Protein 3B40 (pdb70)

Solvent-accessible surface area: 15837 Å² total; per-residue (Å²): 104,72,197,153,13,84,97,74,2,55,81,17,2,87,170,29,51,0,2,0,2,11,0,17,2,33,83,76,10,43,66,135,53,17,46,7,56,117,91,24,107,20,42,8,4,20,60,11,4,48,117,0,113,8,18,0,0,1,0,4,0,19,0,36,8,74,8,157,35,119,60,45,78,126,51,38,35,67,95,0,96,87,15,4,70,75,17,40,152,23,0,44,6,8,46,174,87,45,73,125,83,1,5,13,0,92,19,2,115,29,0,115,112,8,24,172,80,60,47,13,0,0,0,0,7,4,4,3,2,42,0,4,24,106,58,28,38,49,4,49,110,9,10,92,84,0,2,45,3,0,0,0,0,24,22,3,27,13,102,2,0,0,3,13,40,28,11,4,4,37,109,30,66,92,64,68,69,34,0,5,11,97,59,0,84,92,0,0,91,73,2,2,65,57,3,4,0,1,5,2,1,6,8,4,49,100,0,1,66,41,0,23,92,78,22,103,3,4,0,0,0,2,0,1,0,2,72,63,35,2,102,3,125,9,1,9,36,56,108,6,1,60,40,0,62,110,27,25,0,0,2,0,0,0,0,39,17,22,8,4,83,71,11,42,134,88,2,44,72,79,0,46,68,7,6,68,161,12,128,9,88,93,29,171,53,22,39,81,0,28,15,5,5,8,82,91,1,42,130,18,89,67,120,73,7,7,90,0,1,64,31,0,89,31,24,33,144,105,27,88,121,1,11,14,132,23,0,0,41,0,0,41,54,0,29,172,86,1,30,36,58,29,0,0,0,0,0,4,0,40,55,49,4,2,1,97,28,0,130,10,0,12,42,0,63,52,0,0,2,22,0,25,81,75,66,36,56,63,65,37,0,34,73,0,0,1,31,2,1,3,92,0,0,19,48,1,51,154,92,73

Nearest PDB structures (foldseek):
  3b40-assembly1_A  TM=1.003E+00  e=9.064E-85  Pseudomonas aeruginosa
  3itc-assembly1_A  TM=8.690E-01  e=2.147E-30  Streptomyces coelicolor
  5lx7-assembly1_A-2  TM=9.127E-01  e=6.561E-27  Aspergillus fumigatus
  1itq-assembly1_B  TM=8.960E-01  e=1.070E-25  Homo sapiens
  3ly0-assembly1_A  TM=8.004E-01  e=5.517E-22  Cereibacter sphaeroides 2.4.1

Secondary structure (DSSP, 8-state):
--HHHHHHHHHHHTTS--EEEEE---TTTTBTTB-TTS--SSS--HHHHHHHT--EEEEEEE-----------TTHHHHHHHHHHHHHHHHHHHHHH-TTTEEE-SSHHHHHHHHHTT-EEEEEEEE-SGGGTT-THHHHHHHHTT--EEE--SSS--SSB-BSS--GGGT--TTTTSSB-HHHHHHHHHHHHHT-EEE-TTB-HHHHHHHHHH-SS-EEEEEE-BTTTS--TTSBPHHHHHHHHHTT-EEEEE--HHHHSPPPHHHHHHHHHHHHHTT-PPP-SSTTTSS---GGGGGS-HHHHHHHHHHHHHHHHTSPPPBHHHHHHHHHHHHHHH-GGGEEEE--BTTT--BBTB-SGGGHHHHHHHHHHHT--HHHHHIIIIIHHHHHHHHHHHT-

Radius of gyration: 20.14 Å; Cα contacts (8 Å, |Δi|>4): 861; chains: 1; bounding box: 44×45×52 Å

InterPro domains:
  IPR008257 Peptidase M19 [PF01244] (49-436)
  IPR008257 Peptidase M19 [PS51365] (40-448)
  IPR008257 Peptidase M19 [PTHR10443] (3-443)
  IPR008257 Peptidase M19 [cd01301] (56-433)
  IPR032466 Metal-dependent hydrolase [SSF51556] (42-443)

Sequence (400 aa):
YPRKVMMQHAEELHERILSFDSRITVPLDFGTTGNEVDKDGPGQLDLVKAGRGRLSGAALAIFGWPEMWPHKPTPGFVDEARHQQEIRYKILTGMVRDFPNQVGIAYSPEDFRRLAMEGKFAIVMSMLNAYPLGDDLSQLDKWAARGVRMFGFSYVGNNDWADSSRPLPFFNDSPDALGGLSPLLGKQAVERLNDLGVIIDVSQMSTKALEQVAALSRAPIVASHSAPRALVDIKRNLSDHEMQLIKDSGGVIQVVGFPAYLRPLSKPTLDKLDALRARFDLPPLEGLDYALMPGDPIITIWPEQRFGEYASALYGILEEEPKAGLKELVDAIDYTVKKVGIDHVGISSDFNDGGGVDGWKDVSEIRNVTAELITRGYSDADIAKLWGGNFLRAWGEVQKRA

Foldseek 3Di:
DPVVLLVVLVVLLVPFAFEFAADEDDLCACHVQHRQDDPHDFQHHLVLCVLQSHQEYEYALWFDQCPVPDFDDVCSLVVSVVSSVSSLCNQVVCCVVPVQAADEDLALVSSVVCSVSNHHYYQYAHEACSSVPLDLCVVVVVNVSHHAAYEHADADQHQAAFFLHHALSNLDDHCPCQAGPPSNLVSLVVCLVSLHAYAHQGTFPRNLVSSLVRHQAQHEHSEAFACVQFPGRNHDYLVSLVSNLVRLAAYAYEQQFCRQHPFDPVLLVQLQVLCVVLVHHRDDGCHCLVAVRDNVCNPDDPVSVVVSRVSSVVSVVPGQGAALVRSVVRVVVSCVRRNLLHYAHHANTPNRGATHQGRHSSRVSSNVSVCVVVPDDSVSVSSHRPVSVSVSSNRSNVSD

Organism: Pseudomonas aeruginosa (NCBI:txid287)

Structure (mmCIF, N/CA/C/O backbone):
data_3B40
#
_entry.id   3B40
#
_cell.length_a   147.123
_cell.length_b   147.123
_cell.length_c   147.123
_cell.angle_alpha   90.000
_cell.angle_beta   90.000
_cell.angle_gamma   90.000
#
_symmetry.space_group_name_H-M   'I 2 3'
#
loop_
_entity.id
_entity.type
_entity.pdbx_description
1 polymer 'Probable dipeptidase'
2 non-polymer 'CADMIUM ION'
3 non-polymer 'MAGNESIUM ION'
4 non-polymer 'CALCIUM ION'
5 water water
#
loop_
_atom_site.group_PDB
_atom_site.id
_atom_site.type_symbol
_atom_site.label_atom_id
_atom_site.label_alt_id
_atom_site.label_comp_id
_atom_site.label_asym_id
_atom_site.label_entity_id
_atom_site.label_seq_id
_atom_site.pdbx_PDB_ins_code
_atom_site.Cartn_x
_atom_site.Cartn_y
_atom_site.Cartn_z
_atom_site.occupancy
_atom_site.B_iso_or_equiv
_atom_site.auth_seq_id
_atom_site.auth_comp_id
_atom_site.auth_asym_id
_atom_site.auth_atom_id
_atom_site.pdbx_PDB_model_num
ATOM 1 N N . TYR A 1 7 ? 57.182 88.960 34.596 1.00 29.51 38 TYR A N 1
ATOM 2 C CA . TYR A 1 7 ? 57.429 88.552 33.177 1.00 29.93 38 TYR A CA 1
ATOM 3 C C . TYR A 1 7 ? 57.991 89.735 32.368 1.00 29.63 38 TYR A C 1
ATOM 4 O O . TYR A 1 7 ? 57.577 90.867 32.580 1.00 29.85 38 TYR A O 1
ATOM 13 N N . PRO A 1 8 ? 58.935 89.479 31.442 1.00 29.76 39 PRO A N 1
ATOM 14 C CA . PRO A 1 8 ? 59.334 90.568 30.518 1.00 29.34 39 PRO A CA 1
ATOM 15 C C . PRO A 1 8 ? 58.096 91.167 29.838 1.00 29.01 39 PRO A C 1
ATOM 16 O O . PRO A 1 8 ? 57.088 90.450 29.680 1.00 28.61 39 PRO A O 1
ATOM 20 N N . ARG A 1 9 ? 58.159 92.440 29.430 1.00 27.80 40 ARG A N 1
ATOM 21 C CA . ARG A 1 9 ? 57.018 93.073 28.727 1.00 27.51 40 ARG A CA 1
ATOM 22 C C . ARG A 1 9 ? 56.740 92.394 27.401 1.00 26.18 40 ARG A C 1
ATOM 23 O O . ARG A 1 9 ? 55.599 92.294 27.002 1.00 25.76 40 ARG A O 1
ATOM 31 N N . LYS A 1 10 ? 57.786 91.917 26.726 1.00 24.95 41 LYS A N 1
ATOM 32 C CA . LYS A 1 10 ? 57.606 91.229 25.456 1.00 24.92 41 LYS A CA 1
ATOM 33 C C . LYS A 1 10 ? 56.674 90.014 25.611 1.00 23.97 41 LYS A C 1
ATOM 34 O O . LYS A 1 10 ? 55.846 89.772 24.752 1.00 23.68 41 LYS A O 1
ATOM 40 N N . VAL A 1 11 ? 56.843 89.261 26.702 1.00 22.44 42 VAL A N 1
ATOM 41 C CA . VAL A 1 11 ? 56.014 88.072 26.991 1.00 22.12 42 VAL A CA 1
ATOM 42 C C . VAL A 1 11 ? 54.583 88.489 27.380 1.00 20.35 42 VAL A C 1
ATOM 43 O O . VAL A 1 11 ? 53.639 87.930 26.832 1.00 19.83 42 VAL A O 1
ATOM 47 N N . MET A 1 12 ? 54.438 89.481 28.273 1.00 19.85 43 MET A N 1
ATOM 48 C CA A MET A 1 12 ? 53.128 90.020 28.703 0.50 20.59 43 MET A CA 1
ATOM 49 C CA B MET A 1 12 ? 53.095 89.925 28.674 0.50 19.02 43 MET A CA 1
ATOM 50 C C . MET A 1 12 ? 52.325 90.526 27.513 1.00 19.60 43 MET A C 1
ATOM 51 O O . MET A 1 12 ? 51.122 90.293 27.415 1.00 19.86 43 MET A O 1
ATOM 60 N N . GLN A 1 13 ? 53.013 91.242 26.616 1.00 19.23 44 GLN A N 1
ATOM 61 C CA . GLN A 1 13 ? 52.403 91.784 25.380 1.00 19.31 44 GLN A CA 1
ATOM 62 C C . GLN A 1 13 ? 51.946 90.667 24.464 1.00 17.96 44 GLN A C 1
ATOM 63 O O . GLN A 1 13 ? 50.871 90.711 23.893 1.00 17.06 44 GLN A O 1
ATOM 69 N N . HIS A 1 14 ? 52.793 89.668 24.309 1.00 16.92 45 HIS A N 1
ATOM 70 C CA . HIS A 1 14 ? 52.425 88.482 23.558 1.00 16.88 45 HIS A CA 1
ATOM 71 C C . HIS A 1 14 ? 51.181 87.806 24.163 1.00 15.74 45 HIS A C 1
ATOM 72 O O . HIS A 1 14 ? 50.284 87.429 23.429 1.00 16.02 45 HIS A O 1
ATOM 79 N N . ALA A 1 15 ? 51.119 87.678 25.487 1.00 15.70 46 ALA A N 1
ATOM 80 C CA . ALA A 1 15 ? 49.968 87.067 26.168 1.00 15.17 46 ALA A CA 1
ATOM 81 C C . ALA A 1 15 ? 48.711 87.897 25.865 1.00 15.51 46 ALA A C 1
ATOM 82 O O . ALA A 1 15 ? 47.664 87.348 25.522 1.00 15.14 46 ALA A O 1
ATOM 84 N N . GLU A 1 16 ? 48.822 89.220 25.979 1.00 16.33 47 GLU A N 1
ATOM 85 C CA . GLU A 1 16 ? 47.661 90.111 25.725 1.00 17.99 47 GLU A CA 1
ATOM 86 C C . GLU A 1 16 ? 47.192 90.041 24.276 1.00 17.27 47 GLU A C 1
ATOM 87 O O . GLU A 1 16 ? 46.001 89.881 24.012 1.00 17.45 47 GLU A O 1
ATOM 93 N N . GLU A 1 17 ? 48.129 90.076 23.335 1.00 17.46 48 GLU A N 1
ATOM 94 C CA . GLU A 1 17 ? 47.768 89.955 21.917 1.00 17.01 48 GLU A CA 1
ATOM 95 C C . GLU A 1 17 ? 47.011 88.673 21.627 1.00 17.89 48 GLU A C 1
ATOM 96 O O . GLU A 1 17 ? 46.025 88.670 20.859 1.00 18.83 48 GLU A O 1
ATOM 102 N N . LEU A 1 18 ? 47.441 87.576 22.254 1.00 17.27 49 LEU A N 1
ATOM 103 C CA . LEU A 1 18 ? 46.810 86.268 22.019 1.00 16.71 49 LEU A CA 1
ATOM 104 C C . LEU A 1 18 ? 45.370 86.240 22.584 1.00 15.80 49 LEU A C 1
ATOM 105 O O . LEU A 1 18 ? 44.424 85.752 21.928 1.00 14.73 49 LEU A O 1
ATOM 110 N N . HIS A 1 19 ? 45.194 86.818 23.767 1.00 14.83 50 HIS A N 1
ATOM 111 C CA . HIS A 1 19 ? 43.869 86.866 24.385 1.00 14.92 50 HIS A CA 1
ATOM 112 C C . HIS A 1 19 ? 42.909 87.890 23.814 1.00 14.88 50 HIS A C 1
ATOM 113 O O . HIS A 1 19 ? 41.733 87.889 24.201 1.00 15.53 50 HIS A O 1
ATOM 120 N N . GLU A 1 20 ? 43.394 88.750 22.906 1.00 14.25 51 GLU A N 1
ATOM 121 C CA . GLU A 1 20 ? 42.525 89.548 22.027 1.00 14.20 51 GLU A CA 1
ATOM 122 C C . GLU A 1 20 ? 41.808 88.652 21.024 1.00 15.45 51 GLU A C 1
ATOM 123 O O . GLU A 1 20 ? 40.789 89.049 20.424 1.00 14.42 51 GLU A O 1
ATOM 129 N N . ARG A 1 21 ? 42.370 87.458 20.818 1.00 15.02 52 ARG A N 1
ATOM 130 C CA . ARG A 1 21 ? 41.953 86.602 19.720 1.00 15.79 52 ARG A CA 1
ATOM 131 C C . ARG A 1 21 ? 41.388 85.243 20.160 1.00 15.84 52 ARG A C 1
ATOM 132 O O . ARG A 1 21 ? 40.530 84.718 19.484 1.00 16.50 52 ARG A O 1
ATOM 140 N N . ILE A 1 22 ? 41.936 84.642 21.214 1.00 15.32 53 ILE A N 1
ATOM 141 C CA . ILE A 1 22 ? 41.575 83.233 21.555 1.00 16.06 53 ILE A CA 1
ATOM 142 C C . ILE A 1 22 ? 40.471 83.200 22.582 1.00 15.66 53 ILE A C 1
ATOM 143 O O . ILE A 1 22 ? 40.259 84.195 23.289 1.00 16.74 53 ILE A O 1
ATOM 148 N N . LEU A 1 23 ? 39.746 82.081 22.614 1.00 15.50 54 LEU A N 1
ATOM 149 C CA . LEU A 1 23 ? 38.755 81.792 23.640 1.00 15.90 54 LEU A CA 1
ATOM 150 C C . LEU A 1 23 ? 39.469 81.219 24.839 1.00 15.71 54 LEU A C 1
ATOM 151 O O . LEU A 1 23 ? 40.444 80.463 24.689 1.00 15.10 54 LEU A O 1
ATOM 156 N N . SER A 1 24 ? 38.934 81.534 26.014 1.00 14.55 55 SER A N 1
ATOM 157 C CA . SER A 1 24 ? 39.472 81.031 27.257 1.00 13.86 55 SER A CA 1
ATOM 158 C C . SER A 1 24 ? 38.278 80.505 28.080 1.00 13.69 55 SER A C 1
ATOM 159 O O . SER A 1 24 ? 37.190 81.059 28.037 1.00 13.07 55 SER A O 1
ATOM 162 N N . PHE A 1 25 ? 38.484 79.402 28.783 1.00 13.03 56 PHE A N 1
ATOM 163 C CA . PHE A 1 25 ? 37.399 78.711 29.452 1.00 12.37 56 PHE A CA 1
ATOM 164 C C . PHE A 1 25 ? 37.960 78.114 30.717 1.00 12.75 56 PHE A C 1
ATOM 165 O O . PHE A 1 25 ? 39.015 77.500 30.690 1.00 13.35 56 PHE A O 1
ATOM 173 N N . ASP A 1 26 ? 37.253 78.335 31.827 1.00 12.73 57 ASP A N 1
ATOM 174 C CA . ASP A 1 26 ? 37.661 77.824 33.141 1.00 12.55 57 ASP A CA 1
ATOM 175 C C . ASP A 1 26 ? 36.586 76.827 33.585 1.00 12.17 57 ASP A C 1
ATOM 176 O O . ASP A 1 26 ? 35.445 77.210 33.829 1.00 11.19 57 ASP A O 1
ATOM 181 N N . SER A 1 27 ? 36.955 75.548 33.671 1.00 12.97 58 SER A N 1
ATOM 182 C CA . SER A 1 27 ? 35.986 74.486 33.885 1.00 13.74 58 SER A CA 1
ATOM 183 C C . SER A 1 27 ? 35.517 74.364 35.315 1.00 14.20 58 SER A C 1
ATOM 184 O O . SER A 1 27 ? 34.770 73.441 35.633 1.00 14.00 58 SER A O 1
ATOM 187 N N . ARG A 1 28 ? 35.951 75.266 36.202 1.00 14.23 59 ARG A N 1
ATOM 188 C CA . ARG A 1 28 ? 35.533 75.159 37.606 1.00 13.24 59 ARG A CA 1
ATOM 189 C C . ARG A 1 28 ? 35.623 76.463 38.421 1.00 12.83 59 ARG A C 1
ATOM 190 O O . ARG A 1 28 ? 36.675 76.830 38.932 1.00 12.84 59 ARG A O 1
ATOM 198 N N . ILE A 1 29 ? 34.498 77.157 38.492 1.00 13.03 60 ILE A N 1
ATOM 199 C CA . ILE A 1 29 ? 34.286 78.286 39.381 1.00 13.86 60 ILE A CA 1
ATOM 200 C C . ILE A 1 29 ? 32.985 78.075 40.155 1.00 14.24 60 ILE A C 1
ATOM 201 O O . ILE A 1 29 ? 31.958 77.649 39.608 1.00 13.53 60 ILE A O 1
ATOM 206 N N . THR A 1 30 ? 33.064 78.314 41.453 1.00 14.61 61 THR A N 1
ATOM 207 C CA . THR A 1 30 ? 31.919 78.117 42.317 1.00 15.60 61 THR A CA 1
ATOM 208 C C . THR A 1 30 ? 31.071 79.358 42.290 1.00 15.43 61 THR A C 1
ATOM 209 O O . THR A 1 30 ? 31.597 80.484 42.232 1.00 15.34 61 THR A O 1
ATOM 213 N N . VAL A 1 31 ? 29.759 79.151 42.316 1.00 16.36 62 VAL A N 1
ATOM 214 C CA . VAL A 1 31 ? 28.779 80.245 42.501 1.00 16.85 62 VAL A CA 1
ATOM 215 C C . VAL A 1 31 ? 28.489 80.402 44.015 1.00 18.27 62 VAL A C 1
ATOM 216 O O . VAL A 1 31 ? 27.926 79.481 44.637 1.00 17.80 62 VAL A O 1
ATOM 220 N N . PRO A 1 32 ? 28.871 81.566 44.613 1.00 19.03 63 PRO A N 1
ATOM 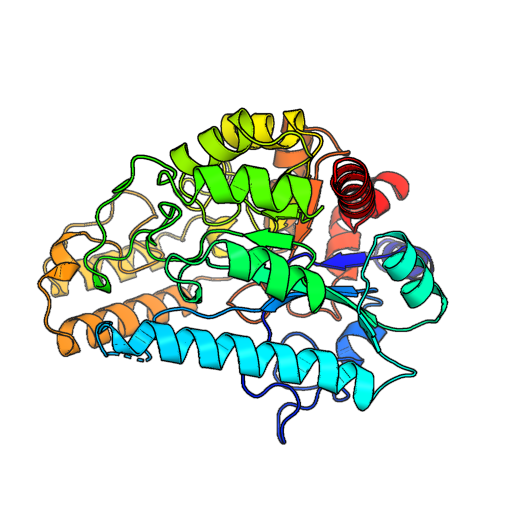221 C CA . PRO A 1 32 ? 28.559 81.904 46.013 1.00 19.12 63 PRO A CA 1
ATOM 222 C C . PRO A 1 32 ? 27.053 82.061 46.152 1.00 18.86 63 PRO A C 1
ATOM 223 O O . PRO A 1 32 ? 26.401 82.635 45.263 1.00 18.67 63 PRO A O 1
ATOM 227 N N . LEU A 1 33 ? 26.487 81.553 47.237 1.00 18.84 64 LEU A N 1
ATOM 228 C CA . LEU A 1 33 ? 25.032 81.613 47.390 1.00 18.64 64 LEU A CA 1
ATOM 229 C C . LEU A 1 33 ? 24.446 83.049 47.412 1.00 18.59 64 LEU A C 1
ATOM 230 O O . LEU A 1 33 ? 23.264 83.247 47.175 1.00 17.73 64 LEU A O 1
ATOM 235 N N . ASP A 1 34 ? 25.276 84.035 47.705 1.00 18.89 65 ASP A N 1
ATOM 236 C CA . ASP A 1 34 ? 24.818 85.431 47.734 1.00 20.68 65 ASP A CA 1
ATOM 237 C C . ASP A 1 34 ? 25.280 86.222 46.505 1.00 20.18 65 ASP A C 1
ATOM 238 O O . ASP A 1 34 ? 25.277 87.446 46.504 1.00 20.11 65 ASP A O 1
ATOM 243 N N . PHE A 1 35 ? 25.701 85.514 45.462 1.00 20.84 66 PHE A N 1
ATOM 244 C CA . PHE A 1 35 ? 26.232 86.154 44.273 1.00 20.74 66 PHE A CA 1
ATOM 245 C C . PHE A 1 35 ? 25.077 86.902 43.609 1.00 22.08 66 PHE A C 1
ATOM 246 O O . PHE A 1 35 ? 23.987 86.356 43.470 1.00 21.20 66 PHE A O 1
ATOM 254 N N . GLY A 1 36 ? 25.316 88.156 43.236 1.00 22.46 67 GLY A N 1
ATOM 255 C CA . GLY A 1 36 ? 24.283 89.000 42.665 1.00 24.56 67 GLY A CA 1
ATOM 256 C C . GLY A 1 36 ? 23.506 89.823 43.688 1.00 25.72 67 GLY A C 1
ATOM 257 O O . GLY A 1 36 ? 22.545 90.491 43.321 1.00 26.20 67 GLY A O 1
ATOM 258 N N . THR A 1 37 ? 23.910 89.774 44.960 1.00 26.02 68 THR A N 1
ATOM 259 C CA . THR A 1 37 ? 23.235 90.535 46.027 1.00 25.68 68 THR A CA 1
ATOM 260 C C . THR A 1 37 ? 24.064 91.763 46.341 1.00 25.97 68 THR A C 1
ATOM 261 O O . THR A 1 37 ? 25.194 91.913 45.840 1.00 25.79 68 THR A O 1
ATOM 265 N N . THR A 1 38 ? 23.505 92.654 47.164 1.00 26.70 69 THR A N 1
ATOM 266 C CA . THR A 1 38 ? 24.214 93.861 47.597 1.00 26.81 69 THR A CA 1
ATOM 267 C C . THR A 1 38 ? 25.501 93.465 48.296 1.00 26.88 69 THR A C 1
ATOM 268 O O . THR A 1 38 ? 25.479 92.646 49.222 1.00 27.37 69 THR A O 1
ATOM 272 N N . GLY A 1 39 ? 26.615 94.047 47.856 1.00 26.87 70 GLY A N 1
ATOM 273 C CA . GLY A 1 39 ? 27.929 93.696 48.392 1.00 27.20 70 GLY A CA 1
ATOM 274 C C . GLY A 1 39 ? 28.644 92.690 47.505 1.00 27.01 70 GLY A C 1
ATOM 275 O O . GLY A 1 39 ? 29.868 92.545 47.575 1.00 27.93 70 GLY A O 1
ATOM 276 N N . ASN A 1 40 ? 27.879 92.010 46.653 1.00 27.07 71 ASN A N 1
ATOM 277 C CA . ASN A 1 40 ? 28.413 90.944 45.798 1.00 26.20 71 ASN A CA 1
ATOM 278 C C . ASN A 1 40 ? 27.720 90.877 44.426 1.00 26.77 71 ASN A C 1
ATOM 279 O O . ASN A 1 40 ? 27.273 89.812 43.990 1.00 26.32 71 ASN A O 1
ATOM 284 N N . GLU A 1 41 ? 27.643 92.021 43.746 1.00 26.71 72 GLU A N 1
ATOM 285 C CA . GLU A 1 41 ? 26.967 92.116 42.440 1.00 27.39 72 GLU A CA 1
ATOM 286 C C . GLU A 1 41 ? 27.807 91.513 41.322 1.00 2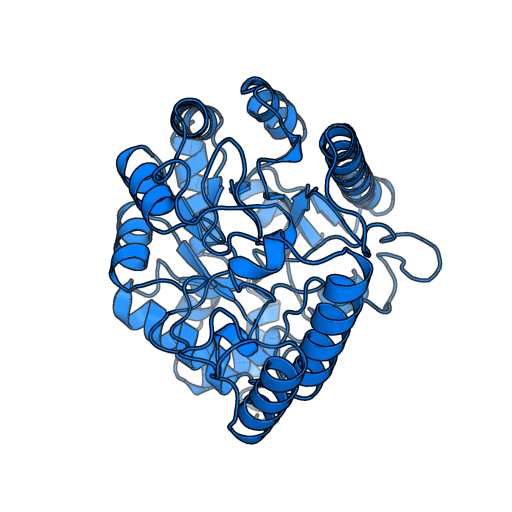7.09 72 GLU A C 1
ATOM 287 O O . GLU A 1 41 ? 29.045 91.549 41.365 1.00 26.77 72 GLU A O 1
ATOM 293 N N . VAL A 1 42 ? 27.132 90.978 40.310 1.00 26.84 73 VAL A N 1
ATOM 294 C CA . VAL A 1 42 ? 27.825 90.287 39.222 1.00 26.70 73 VAL A CA 1
ATOM 295 C C . VAL A 1 42 ? 28.502 91.262 38.249 1.00 27.42 73 VAL A C 1
ATOM 296 O O . VAL A 1 42 ? 29.491 90.914 37.601 1.00 27.94 73 VAL A O 1
ATOM 300 N N . ASP A 1 43 ? 27.984 92.481 38.174 1.00 27.06 74 ASP A N 1
ATOM 301 C CA . ASP A 1 43 ? 28.503 93.467 37.209 1.00 28.06 74 ASP A CA 1
ATOM 302 C C . ASP A 1 43 ? 29.418 94.505 37.872 1.00 28.01 74 ASP A C 1
ATOM 303 O O . ASP A 1 43 ? 29.621 95.582 37.331 1.00 28.26 74 ASP A O 1
ATOM 308 N N . LYS A 1 44 ? 29.973 94.174 39.042 1.00 28.00 75 LYS A N 1
ATOM 309 C CA . LYS A 1 44 ? 30.875 95.075 39.730 1.00 28.44 75 LYS A CA 1
ATOM 310 C C . LYS A 1 44 ? 32.188 94.384 40.061 1.00 28.35 75 LYS A C 1
ATOM 311 O O . LYS A 1 44 ? 32.230 93.164 40.110 1.00 27.69 75 LYS A O 1
ATOM 317 N N . ASP A 1 45 ? 33.240 95.173 40.290 1.00 27.82 76 ASP A N 1
ATOM 318 C CA . ASP A 1 45 ? 34.556 94.675 40.696 1.00 27.57 76 ASP A CA 1
ATOM 319 C C . ASP A 1 45 ? 34.469 94.311 42.180 1.00 27.47 76 ASP A C 1
ATOM 320 O O . ASP A 1 45 ? 34.926 95.068 43.055 1.00 27.07 76 ASP A O 1
ATOM 325 N N . GLY A 1 46 ? 33.887 93.138 42.454 1.00 26.68 77 GLY A N 1
ATOM 326 C CA . GLY A 1 46 ? 33.542 92.735 43.810 1.00 25.29 77 GLY A CA 1
ATOM 327 C C . GLY A 1 46 ? 34.565 91.965 44.628 1.00 24.56 77 GLY A C 1
ATOM 328 O O . GLY A 1 46 ? 35.760 91.911 44.287 1.00 24.51 77 GLY A O 1
ATOM 329 N N . PRO A 1 47 ? 34.101 91.385 45.742 1.00 23.41 78 PRO A N 1
ATOM 330 C CA . PRO A 1 47 ? 34.938 90.672 46.707 1.00 23.13 78 PRO A CA 1
ATOM 331 C C . PRO A 1 47 ? 35.271 89.219 46.307 1.00 22.56 78 PRO A C 1
ATOM 332 O O . PRO A 1 47 ? 36.090 88.557 46.973 1.00 23.29 78 PRO A O 1
ATOM 336 N N . GLY A 1 48 ? 34.643 88.721 45.252 1.00 21.82 79 GLY A N 1
ATOM 337 C CA . GLY A 1 48 ? 34.840 87.335 44.854 1.00 20.30 79 GLY A CA 1
ATOM 338 C C . GLY A 1 48 ? 35.909 87.198 43.792 1.00 20.04 79 GLY A C 1
ATOM 339 O O . GLY A 1 48 ? 36.559 88.178 43.415 1.00 20.58 79 GLY A O 1
ATOM 340 N N . GLN A 1 49 ? 36.087 85.980 43.286 1.00 17.91 80 GLN A N 1
ATOM 341 C CA . GLN A 1 49 ? 37.116 85.743 42.288 1.00 16.72 80 GLN A CA 1
ATOM 342 C C . GLN A 1 49 ? 36.556 85.804 40.875 1.00 15.22 80 GLN A C 1
ATOM 343 O O . GLN A 1 49 ? 37.296 85.704 39.921 1.00 15.74 80 GLN A O 1
ATOM 349 N N . LEU A 1 50 ? 35.243 85.976 40.755 1.00 15.38 81 LEU A N 1
ATOM 350 C CA . LEU A 1 50 ? 34.596 86.141 39.467 1.00 15.28 81 LEU A CA 1
ATOM 351 C C . LEU A 1 50 ? 33.519 87.252 39.491 1.00 16.24 81 LEU A C 1
ATOM 352 O O . LEU A 1 50 ? 32.602 87.245 40.329 1.00 15.61 81 LEU A O 1
ATOM 357 N N . ASP A 1 51 ? 33.598 88.135 38.507 1.00 17.22 82 ASP A N 1
ATOM 358 C CA . ASP A 1 51 ? 32.491 89.064 38.173 1.00 18.44 82 ASP A CA 1
ATOM 359 C C . ASP A 1 51 ? 32.668 89.522 36.735 1.00 18.30 82 ASP A C 1
ATOM 360 O O . ASP A 1 51 ? 33.659 89.171 36.114 1.00 17.73 82 ASP A O 1
ATOM 365 N N . LEU A 1 52 ? 31.720 90.296 36.196 1.00 19.09 83 LEU A N 1
ATOM 366 C CA . LEU A 1 52 ? 31.818 90.676 34.787 1.00 19.35 83 LEU A CA 1
ATOM 367 C C . LEU A 1 52 ? 32.970 91.650 34.501 1.00 19.05 83 LEU A C 1
ATOM 368 O O . LEU A 1 52 ? 33.543 91.643 33.425 1.00 19.36 83 LEU A O 1
ATOM 373 N N . VAL A 1 53 ? 33.303 92.474 35.487 1.00 19.23 84 VAL A N 1
ATOM 374 C CA . VAL A 1 53 ? 34.440 93.396 35.409 1.00 18.59 84 VAL A CA 1
ATOM 375 C C . VAL A 1 53 ? 35.790 92.672 35.339 1.00 18.24 84 VAL A C 1
ATOM 376 O O . VAL A 1 53 ? 36.610 92.937 34.436 1.00 16.81 84 VAL A O 1
ATOM 380 N N . LYS A 1 54 ? 36.024 91.743 36.276 1.00 17.86 85 LYS A N 1
ATOM 381 C CA . LYS A 1 54 ? 37.294 90.996 36.290 1.00 17.81 85 LYS A CA 1
ATOM 382 C C . LYS A 1 54 ? 37.423 90.192 34.991 1.00 17.69 85 LYS A C 1
ATOM 383 O O . LYS A 1 54 ? 38.484 90.168 34.394 1.00 18.01 85 LYS A O 1
ATOM 389 N N . ALA A 1 55 ? 36.322 89.590 34.529 1.00 18.14 86 ALA A N 1
ATOM 390 C CA . ALA A 1 55 ? 36.351 88.724 33.344 1.00 19.04 86 ALA A CA 1
ATOM 391 C C . ALA A 1 55 ? 36.613 89.484 32.068 1.00 20.06 86 ALA A C 1
ATOM 392 O O . ALA A 1 55 ? 37.331 88.986 31.201 1.00 20.14 86 ALA A O 1
ATOM 394 N N . GLY A 1 56 ? 36.017 90.678 31.952 1.00 20.52 87 GLY A N 1
ATOM 395 C CA . GLY A 1 56 ? 36.277 91.579 30.828 1.00 21.22 87 GLY A CA 1
ATOM 396 C C . GLY A 1 56 ? 37.729 92.022 30.766 1.00 21.52 87 GLY A C 1
ATOM 397 O O . GLY A 1 56 ? 38.313 92.082 29.692 1.00 21.01 87 GLY A O 1
ATOM 398 N N . ARG A 1 57 ? 38.294 92.342 31.929 1.00 21.73 88 ARG A N 1
ATOM 399 C CA . ARG A 1 57 ? 39.691 92.756 32.070 1.00 22.20 88 ARG A CA 1
ATOM 400 C C . ARG A 1 57 ? 40.654 91.646 31.652 1.00 21.46 88 ARG A C 1
ATOM 401 O O . ARG A 1 57 ? 41.641 91.900 30.952 1.00 22.05 88 ARG A O 1
ATOM 409 N N . GLY A 1 58 ? 40.392 90.429 32.123 1.00 19.92 89 GLY A N 1
ATOM 410 C CA . GLY A 1 58 ? 41.246 89.308 31.807 1.00 18.54 89 GLY A CA 1
ATOM 411 C C . GLY A 1 58 ? 40.965 88.778 30.429 1.00 18.56 89 GLY A C 1
ATOM 412 O O . GLY A 1 58 ? 41.795 88.074 29.880 1.00 18.17 89 GLY A O 1
ATOM 413 N N . ARG A 1 59 ? 39.787 89.090 29.868 1.00 17.81 90 ARG A N 1
ATOM 414 C CA . ARG A 1 59 ? 39.352 88.483 28.586 1.00 18.25 90 ARG A CA 1
ATOM 415 C C . ARG A 1 59 ? 38.969 87.000 28.717 1.00 17.58 90 ARG A C 1
ATOM 416 O O . ARG A 1 59 ? 39.120 86.245 27.767 1.00 17.56 90 ARG A O 1
ATOM 424 N N . LEU A 1 60 ? 38.499 86.582 29.898 1.00 17.03 91 LEU A N 1
ATOM 425 C CA . LEU A 1 60 ? 37.932 85.235 30.073 1.00 14.75 91 LEU A CA 1
ATOM 426 C C . LEU A 1 60 ? 36.643 85.164 29.299 1.00 14.16 91 LEU A C 1
ATOM 427 O O . LEU A 1 60 ? 35.751 85.969 29.556 1.00 13.81 91 LEU A O 1
ATOM 432 N N . SER A 1 61 ? 36.533 84.217 28.370 1.00 13.11 92 SER A N 1
ATOM 433 C CA . SER A 1 61 ? 35.334 84.106 27.532 1.00 13.32 92 SER A CA 1
ATOM 434 C C . SER A 1 61 ? 34.164 83.466 28.275 1.00 13.22 92 SER A C 1
ATOM 435 O O . SER A 1 61 ? 32.998 83.781 28.012 1.00 12.01 92 SER A O 1
ATOM 438 N N . GLY A 1 62 ? 34.476 82.518 29.151 1.00 11.96 93 GLY A N 1
ATOM 439 C CA . GLY A 1 62 ? 33.395 81.832 29.853 1.00 13.10 93 GLY A CA 1
ATOM 440 C C . GLY A 1 62 ? 33.912 80.855 30.882 1.00 12.40 93 GLY A C 1
ATOM 441 O O . GLY A 1 62 ? 35.122 80.729 31.067 1.00 12.65 93 GLY A O 1
ATOM 442 N N . ALA A 1 63 ? 32.992 80.198 31.589 1.00 12.96 94 ALA A N 1
ATOM 443 C CA . ALA A 1 63 ? 33.355 79.306 32.701 1.00 12.40 94 ALA A CA 1
ATOM 444 C C . ALA A 1 63 ? 32.230 78.337 32.996 1.00 12.82 94 ALA A C 1
ATOM 445 O O . ALA A 1 63 ? 31.062 78.643 32.728 1.00 13.18 94 ALA A O 1
ATOM 447 N N . ALA A 1 64 ? 32.575 77.179 33.571 1.00 12.68 95 ALA A N 1
ATOM 448 C CA . ALA A 1 64 ? 31.546 76.224 33.992 1.00 13.12 95 ALA A CA 1
ATOM 449 C C . ALA A 1 64 ? 31.202 76.554 35.441 1.00 13.23 95 ALA A C 1
ATOM 450 O O . ALA A 1 64 ? 32.061 76.504 36.318 1.00 13.93 95 ALA A O 1
ATOM 452 N N . LEU A 1 65 ? 29.946 76.955 35.656 1.00 14.28 96 LEU A N 1
ATOM 453 C CA . LEU A 1 65 ? 29.426 77.273 36.983 1.00 14.50 96 LEU A CA 1
ATOM 454 C C . LEU A 1 65 ? 28.425 76.208 37.405 1.00 14.27 96 LEU A C 1
ATOM 455 O O . LEU A 1 65 ? 27.405 75.986 36.739 1.00 13.87 96 LEU A O 1
ATOM 460 N N . ALA A 1 66 ? 28.701 75.602 38.544 1.00 14.42 97 ALA A N 1
ATOM 461 C CA . ALA A 1 66 ? 28.031 74.383 38.931 1.00 14.92 97 ALA A CA 1
ATOM 462 C C . ALA A 1 66 ? 26.796 74.655 39.783 1.00 15.15 97 ALA A C 1
ATOM 463 O O . ALA A 1 66 ? 26.840 75.453 40.720 1.00 15.21 97 ALA A O 1
ATOM 465 N N . ILE A 1 67 ? 25.725 73.947 39.440 1.00 15.35 98 ILE A N 1
ATOM 466 C CA . ILE A 1 67 ? 24.603 73.707 40.315 1.00 16.00 98 ILE A CA 1
ATOM 467 C C . ILE A 1 67 ? 25.102 72.717 41.359 1.00 16.59 98 ILE A C 1
ATOM 468 O O . ILE A 1 67 ? 25.344 71.530 41.052 1.00 14.71 98 ILE A O 1
ATOM 473 N N . PHE A 1 68 ? 25.256 73.203 42.582 1.00 16.24 99 PHE A N 1
ATOM 474 C CA . PHE A 1 68 ? 25.910 72.429 43.648 1.00 17.68 99 PHE A CA 1
ATOM 475 C C . PHE A 1 68 ? 25.062 72.470 44.914 1.00 18.42 99 PHE A C 1
ATOM 476 O O . PHE A 1 68 ? 24.502 73.524 45.265 1.00 18.98 99 PHE A O 1
ATOM 484 N N . GLY A 1 69 ? 24.936 71.317 45.570 1.00 19.37 100 GLY A N 1
ATOM 485 C CA . GLY A 1 69 ? 24.506 71.260 46.963 1.00 21.06 100 GLY A CA 1
ATOM 486 C C . GLY A 1 69 ? 25.269 70.138 47.659 1.00 22.07 100 GLY A C 1
ATOM 487 O O . GLY A 1 69 ? 25.765 69.219 47.000 1.00 21.62 100 GLY A O 1
ATOM 488 N N . TRP A 1 70 ? 25.374 70.220 48.986 1.00 22.90 101 TRP A N 1
ATOM 489 C CA . TRP A 1 70 ? 25.987 69.163 49.793 1.00 23.68 101 TRP A CA 1
ATOM 490 C C . TRP A 1 70 ? 25.507 69.264 51.245 1.00 24.71 101 TRP A C 1
ATOM 491 O O . TRP A 1 70 ? 24.759 70.197 51.561 1.00 24.98 101 TRP A O 1
ATOM 502 N N . PRO A 1 71 ? 25.905 68.302 52.129 1.00 25.73 102 PRO A N 1
ATOM 503 C CA . PRO A 1 71 ? 25.435 68.302 53.528 1.00 26.53 102 PRO A CA 1
ATOM 504 C C . PRO A 1 71 ? 26.201 69.310 54.392 1.00 28.02 102 PRO A C 1
ATOM 505 O O . PRO A 1 71 ? 26.953 68.921 55.299 1.00 27.87 102 PRO A O 1
ATOM 509 N N . GLU A 1 72 ? 26.016 70.587 54.065 1.00 28.34 103 GLU A N 1
ATOM 510 C CA . GLU A 1 72 ? 26.581 71.730 54.771 1.00 29.93 103 GLU A CA 1
ATOM 511 C C . GLU A 1 72 ? 26.473 71.615 56.293 1.00 30.53 103 GLU A C 1
ATOM 512 O O . GLU A 1 72 ? 25.381 71.432 56.833 1.00 31.25 103 GLU A O 1
ATOM 518 N N . MET A 1 73 ? 27.617 71.711 56.968 1.00 31.54 104 MET A N 1
ATOM 519 C CA . MET A 1 73 ? 27.663 71.662 58.435 1.00 32.19 104 MET A CA 1
ATOM 520 C C . MET A 1 73 ? 27.861 73.037 59.082 1.00 32.90 104 MET A C 1
ATOM 521 O O . MET A 1 73 ? 27.587 73.204 60.274 1.00 33.00 104 MET A O 1
ATOM 526 N N . TRP A 1 74 ? 28.327 74.012 58.296 1.00 33.56 105 TRP A N 1
ATOM 527 C CA . TRP A 1 74 ? 28.794 75.298 58.824 1.00 34.77 105 TRP A CA 1
ATOM 528 C C . TRP A 1 74 ? 27.788 76.436 58.705 1.00 34.81 105 TRP A C 1
ATOM 529 O O . TRP A 1 74 ? 26.590 76.224 58.871 1.00 35.33 105 TRP A O 1
ATOM 540 N N . PRO A 1 80 ? 29.461 73.103 64.138 1.00 34.65 111 PRO A N 1
ATOM 541 C CA . PRO A 1 80 ? 29.052 72.272 63.008 1.00 34.60 111 PRO A CA 1
ATOM 542 C C . PRO A 1 80 ? 27.932 71.310 63.375 1.00 34.65 111 PRO A C 1
ATOM 543 O O . PRO A 1 80 ? 27.859 70.833 64.503 1.00 34.28 111 PRO A O 1
ATOM 547 N N . HIS A 1 81 ? 27.061 71.035 62.417 1.00 34.61 112 HIS A N 1
ATOM 548 C CA . HIS A 1 81 ? 25.936 70.149 62.654 1.00 35.42 112 HIS A CA 1
ATOM 549 C C . HIS A 1 81 ? 26.134 68.919 61.797 1.00 35.43 112 HIS A C 1
ATOM 550 O O . HIS A 1 81 ? 26.442 69.031 60.600 1.00 34.38 112 HIS A O 1
ATOM 557 N N . LYS A 1 82 ? 26.006 67.748 62.416 1.00 35.33 113 LYS A N 1
ATOM 558 C CA . LYS A 1 82 ? 26.060 66.516 61.659 1.00 35.72 113 LYS A CA 1
ATOM 559 C C . LYS A 1 82 ? 24.830 66.419 60.765 1.00 36.00 113 LYS A C 1
ATOM 560 O O . LYS A 1 82 ? 23.755 66.913 61.129 1.00 35.74 113 LYS A O 1
ATOM 566 N N . PRO A 1 83 ? 25.004 65.839 59.566 1.00 36.41 114 PRO A N 1
ATOM 567 C CA . PRO A 1 83 ? 23.904 65.606 58.635 1.00 37.07 114 PRO A CA 1
ATOM 568 C C . PRO A 1 83 ? 22.810 64.712 59.194 1.00 38.41 114 PRO A C 1
ATOM 569 O O . PRO A 1 83 ? 23.097 63.650 59.767 1.00 38.67 114 PRO A O 1
ATOM 573 N N . THR A 1 84 ? 21.573 65.167 59.007 1.00 39.29 115 THR A N 1
ATOM 574 C CA . THR A 1 84 ? 20.353 64.420 59.308 1.00 40.56 115 THR A CA 1
ATOM 575 C C . THR A 1 84 ? 19.673 64.175 57.959 1.00 40.86 115 THR A C 1
ATOM 576 O O . THR A 1 84 ? 20.146 64.686 56.941 1.00 41.16 115 THR A O 1
ATOM 580 N N . PRO A 1 85 ? 18.556 63.411 57.926 1.00 41.48 116 PRO A N 1
ATOM 581 C CA . PRO A 1 85 ? 17.990 63.180 56.585 1.00 41.34 116 PRO A CA 1
ATOM 582 C C . PRO A 1 85 ? 17.451 64.458 55.913 1.00 40.85 116 PRO A C 1
ATOM 583 O O . PRO A 1 85 ? 17.385 64.515 54.681 1.00 41.00 116 PRO A O 1
ATOM 587 N N . GLY A 1 86 ? 17.104 65.467 56.720 1.00 40.32 117 GLY A N 1
ATOM 588 C CA . GLY A 1 86 ? 16.552 66.750 56.238 1.00 38.89 117 GLY A CA 1
ATOM 589 C C . GLY A 1 86 ? 17.574 67.595 55.501 1.00 38.19 117 GLY A C 1
ATOM 590 O O . GLY A 1 86 ? 17.234 68.579 54.824 1.00 38.04 117 GLY A O 1
ATOM 591 N N . PHE A 1 87 ? 18.835 67.197 55.634 1.00 37.28 118 PHE A N 1
ATOM 592 C CA . PHE A 1 87 ? 19.960 67.849 54.958 1.00 36.13 118 PHE A CA 1
ATOM 593 C C . PHE A 1 87 ? 19.919 67.693 53.440 1.00 35.33 118 PHE A C 1
ATOM 594 O O . PHE A 1 87 ? 20.415 68.562 52.717 1.00 35.52 118 PHE A O 1
ATOM 602 N N . VAL A 1 88 ? 19.340 66.590 52.955 1.00 34.00 119 VAL A N 1
ATOM 603 C CA . VAL A 1 88 ? 19.194 66.382 51.507 1.00 32.61 119 VAL A CA 1
ATOM 604 C C . VAL A 1 88 ? 18.336 67.482 50.893 1.00 32.12 119 VAL A C 1
ATOM 605 O O . VAL A 1 88 ? 18.669 68.008 49.830 1.00 31.96 119 VAL A O 1
ATOM 609 N N . ASP A 1 89 ? 17.240 67.838 51.559 1.00 31.43 120 ASP A N 1
ATOM 610 C CA . ASP A 1 89 ? 16.361 68.875 51.034 1.00 31.23 120 ASP A CA 1
ATOM 611 C C . ASP A 1 89 ? 17.039 70.243 51.068 1.00 29.84 120 ASP A C 1
ATOM 612 O O . ASP A 1 89 ? 16.837 71.067 50.179 1.00 29.07 120 ASP A O 1
ATOM 617 N N . GLU A 1 90 ? 17.848 70.478 52.089 1.00 28.32 121 GLU A N 1
ATOM 618 C CA . GLU A 1 90 ? 18.630 71.716 52.160 1.00 28.03 121 GLU A CA 1
ATOM 619 C C . GLU A 1 90 ? 19.606 71.827 50.992 1.00 26.04 121 GLU A C 1
ATOM 620 O O . GLU A 1 90 ? 19.739 72.884 50.382 1.00 25.77 121 GLU A O 1
ATOM 626 N N . ALA A 1 91 ? 20.289 70.721 50.698 1.00 25.30 122 ALA A N 1
ATOM 627 C CA . ALA A 1 91 ? 21.223 70.639 49.589 1.00 23.91 122 ALA A CA 1
ATOM 628 C C . ALA A 1 91 ? 20.495 70.942 48.273 1.00 23.55 122 ALA A C 1
ATOM 629 O O . ALA A 1 91 ? 21.058 71.590 47.395 1.00 23.04 122 ALA A O 1
ATOM 631 N N . ARG A 1 92 ? 19.229 70.524 48.171 1.00 23.41 123 ARG A N 1
ATOM 632 C CA . ARG A 1 92 ? 18.365 70.853 47.011 1.00 23.68 123 ARG A CA 1
ATOM 633 C C . ARG A 1 92 ? 18.033 72.346 46.912 1.00 23.62 123 ARG A C 1
ATOM 634 O O . ARG A 1 92 ? 18.002 72.922 45.824 1.00 22.76 123 ARG A O 1
ATOM 642 N N . HIS A 1 93 ? 17.790 72.971 48.056 1.00 23.34 124 HIS A N 1
ATOM 643 C CA . HIS A 1 93 ? 17.655 74.427 48.117 1.00 23.69 124 HIS A CA 1
ATOM 644 C C . HIS A 1 93 ? 18.918 75.172 47.654 1.00 22.14 124 HIS A C 1
ATOM 645 O O . HIS A 1 93 ? 18.811 76.168 46.970 1.00 22.12 124 HIS A O 1
ATOM 652 N N . GLN A 1 94 ? 20.094 74.670 48.015 1.00 21.17 125 GLN A N 1
ATOM 653 C CA . GLN A 1 94 ? 21.383 75.219 47.552 1.00 20.60 125 GLN A CA 1
ATOM 654 C C . GLN A 1 94 ? 21.473 75.144 46.006 1.00 20.28 125 GLN A C 1
ATOM 655 O O . GLN A 1 94 ? 21.923 76.102 45.363 1.00 20.00 125 GLN A O 1
ATOM 661 N N . GLN A 1 95 ? 21.015 74.028 45.416 1.00 19.13 126 GLN A N 1
ATOM 662 C CA . GLN A 1 95 ? 21.008 73.862 43.946 1.00 18.67 126 GLN A CA 1
ATOM 663 C C . GLN A 1 95 ? 20.042 74.843 43.307 1.00 18.96 126 GLN A C 1
ATOM 664 O O . GLN A 1 95 ? 20.365 75.471 42.299 1.00 18.23 126 GLN A O 1
ATOM 670 N N . GLU A 1 96 ? 18.851 74.964 43.884 1.00 18.44 127 GLU A N 1
ATOM 671 C CA . GLU A 1 96 ? 17.846 75.848 43.304 1.00 18.96 127 GLU A CA 1
ATOM 672 C C . GLU A 1 96 ? 18.290 77.327 43.340 1.00 18.12 127 GLU A C 1
ATOM 673 O O . GLU A 1 96 ? 18.062 78.050 42.395 1.00 17.59 127 GLU A O 1
ATOM 679 N N . ILE A 1 97 ? 18.897 77.750 44.449 1.00 17.70 128 ILE A N 1
ATOM 680 C CA . ILE A 1 97 ? 19.470 79.077 44.578 1.00 17.81 128 ILE A CA 1
ATOM 681 C C . ILE A 1 97 ? 20.474 79.335 43.466 1.00 18.00 128 ILE A C 1
ATOM 682 O O . ILE A 1 97 ? 20.402 80.370 42.791 1.00 17.51 128 ILE A O 1
ATOM 687 N N . ARG A 1 98 ? 21.389 78.387 43.252 1.00 18.24 129 ARG A N 1
ATOM 688 C CA . ARG A 1 98 ? 22.436 78.558 42.228 1.00 18.30 129 ARG A CA 1
ATOM 689 C C . ARG A 1 98 ? 21.856 78.658 40.815 1.00 19.23 129 ARG A C 1
ATOM 690 O O . ARG A 1 98 ? 22.295 79.496 40.004 1.00 18.49 129 ARG A O 1
ATOM 698 N N . TYR A 1 99 ? 20.817 77.864 40.551 1.00 19.49 130 TYR A N 1
ATOM 699 C CA . TYR A 1 99 ? 20.074 77.959 39.287 1.00 20.13 130 TYR A CA 1
ATOM 700 C C . TYR A 1 99 ? 19.425 79.332 39.077 1.00 19.92 130 TYR A C 1
ATOM 701 O O . TYR A 1 99 ? 19.453 79.884 37.980 1.00 20.35 130 TYR A O 1
ATOM 710 N N . LYS A 1 100 ? 18.818 79.875 40.123 1.00 19.96 131 LYS A N 1
ATOM 711 C CA . LYS A 1 100 ? 18.182 81.186 40.011 1.00 20.50 131 LYS A CA 1
ATOM 712 C C . LYS A 1 100 ? 19.213 82.295 39.795 1.00 19.35 131 LYS A C 1
ATOM 713 O O . LYS A 1 100 ? 18.949 83.255 39.071 1.00 18.41 131 LYS A O 1
ATOM 719 N N . ILE A 1 101 ? 20.384 82.160 40.418 1.00 18.30 132 ILE A N 1
ATOM 720 C CA . ILE A 1 101 ? 21.491 83.113 40.189 1.00 18.66 132 ILE A CA 1
ATOM 721 C C . ILE A 1 101 ? 21.918 83.173 38.706 1.00 18.93 132 ILE A C 1
ATOM 722 O O . ILE A 1 101 ? 22.060 84.273 38.107 1.00 19.69 132 ILE A O 1
ATOM 727 N N . LEU A 1 102 ? 22.098 81.997 38.115 1.00 18.64 133 LEU A N 1
ATOM 728 C CA . LEU A 1 102 ? 22.608 81.854 36.748 1.00 19.18 133 LEU A CA 1
ATOM 729 C C . LEU A 1 102 ? 21.627 82.338 35.700 1.00 19.23 133 LEU A C 1
ATOM 730 O O . LEU A 1 102 ? 21.978 83.116 34.820 1.00 20.34 133 LEU A O 1
ATOM 735 N N . THR A 1 103 ? 20.389 81.881 35.775 1.00 20.41 134 THR A N 1
ATOM 736 C CA . THR A 1 103 ? 19.393 82.347 34.814 1.00 20.75 134 THR A CA 1
ATOM 737 C C . THR A 1 103 ? 19.082 83.826 35.079 1.00 20.84 134 THR A C 1
ATOM 738 O O . THR A 1 103 ? 18.707 84.575 34.164 1.00 20.84 134 THR A O 1
ATOM 742 N N . GLY A 1 104 ? 19.236 84.245 36.332 1.00 20.44 135 GLY A N 1
ATOM 743 C CA . GLY A 1 104 ? 18.997 85.634 36.690 1.00 21.14 135 GLY A CA 1
ATOM 744 C C . GLY A 1 104 ? 20.046 86.585 36.123 1.00 21.50 135 GLY A C 1
ATOM 745 O O . GLY A 1 104 ? 19.727 87.736 35.846 1.00 22.77 135 GLY A O 1
ATOM 746 N N . MET A 1 105 ? 21.289 86.110 35.958 1.00 20.61 136 MET A N 1
ATOM 747 C CA . MET A 1 105 ? 22.394 86.894 35.391 1.00 20.12 136 MET A CA 1
ATOM 748 C C . MET A 1 105 ? 22.104 87.182 33.931 1.00 20.54 136 MET A C 1
ATOM 749 O O . MET A 1 105 ? 22.347 88.279 33.471 1.00 21.00 136 MET A O 1
ATOM 754 N N . VAL A 1 106 ? 21.578 86.188 33.221 1.00 21.35 137 VAL A N 1
ATOM 755 C CA . VAL A 1 106 ? 21.189 86.312 31.814 1.00 22.04 137 VAL A CA 1
ATOM 756 C C . VAL A 1 106 ? 19.955 87.208 31.671 1.00 23.14 137 VAL A C 1
ATOM 757 O O . VAL A 1 106 ? 19.869 88.018 30.736 1.00 23.22 137 VAL A O 1
ATOM 761 N N . ARG A 1 107 ? 19.011 87.072 32.599 1.00 23.81 138 ARG A N 1
ATOM 762 C CA . ARG A 1 107 ? 17.833 87.950 32.617 1.00 25.42 138 ARG A CA 1
ATOM 763 C C . ARG A 1 107 ? 18.212 89.429 32.805 1.00 25.43 138 ARG A C 1
ATOM 764 O O . ARG A 1 107 ? 17.764 90.287 32.045 1.00 25.82 138 ARG A O 1
ATOM 772 N N . ASP A 1 108 ? 19.034 89.712 33.812 1.00 25.67 139 ASP A N 1
ATOM 773 C CA . ASP A 1 108 ? 19.408 91.078 34.157 1.00 26.01 139 ASP A CA 1
ATOM 774 C C . ASP A 1 108 ? 20.456 91.680 33.242 1.00 26.37 139 ASP A C 1
ATOM 775 O O . ASP A 1 108 ? 20.481 92.911 33.051 1.00 26.73 139 ASP A O 1
ATOM 780 N N . PHE A 1 109 ? 21.311 90.832 32.664 1.00 25.49 140 PHE A N 1
ATOM 781 C CA . PHE A 1 109 ? 22.442 91.314 31.857 1.00 25.14 140 PHE A CA 1
ATOM 782 C C . PHE A 1 109 ? 22.525 90.671 30.464 1.00 24.65 140 PHE A C 1
ATOM 783 O O . PHE A 1 109 ? 23.549 90.078 30.138 1.00 25.24 140 PHE A O 1
ATOM 791 N N . PRO A 1 110 ? 21.448 90.764 29.650 1.00 24.47 141 PRO A N 1
ATOM 792 C CA . PRO A 1 110 ? 21.393 90.021 28.373 1.00 24.82 141 PRO A CA 1
ATOM 793 C C . PRO A 1 110 ? 22.441 90.384 27.320 1.00 24.96 141 PRO A C 1
ATOM 794 O O . PRO A 1 110 ? 22.783 89.538 26.492 1.00 25.28 141 PRO A O 1
ATOM 798 N N . ASN A 1 111 ? 22.936 91.617 27.335 1.00 24.55 142 ASN A N 1
ATOM 799 C CA . ASN A 1 111 ? 23.985 92.011 26.399 1.00 25.07 142 ASN A CA 1
ATOM 800 C C . ASN A 1 111 ? 25.357 91.597 26.912 1.00 24.21 142 ASN A C 1
ATOM 801 O O . ASN A 1 111 ? 26.346 91.747 26.220 1.00 24.62 142 ASN A O 1
ATOM 806 N N . GLN A 1 112 ? 25.424 91.090 28.138 1.00 23.29 143 GLN A N 1
ATOM 807 C CA . GLN A 1 112 ? 26.732 90.837 28.763 1.00 22.35 143 GLN A CA 1
ATOM 808 C C . GLN A 1 112 ? 27.014 89.361 29.069 1.00 21.62 143 GLN A C 1
ATOM 809 O O . GLN A 1 112 ? 28.185 88.967 29.199 1.00 21.96 143 GLN A O 1
ATOM 815 N N . VAL A 1 113 ? 25.950 88.569 29.219 1.00 20.43 144 VAL A N 1
ATOM 816 C CA . VAL A 1 113 ? 26.035 87.163 29.656 1.00 19.76 144 VAL A CA 1
ATOM 817 C C . VAL A 1 113 ? 25.050 86.279 28.914 1.00 18.93 144 VAL A C 1
ATOM 818 O O . VAL A 1 113 ? 23.919 86.683 28.679 1.00 18.70 144 VAL A O 1
ATOM 822 N N . GLY A 1 114 ? 25.475 85.061 28.567 1.00 18.13 145 GLY A N 1
ATOM 823 C CA . GLY A 1 114 ? 24.535 84.010 28.167 1.00 17.05 145 GLY A CA 1
ATOM 824 C C . GLY A 1 114 ? 24.907 82.628 28.723 1.00 16.48 145 GLY A C 1
ATOM 825 O O . GLY A 1 114 ? 26.016 82.414 29.190 1.00 15.39 145 GLY A O 1
ATOM 826 N N . ILE A 1 115 ? 23.992 81.672 28.603 1.00 15.92 146 ILE A N 1
ATOM 827 C CA . ILE A 1 115 ? 24.310 80.278 28.918 1.00 16.06 146 ILE A CA 1
ATOM 828 C C . ILE A 1 115 ? 24.499 79.508 27.611 1.00 15.64 146 ILE A C 1
ATOM 829 O O . ILE A 1 115 ? 23.663 79.591 26.714 1.00 15.88 146 ILE A O 1
ATOM 834 N N . ALA A 1 116 ? 25.621 78.803 27.499 1.00 14.69 147 ALA A N 1
ATOM 835 C CA . ALA A 1 116 ? 25.925 77.935 26.359 1.00 14.38 147 ALA A CA 1
ATOM 836 C C . ALA A 1 116 ? 25.384 76.513 26.555 1.00 15.10 147 ALA A C 1
ATOM 837 O O . ALA A 1 116 ? 25.705 75.847 27.549 1.00 14.99 147 ALA A O 1
ATOM 839 N N . TYR A 1 117 ? 24.562 76.065 25.611 1.00 15.38 148 TYR A N 1
ATOM 840 C CA . TYR A 1 117 ? 23.998 74.719 25.633 1.00 16.39 148 TYR A CA 1
ATOM 841 C C . TYR A 1 117 ? 24.761 73.749 24.739 1.00 16.48 148 TYR A C 1
ATOM 842 O O . TYR A 1 117 ? 24.421 72.563 24.698 1.00 16.18 148 TYR A O 1
ATOM 851 N N . SER A 1 118 ? 25.817 74.247 24.082 1.00 15.87 149 SER A N 1
ATOM 852 C CA . SER A 1 118 ? 26.681 73.439 23.217 1.00 16.41 149 SER A CA 1
ATOM 853 C C . SER A 1 118 ? 27.996 74.194 22.942 1.00 16.47 149 SER A C 1
ATOM 854 O O . SER A 1 118 ? 28.089 75.400 23.184 1.00 16.65 149 SER A O 1
ATOM 857 N N . PRO A 1 119 ? 29.020 73.490 22.437 1.00 16.91 150 PRO A N 1
ATOM 858 C CA . PRO A 1 119 ? 30.242 74.229 22.079 1.00 16.37 150 PRO A CA 1
ATOM 859 C C . PRO A 1 119 ? 29.970 75.310 21.015 1.00 16.98 150 PRO A C 1
ATOM 860 O O . PRO A 1 119 ? 30.589 76.380 21.061 1.00 16.52 150 PRO A O 1
ATOM 864 N N . GLU A 1 120 ? 28.993 75.073 20.129 1.00 16.65 151 GLU A N 1
ATOM 865 C CA . GLU A 1 120 ? 28.552 76.098 19.158 1.00 17.91 151 GLU A CA 1
ATOM 866 C C . GLU A 1 120 ? 28.063 77.367 19.822 1.00 17.17 151 GLU A C 1
ATOM 867 O O . GLU A 1 120 ? 28.509 78.463 19.464 1.00 18.34 151 GLU A O 1
ATOM 873 N N . ASP A 1 121 ? 27.153 77.232 20.790 1.00 16.63 152 ASP A N 1
ATOM 874 C CA . ASP A 1 121 ? 26.642 78.382 21.541 1.00 16.98 152 ASP A CA 1
ATOM 875 C C . ASP A 1 121 ? 27.799 79.105 22.194 1.00 16.44 152 ASP A C 1
ATOM 876 O O . ASP A 1 121 ? 27.832 80.337 22.206 1.00 16.31 152 ASP A O 1
ATOM 881 N N . PHE A 1 122 ? 28.707 78.345 22.802 1.00 15.98 153 PHE A N 1
ATOM 882 C CA . PHE A 1 122 ? 29.856 78.959 23.494 1.00 17.23 153 PHE A CA 1
ATOM 883 C C . PHE A 1 122 ? 30.615 79.876 22.528 1.00 18.41 153 PHE A C 1
ATOM 884 O O . PHE A 1 122 ? 30.895 81.034 22.864 1.00 18.50 153 PHE A O 1
ATOM 892 N N . ARG A 1 123 ? 30.922 79.368 21.331 1.00 19.12 154 ARG A N 1
ATOM 893 C CA . ARG A 1 123 ? 31.674 80.140 20.323 1.00 21.25 154 ARG A CA 1
ATOM 894 C C . ARG A 1 123 ? 30.900 81.378 19.856 1.00 20.71 154 ARG A C 1
ATOM 895 O O . ARG A 1 123 ? 31.466 82.462 19.740 1.00 20.27 154 ARG A O 1
ATOM 903 N N . ARG A 1 124 ? 29.605 81.199 19.609 1.00 21.18 155 ARG A N 1
ATOM 904 C CA . ARG A 1 124 ? 28.690 82.297 19.285 1.00 21.62 155 ARG A CA 1
ATOM 905 C C . ARG A 1 124 ? 28.642 83.382 20.356 1.00 21.92 155 ARG A C 1
ATOM 906 O O . ARG A 1 124 ? 28.842 84.571 20.054 1.00 21.90 155 ARG A O 1
ATOM 914 N N . LEU A 1 125 ? 28.360 82.993 21.605 1.00 21.58 156 LEU A N 1
ATOM 915 C CA . LEU A 1 125 ? 28.290 83.957 22.717 1.00 21.47 156 LEU A CA 1
ATOM 916 C C . LEU A 1 125 ? 29.595 84.715 22.833 1.00 21.69 156 LEU A C 1
ATOM 917 O O . LEU A 1 125 ? 29.601 85.938 23.016 1.00 22.08 156 LEU A O 1
ATOM 922 N N . ALA A 1 126 ? 30.700 83.993 22.714 1.00 22.12 157 ALA A N 1
ATOM 923 C CA . ALA A 1 126 ? 32.025 84.607 22.736 1.00 23.39 157 ALA A CA 1
ATOM 924 C C . ALA A 1 126 ? 32.208 85.690 21.661 1.00 24.33 157 ALA A C 1
ATOM 925 O O . ALA A 1 126 ? 32.785 86.739 21.940 1.00 24.73 157 ALA A O 1
ATOM 927 N N . MET A 1 127 ? 31.742 85.413 20.441 1.00 24.73 158 MET A N 1
ATOM 928 C CA . MET A 1 127 ? 31.819 86.359 19.308 1.00 26.12 158 MET A CA 1
ATOM 929 C C . MET A 1 127 ? 30.962 87.602 19.557 1.00 26.02 158 MET A C 1
ATOM 930 O O . MET A 1 127 ? 31.355 88.729 19.219 1.00 26.59 158 MET A O 1
ATOM 935 N N . GLU A 1 128 ? 29.787 87.385 20.129 1.00 25.69 159 GLU A N 1
ATOM 936 C CA . GLU A 1 128 ? 28.863 88.453 20.518 1.00 26.13 159 GLU A CA 1
ATOM 937 C C . GLU A 1 128 ? 29.382 89.289 21.689 1.00 26.42 159 GLU A C 1
ATOM 938 O O . GLU A 1 128 ? 28.762 90.298 22.062 1.00 27.63 159 GLU A O 1
ATOM 944 N N . GLY A 1 129 ? 30.486 88.861 22.295 1.00 25.53 160 GLY A N 1
ATOM 945 C CA . GLY A 1 129 ? 31.046 89.555 23.452 1.00 25.46 160 GLY A CA 1
ATOM 946 C 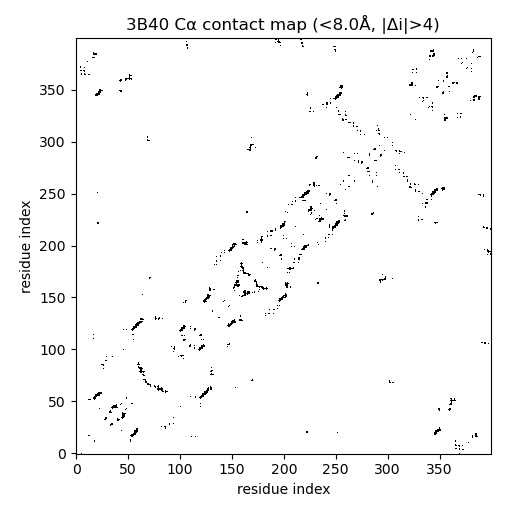C . GLY A 1 129 ? 30.289 89.329 24.756 1.00 24.99 160 GLY A C 1
ATOM 947 O O . GLY A 1 129 ? 30.329 90.168 25.675 1.00 25.33 160 GLY A O 1
ATOM 948 N N . LYS A 1 130 ? 29.582 88.211 24.841 1.00 23.08 161 LYS A N 1
ATOM 949 C CA . LYS A 1 130 ? 28.871 87.865 26.068 1.00 22.19 161 LYS A CA 1
ATOM 950 C C . LYS A 1 130 ? 29.659 86.779 26.813 1.00 21.39 161 LYS A C 1
ATOM 951 O O . LYS A 1 130 ? 30.109 85.821 26.201 1.00 21.73 161 LYS A O 1
ATOM 957 N N . PHE A 1 131 ? 29.827 86.940 28.119 1.00 20.30 162 PHE A N 1
ATOM 958 C CA . PHE A 1 131 ? 30.432 85.905 28.948 1.00 18.26 162 PHE A CA 1
ATOM 959 C C . PHE A 1 131 ? 29.575 84.646 28.836 1.00 17.54 162 PHE A C 1
ATOM 960 O O . PHE A 1 131 ? 28.361 84.681 29.049 1.00 16.20 162 PHE A O 1
ATOM 968 N N . ALA A 1 132 ? 30.224 83.536 28.510 1.00 16.52 163 ALA A N 1
ATOM 969 C CA . ALA A 1 132 ? 29.515 82.274 28.269 1.00 16.66 163 ALA A CA 1
ATOM 970 C C . ALA A 1 132 ? 29.557 81.344 29.482 1.00 16.92 163 ALA A C 1
ATOM 971 O O . ALA A 1 132 ? 30.603 80.772 29.846 1.00 16.94 163 ALA A O 1
ATOM 973 N N . ILE A 1 133 ? 28.414 81.227 30.133 1.00 17.43 164 ILE A N 1
ATOM 974 C CA . ILE A 1 133 ? 28.262 80.285 31.243 1.00 17.24 164 ILE A CA 1
ATOM 975 C C . ILE A 1 133 ? 27.995 78.897 30.704 1.00 17.18 164 ILE A C 1
ATOM 976 O O . ILE A 1 133 ? 27.107 78.712 29.860 1.00 17.09 164 ILE A O 1
ATOM 981 N N . VAL A 1 134 ? 28.762 77.920 31.184 1.00 16.36 165 VAL A N 1
ATOM 982 C CA . VAL A 1 134 ? 28.435 76.527 30.962 1.00 17.43 165 VAL A CA 1
ATOM 983 C C . VAL A 1 134 ? 27.857 76.034 32.294 1.00 16.83 165 VAL A C 1
ATOM 984 O O . VAL A 1 134 ? 28.516 76.127 33.334 1.00 17.12 165 VAL A O 1
ATOM 988 N N . MET A 1 135 ? 26.593 75.615 32.269 1.00 16.77 166 MET A N 1
ATOM 989 C CA . MET A 1 135 ? 25.892 75.254 33.489 1.00 14.69 166 MET A CA 1
ATOM 990 C C . MET A 1 135 ? 26.318 73.841 33.784 1.00 15.64 166 MET A C 1
ATOM 991 O O . MET A 1 135 ? 26.057 72.940 32.994 1.00 14.65 166 MET A O 1
ATOM 996 N N . SER A 1 136 ? 26.986 73.653 34.916 1.00 15.75 167 SER A N 1
ATOM 997 C CA . SER A 1 136 ? 27.416 72.299 35.292 1.00 16.33 167 SER A CA 1
ATOM 998 C C . SER A 1 136 ? 26.671 71.934 36.568 1.00 15.91 167 SER A C 1
ATOM 999 O O . SER A 1 136 ? 25.857 72.720 37.046 1.00 16.21 167 SER A O 1
ATOM 1002 N N . MET A 1 137 ? 26.917 70.735 37.080 1.00 16.44 168 MET A N 1
ATOM 1003 C CA . MET A 1 137 ? 26.296 70.250 38.301 1.00 16.19 168 MET A CA 1
ATOM 1004 C C . MET A 1 137 ? 27.371 69.382 38.925 1.00 17.33 168 MET A C 1
ATOM 1005 O O . MET A 1 137 ? 28.026 68.611 38.215 1.00 18.23 168 MET A O 1
ATOM 1010 N N . LEU A 1 138 ? 27.595 69.525 40.227 1.00 17.58 169 LEU A N 1
ATOM 1011 C CA . LEU A 1 138 ? 28.569 68.688 40.900 1.00 18.84 169 LEU A CA 1
ATOM 1012 C C . LEU A 1 138 ? 27.920 68.171 42.162 1.00 19.00 169 LEU A C 1
ATOM 1013 O O . LEU A 1 138 ? 27.329 68.951 42.911 1.00 20.15 169 LEU A O 1
ATOM 1018 N N . ASN A 1 139 ? 27.994 66.851 42.344 1.00 19.66 170 ASN A N 1
ATOM 1019 C CA . ASN A 1 139 ? 27.536 66.125 43.551 1.00 18.84 170 ASN A CA 1
ATOM 1020 C C . ASN A 1 139 ? 26.145 65.484 43.397 1.00 19.06 170 ASN A C 1
ATOM 1021 O O . ASN A 1 139 ? 25.130 66.190 43.263 1.00 18.89 170 ASN A O 1
ATOM 1026 N N . ALA A 1 140 ? 26.092 64.153 43.420 1.00 17.92 171 ALA A N 1
ATOM 1027 C CA . ALA A 1 140 ? 24.803 63.442 43.316 1.00 17.52 171 ALA A CA 1
ATOM 1028 C C . ALA A 1 140 ? 23.986 63.453 44.621 1.00 18.26 171 ALA A C 1
ATOM 1029 O O . ALA A 1 140 ? 22.812 63.086 44.613 1.00 18.05 171 ALA A O 1
ATOM 1031 N N . TYR A 1 141 ? 24.612 63.857 45.735 1.00 19.00 172 TYR A N 1
ATOM 1032 C CA . TYR A 1 141 ? 23.938 63.903 47.041 1.00 20.64 172 TYR A CA 1
ATOM 1033 C C . TYR A 1 141 ? 22.524 64.547 47.030 1.00 21.38 172 TYR A C 1
ATOM 1034 O O . TYR A 1 141 ? 21.572 63.933 47.504 1.00 22.37 172 TYR A O 1
ATOM 1043 N N . PRO A 1 142 ? 22.360 65.767 46.472 1.00 22.30 173 PRO A N 1
ATOM 1044 C CA . PRO A 1 142 ? 20.999 66.333 46.496 1.00 22.43 173 PRO A CA 1
ATOM 1045 C C . PRO A 1 142 ? 19.919 65.538 45.740 1.00 23.29 173 PRO A C 1
ATOM 1046 O O . PRO A 1 142 ? 18.719 65.759 45.974 1.00 23.00 173 PRO A O 1
ATOM 1050 N N . LEU A 1 143 ? 20.319 64.621 44.854 1.00 23.21 174 LEU A N 1
ATOM 1051 C CA . LEU A 1 143 ? 19.364 63.996 43.938 1.00 24.38 174 LEU A CA 1
ATOM 1052 C C . LEU A 1 143 ? 18.646 62.762 44.505 1.00 25.77 174 LEU A C 1
ATOM 1053 O O . LEU A 1 143 ? 17.689 62.290 43.892 1.00 26.19 174 LEU A O 1
ATOM 1058 N N . GLY A 1 144 ? 19.104 62.219 45.632 1.00 26.22 175 GLY A N 1
ATOM 1059 C CA . GLY A 1 144 ? 18.446 61.032 46.206 1.00 27.49 175 GLY A CA 1
ATOM 1060 C C . GLY A 1 144 ? 18.567 59.845 45.260 1.00 28.20 175 GLY A C 1
ATOM 1061 O O . GLY A 1 144 ? 19.591 59.706 44.589 1.00 28.65 175 GLY A O 1
ATOM 1062 N N . ASP A 1 145 ? 17.528 59.010 45.181 1.00 28.44 176 ASP A N 1
ATOM 1063 C CA . ASP A 1 145 ? 17.533 57.818 44.311 1.00 28.95 176 ASP A CA 1
ATOM 1064 C C . ASP A 1 145 ? 16.857 58.054 42.968 1.00 28.72 176 ASP A C 1
ATOM 1065 O O . ASP A 1 145 ? 16.570 57.101 42.237 1.00 29.24 176 ASP A O 1
ATOM 1070 N N . ASP A 1 146 ? 16.616 59.308 42.611 1.00 27.54 177 ASP A N 1
ATOM 1071 C CA . ASP A 1 146 ? 15.807 59.562 41.436 1.00 26.66 177 ASP A CA 1
ATOM 1072 C C . ASP A 1 146 ? 16.661 59.863 40.199 1.00 25.97 177 ASP A C 1
ATOM 1073 O O . ASP A 1 146 ? 17.123 60.987 40.005 1.00 26.30 177 ASP A O 1
ATOM 1078 N N . LEU A 1 147 ? 16.851 58.848 39.360 1.00 24.37 178 LEU A N 1
ATOM 1079 C CA . LEU A 1 147 ? 17.589 58.982 38.090 1.00 24.35 178 LEU A CA 1
ATOM 1080 C C . LEU A 1 147 ? 16.977 60.024 37.151 1.00 23.26 178 LEU A C 1
ATOM 1081 O O . LEU A 1 147 ? 17.695 60.721 36.414 1.00 22.82 178 LEU A O 1
ATOM 1086 N N . SER A 1 148 ? 15.652 60.155 37.181 1.00 22.56 179 SER A N 1
ATOM 1087 C CA . SER A 1 148 ? 14.996 61.117 36.297 1.00 22.09 179 SER A CA 1
ATOM 1088 C C . SER A 1 148 ? 15.365 62.558 36.652 1.00 21.08 179 SER A C 1
ATOM 1089 O O . SER A 1 148 ? 15.085 63.471 35.876 1.00 21.12 179 SER A O 1
ATOM 1092 N N . GLN A 1 149 ? 16.030 62.778 37.794 1.00 20.64 180 GLN A N 1
ATOM 1093 C CA . GLN A 1 149 ? 16.543 64.141 38.107 1.00 20.12 180 GLN A CA 1
ATOM 1094 C C . GLN A 1 149 ? 17.624 64.577 37.105 1.00 19.67 180 GLN A C 1
ATOM 1095 O O . GLN A 1 149 ? 17.840 65.778 36.898 1.00 20.53 180 GLN A O 1
ATOM 1101 N N . LEU A 1 150 ? 18.303 63.615 36.484 1.00 18.67 181 LEU A N 1
ATOM 1102 C CA . LEU A 1 150 ? 19.282 63.919 35.443 1.00 18.15 181 LEU A CA 1
ATOM 1103 C C . LEU A 1 150 ? 18.590 64.521 34.210 1.00 18.96 181 LEU A C 1
ATOM 1104 O O . LEU A 1 150 ? 19.012 65.556 33.707 1.00 17.76 181 LEU A O 1
ATOM 1109 N N . ASP A 1 151 ? 17.489 63.890 33.784 1.00 19.69 182 ASP A N 1
ATOM 1110 C CA . ASP A 1 151 ? 16.694 64.350 32.650 1.00 19.99 182 ASP A CA 1
ATOM 1111 C C . ASP A 1 151 ? 16.139 65.753 32.884 1.00 20.48 182 ASP A C 1
ATOM 1112 O O . ASP A 1 151 ? 16.197 66.614 32.006 1.00 20.45 182 ASP A O 1
ATOM 1117 N N . LYS A 1 152 ? 15.620 65.975 34.086 1.00 20.70 183 LYS A N 1
ATOM 1118 C CA . LYS A 1 152 ? 15.045 67.253 34.464 1.00 20.84 183 LYS A CA 1
ATOM 1119 C C . LYS A 1 152 ? 16.100 68.385 34.511 1.00 19.52 183 LYS A C 1
ATOM 1120 O O . LYS A 1 152 ? 15.858 69.479 33.996 1.00 19.28 183 LYS A O 1
ATOM 1126 N N . TRP A 1 153 ? 17.272 68.116 35.090 1.00 19.40 184 TRP A N 1
ATOM 1127 C CA . TRP A 1 153 ? 18.360 69.109 35.122 1.00 17.61 184 TRP A CA 1
ATOM 1128 C C . TRP A 1 153 ? 18.982 69.399 33.748 1.00 17.61 184 TRP A C 1
ATOM 1129 O O . TRP A 1 153 ? 19.254 70.557 33.420 1.00 17.07 184 TRP A O 1
ATOM 1140 N N . ALA A 1 154 ? 19.196 68.357 32.936 1.00 17.61 185 ALA A N 1
ATOM 1141 C CA . ALA A 1 154 ? 19.620 68.522 31.541 1.00 17.33 185 ALA A CA 1
ATOM 1142 C C . ALA A 1 154 ? 18.657 69.446 30.778 1.00 18.03 185 ALA A C 1
ATOM 1143 O O . ALA A 1 154 ? 19.094 70.358 30.045 1.00 16.99 185 ALA A O 1
ATOM 1145 N N . ALA A 1 155 ? 17.351 69.224 30.963 1.00 17.82 186 ALA A N 1
ATOM 1146 C CA . ALA A 1 155 ? 16.320 70.025 30.280 1.00 18.65 186 ALA A CA 1
ATOM 1147 C C . ALA A 1 155 ? 16.399 71.505 30.667 1.00 19.07 186 ALA A C 1
ATOM 1148 O O . ALA A 1 155 ? 16.141 72.378 29.851 1.00 19.79 186 ALA A O 1
ATOM 1150 N N . ARG A 1 156 ? 16.779 71.763 31.907 1.00 18.75 187 ARG A N 1
ATOM 1151 C CA . ARG A 1 156 ? 16.964 73.114 32.429 1.00 18.82 187 ARG A CA 1
ATOM 1152 C C . ARG A 1 156 ? 18.308 73.779 32.029 1.00 18.25 187 ARG A C 1
ATOM 1153 O O . ARG A 1 156 ? 18.511 74.958 32.290 1.00 18.48 187 ARG A O 1
ATOM 1161 N N . GLY A 1 157 ? 19.212 73.046 31.373 1.00 17.12 188 GLY A N 1
ATOM 1162 C CA . GLY A 1 157 ? 20.476 73.653 30.950 1.00 15.69 188 GLY A CA 1
ATOM 1163 C C . GLY A 1 157 ? 21.781 73.028 31.404 1.00 14.73 188 GLY A C 1
ATOM 1164 O O . GLY A 1 157 ? 22.867 73.427 30.945 1.00 13.67 188 GLY A O 1
ATOM 1165 N N . VAL A 1 158 ? 21.715 72.027 32.276 1.00 14.22 189 VAL A N 1
ATOM 1166 C CA . VAL A 1 158 ? 22.953 71.393 32.746 1.00 14.31 189 VAL A CA 1
ATOM 1167 C C . VAL A 1 158 ? 23.636 70.623 31.590 1.00 14.73 189 VAL A C 1
ATOM 1168 O O . VAL A 1 158 ? 22.978 69.886 30.858 1.00 14.54 189 VAL A O 1
ATOM 1172 N N . ARG A 1 159 ? 24.935 70.825 31.411 1.00 13.94 190 ARG A N 1
ATOM 1173 C CA . ARG A 1 159 ? 25.648 70.186 30.311 1.00 13.42 190 ARG A CA 1
ATOM 1174 C C . ARG A 1 159 ? 26.848 69.321 30.736 1.00 13.79 190 ARG A C 1
ATOM 1175 O O . ARG A 1 159 ? 27.482 68.665 29.889 1.00 13.89 190 ARG A O 1
ATOM 1183 N N . MET A 1 160 ? 27.125 69.290 32.049 1.00 13.32 191 MET A N 1
ATOM 1184 C CA . MET A 1 160 ? 28.229 68.507 32.625 1.00 11.41 191 MET A CA 1
ATOM 1185 C C . MET A 1 160 ? 27.772 68.130 34.029 1.00 13.50 191 MET A C 1
ATOM 1186 O O . MET A 1 160 ? 27.155 68.952 34.696 1.00 13.93 191 MET A O 1
ATOM 1191 N N . PHE A 1 161 ? 28.058 66.891 34.451 1.00 12.85 192 PHE A N 1
ATOM 1192 C CA . PHE A 1 161 ? 27.676 66.364 35.767 1.00 14.15 192 PHE A CA 1
ATOM 1193 C C . PHE A 1 161 ? 28.849 65.594 36.391 1.00 13.94 192 PHE A C 1
ATOM 1194 O O . PHE A 1 161 ? 29.433 64.668 35.773 1.00 13.77 192 PHE A O 1
ATOM 1202 N N . GLY A 1 162 ? 29.224 66.016 37.584 1.00 14.33 193 GLY A N 1
ATOM 1203 C CA . GLY A 1 162 ? 30.194 65.270 38.390 1.00 14.90 193 GLY A CA 1
ATOM 1204 C C . GLY A 1 162 ? 29.458 64.593 39.513 1.00 14.62 193 GLY A C 1
ATOM 1205 O O . GLY A 1 162 ? 28.675 65.217 40.211 1.00 16.26 193 GLY A O 1
ATOM 1206 N N . PHE A 1 163 ? 29.659 63.298 39.661 1.00 15.18 194 PHE A N 1
ATOM 1207 C CA . PHE A 1 163 ? 29.000 62.539 40.718 1.00 14.88 194 PHE A CA 1
ATOM 1208 C C . PHE A 1 163 ? 29.377 62.961 42.112 1.00 15.41 194 PHE A C 1
ATOM 1209 O O . PHE A 1 163 ? 28.587 62.785 43.058 1.00 15.24 194 PHE A O 1
ATOM 1217 N N . SER A 1 164 ? 30.607 63.443 42.278 1.00 15.36 195 SER A N 1
ATOM 1218 C CA . SER A 1 164 ? 31.151 63.551 43.625 1.00 15.19 195 SER A CA 1
ATOM 1219 C C . SER A 1 164 ? 31.564 64.920 44.031 1.00 15.49 195 SER A C 1
ATOM 1220 O O . SER A 1 164 ? 31.863 65.757 43.198 1.00 17.06 195 SER A O 1
ATOM 1223 N N . TYR A 1 165 ? 31.546 65.131 45.340 1.00 16.18 196 TYR A N 1
ATOM 1224 C CA . TYR A 1 165 ? 32.310 66.164 46.002 1.00 17.10 196 TYR A CA 1
ATOM 1225 C C . TYR A 1 165 ? 33.065 65.471 47.158 1.00 17.20 196 TYR A C 1
ATOM 1226 O O . TYR A 1 165 ? 33.345 64.258 47.097 1.00 18.04 196 TYR A O 1
ATOM 1235 N N . VAL A 1 166 ? 33.444 66.235 48.170 1.00 17.31 197 VAL A N 1
ATOM 1236 C CA . VAL A 1 166 ? 33.848 65.688 49.482 1.00 17.30 197 VAL A CA 1
ATOM 1237 C C . VAL A 1 166 ? 32.654 64.919 50.101 1.00 16.26 197 VAL A C 1
ATOM 1238 O O . VAL A 1 166 ? 31.507 65.381 50.033 1.00 16.66 197 VAL A O 1
ATOM 1242 N N . GLY A 1 167 ? 32.908 63.739 50.671 1.00 16.68 198 GLY A N 1
ATOM 1243 C CA . GLY A 1 167 ? 31.851 62.927 51.271 1.00 15.36 198 GLY A CA 1
ATOM 1244 C C . GLY A 1 167 ? 31.355 61.876 50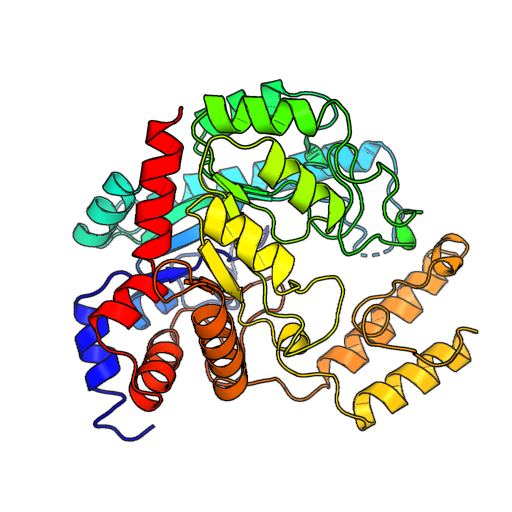.286 1.00 15.61 198 GLY A C 1
ATOM 1245 O O . GLY A 1 167 ? 31.199 62.159 49.106 1.00 15.28 198 GLY A O 1
ATOM 1246 N N . ASN A 1 168 ? 31.156 60.647 50.748 1.00 14.90 199 ASN A N 1
ATOM 1247 C CA . ASN A 1 168 ? 30.549 59.618 49.906 1.00 15.12 199 ASN A CA 1
ATOM 1248 C C . ASN A 1 168 ? 29.114 60.006 49.641 1.00 15.33 199 ASN A C 1
ATOM 1249 O O . ASN A 1 168 ? 28.519 60.746 50.424 1.00 15.78 199 ASN A O 1
ATOM 1254 N N . ASN A 1 169 ? 28.535 59.510 48.552 1.00 15.52 200 ASN A N 1
ATOM 1255 C CA . ASN A 1 169 ? 27.083 59.604 48.405 1.00 16.11 200 ASN A CA 1
ATOM 1256 C C . ASN A 1 169 ? 26.559 58.285 47.837 1.00 16.47 200 ASN A C 1
ATOM 1257 O O . ASN A 1 169 ? 27.354 57.359 47.582 1.00 16.54 200 ASN A O 1
ATOM 1262 N N . ASP A 1 170 ? 25.238 58.187 47.663 1.00 15.61 201 ASP A N 1
ATOM 1263 C CA . ASP A 1 170 ? 24.601 56.903 47.302 1.00 16.57 201 ASP A CA 1
ATOM 1264 C C . ASP A 1 170 ? 24.796 56.453 45.856 1.00 15.91 201 ASP A C 1
ATOM 1265 O O . ASP A 1 170 ? 24.431 55.346 45.505 1.00 16.29 201 ASP A O 1
ATOM 1270 N N . TRP A 1 171 ? 25.369 57.314 45.032 1.00 15.68 202 TRP A N 1
ATOM 1271 C CA . TRP A 1 171 ? 25.687 57.008 43.620 1.00 15.50 202 TRP A CA 1
ATOM 1272 C C . TRP A 1 171 ? 27.160 56.637 43.392 1.00 14.38 202 TRP A C 1
ATOM 1273 O O . TRP A 1 171 ? 27.477 55.812 42.539 1.00 13.93 202 TRP A O 1
ATOM 1284 N N . ALA A 1 172 ? 28.057 57.282 44.134 1.00 13.46 203 ALA A N 1
ATOM 1285 C CA . ALA A 1 172 ? 29.490 57.119 43.910 1.00 12.83 203 ALA A CA 1
ATOM 1286 C C . ALA A 1 172 ? 30.255 57.357 45.204 1.00 12.42 203 ALA A C 1
ATOM 1287 O O . ALA A 1 172 ? 29.897 58.265 45.978 1.00 11.99 203 ALA A O 1
ATOM 1289 N N . ASP A 1 173 ? 31.324 56.587 45.412 1.00 12.58 204 ASP A N 1
ATOM 1290 C CA . ASP A 1 173 ? 32.300 56.858 46.497 1.00 12.49 204 ASP A CA 1
ATOM 1291 C C . ASP A 1 173 ? 33.166 58.082 46.169 1.00 12.45 204 ASP A C 1
ATOM 1292 O O . ASP A 1 173 ? 33.545 58.300 45.017 1.00 11.95 204 ASP A O 1
ATOM 1297 N N . SER A 1 174 ? 33.548 58.824 47.200 1.00 12.87 205 SER A N 1
ATOM 1298 C CA . SER A 1 174 ? 34.384 59.984 46.993 1.00 14.05 205 SER A CA 1
ATOM 1299 C C . SER A 1 174 ? 35.861 59.604 47.194 1.00 13.67 205 SER A C 1
ATOM 1300 O O . SER A 1 174 ? 36.168 58.631 47.872 1.00 14.55 205 SER A O 1
ATOM 1303 N N . SER A 1 175 ? 36.768 60.370 46.609 1.00 12.88 206 SER A N 1
ATOM 1304 C CA . SER A 1 175 ? 38.185 60.224 46.937 1.00 12.83 206 SER A CA 1
ATOM 1305 C C . SER A 1 175 ? 38.471 60.773 48.347 1.00 14.08 206 SER A C 1
ATOM 1306 O O . SER A 1 175 ? 39.525 60.506 48.936 1.00 14.71 206 SER A O 1
ATOM 1309 N N . ARG A 1 176 ? 37.521 61.542 48.887 1.00 14.64 207 ARG A N 1
ATOM 1310 C CA . ARG A 1 176 ? 37.689 62.172 50.206 1.00 14.45 207 ARG A CA 1
ATOM 1311 C C . ARG A 1 176 ? 36.491 61.868 51.073 1.00 13.77 207 ARG A C 1
ATOM 1312 O O . ARG A 1 176 ? 35.632 62.750 51.273 1.00 14.26 207 ARG A O 1
ATOM 1320 N N . PRO A 1 177 ? 36.412 60.619 51.573 1.00 13.40 208 PRO A N 1
ATOM 1321 C CA . PRO A 1 177 ? 35.360 60.280 52.532 1.00 14.66 208 PRO A CA 1
ATOM 1322 C C . PRO A 1 177 ? 35.518 61.148 53.788 1.00 15.52 208 PRO A C 1
ATOM 1323 O O . PRO A 1 177 ? 36.655 61.392 54.255 1.00 13.61 208 PRO A O 1
ATOM 1327 N N . LEU A 1 178 ? 34.401 61.662 54.291 1.00 15.65 209 LEU A N 1
ATOM 1328 C CA . LEU A 1 178 ? 34.462 62.444 55.526 1.00 17.45 209 LEU A CA 1
ATOM 1329 C C . LEU A 1 178 ? 34.019 61.689 56.770 1.00 17.59 209 LEU A C 1
ATOM 1330 O O . LEU A 1 178 ? 32.856 61.251 56.860 1.00 16.70 209 LEU A O 1
ATOM 1335 N N . PRO A 1 179 ? 34.906 61.630 57.775 1.00 17.74 210 PRO A N 1
ATOM 1336 C CA . PRO A 1 179 ? 34.565 60.964 59.028 1.00 17.91 210 PRO A CA 1
ATOM 1337 C C . PRO A 1 179 ? 33.442 61.682 59.788 1.00 18.51 210 PRO A C 1
ATOM 1338 O O . PRO A 1 179 ? 32.695 61.044 60.515 1.00 17.93 210 PRO A O 1
ATOM 1342 N N . PHE A 1 180 ? 33.301 62.988 59.581 1.00 17.86 211 PHE A N 1
ATOM 1343 C CA . PHE A 1 180 ? 32.127 63.731 60.081 1.00 18.10 211 PHE A CA 1
ATOM 1344 C C . PHE A 1 180 ? 30.763 63.226 59.542 1.00 17.17 211 PHE A C 1
ATOM 1345 O O . PHE A 1 180 ? 29.729 63.383 60.215 1.00 16.99 211 PHE A O 1
ATOM 1353 N N . PHE A 1 181 ? 30.754 62.636 58.340 1.00 15.85 212 PHE A N 1
ATOM 1354 C CA . PHE A 1 181 ? 29.534 62.031 57.742 1.00 15.59 212 PHE A CA 1
ATOM 1355 C C . PHE A 1 181 ? 29.423 60.520 58.052 1.00 15.21 212 PHE A C 1
ATOM 1356 O O . PHE A 1 181 ? 28.574 59.813 57.495 1.00 15.53 212 PHE A O 1
ATOM 1364 N N . ASN A 1 182 ? 30.334 60.042 58.891 1.00 15.45 213 ASN A N 1
ATOM 1365 C CA . ASN A 1 182 ? 30.515 58.616 59.233 1.00 15.40 213 ASN A CA 1
ATOM 1366 C C . ASN A 1 182 ? 30.873 57.778 57.990 1.00 15.23 213 ASN A C 1
ATOM 1367 O O . ASN A 1 182 ? 30.521 56.614 57.888 1.00 14.92 213 ASN A O 1
ATOM 1372 N N . ASP A 1 183 ? 31.596 58.379 57.047 1.00 15.83 214 ASP A N 1
ATOM 1373 C CA . ASP A 1 183 ? 31.950 57.705 55.778 1.00 16.11 214 ASP A CA 1
ATOM 1374 C C . ASP A 1 183 ? 32.960 56.582 55.999 1.00 16.86 214 ASP A C 1
ATOM 1375 O O . ASP A 1 183 ? 33.856 56.705 56.849 1.00 17.05 214 ASP A O 1
ATOM 1380 N N . SER A 1 184 ? 32.838 55.502 55.229 1.00 16.61 215 SER A N 1
ATOM 1381 C CA . SER A 1 184 ? 33.917 54.519 55.115 1.00 17.12 215 SER A CA 1
ATOM 1382 C C . SER A 1 184 ? 34.533 54.596 53.722 1.00 17.43 215 SER A C 1
ATOM 1383 O O . SER A 1 184 ? 33.797 54.736 52.733 1.00 18.03 215 SER A O 1
ATOM 1386 N N . PRO A 1 185 ? 35.868 54.470 53.621 1.00 17.35 216 PRO A N 1
ATOM 1387 C CA . PRO A 1 185 ? 36.512 54.547 52.301 1.00 17.73 216 PRO A CA 1
ATOM 1388 C C . PRO A 1 185 ? 35.963 53.467 51.359 1.00 18.03 216 PRO A C 1
ATOM 1389 O O . PRO A 1 185 ? 35.716 52.332 51.783 1.00 17.55 216 PRO A O 1
ATOM 1393 N N . ASP A 1 186 ? 35.740 53.836 50.101 1.00 17.40 217 ASP A N 1
ATOM 1394 C CA . ASP A 1 186 ? 35.266 52.897 49.098 1.00 17.52 217 ASP A CA 1
ATOM 1395 C C . ASP A 1 186 ? 34.025 52.085 49.529 1.00 16.49 217 ASP A C 1
ATOM 1396 O O . ASP A 1 186 ? 33.938 50.930 49.194 1.00 16.34 217 ASP A O 1
ATOM 1401 N N . ALA A 1 187 ? 33.062 52.717 50.211 1.00 15.63 218 ALA A N 1
ATOM 1402 C CA . ALA A 1 187 ? 31.881 52.043 50.771 1.00 15.03 218 ALA A CA 1
ATOM 1403 C C . ALA A 1 187 ? 31.087 51.240 49.745 1.00 14.61 218 ALA A C 1
ATOM 1404 O O . ALA A 1 187 ? 30.667 50.113 50.010 1.00 13.11 218 ALA A O 1
ATOM 1406 N N . LEU A 1 188 ? 30.864 51.840 48.578 1.00 14.76 219 LEU A N 1
ATOM 1407 C CA . LEU A 1 188 ? 30.180 51.185 47.465 1.00 13.96 219 LEU A CA 1
ATOM 1408 C C . LEU A 1 188 ? 31.031 50.238 46.628 1.00 14.15 219 LEU A C 1
ATOM 1409 O O . LEU A 1 188 ? 30.488 49.509 45.773 1.00 14.67 219 LEU A O 1
ATOM 1414 N N . GLY A 1 189 ? 32.355 50.296 46.778 1.00 13.97 220 GLY A N 1
ATOM 1415 C CA . GLY A 1 189 ? 33.242 49.675 45.781 1.00 13.68 220 GLY A CA 1
ATOM 1416 C C . GLY A 1 189 ? 33.335 50.414 44.437 1.00 14.08 220 GLY A C 1
ATOM 1417 O O . GLY A 1 189 ? 33.698 49.826 43.406 1.00 12.84 220 GLY A O 1
ATOM 1418 N N . GLY A 1 190 ? 33.046 51.713 44.445 1.00 13.87 221 GLY A N 1
ATOM 1419 C CA . GLY A 1 190 ? 33.085 52.530 43.211 1.00 13.61 221 GLY A CA 1
ATOM 1420 C C . GLY A 1 190 ? 31.727 53.181 43.038 1.00 13.56 221 GLY A C 1
ATOM 1421 O O . GLY A 1 190 ? 31.366 54.056 43.837 1.00 13.42 221 GLY A O 1
ATOM 1422 N N . LEU A 1 191 ? 30.966 52.713 42.039 1.00 13.49 222 LEU A N 1
ATOM 1423 C CA . LEU A 1 191 ? 29.551 53.088 41.846 1.00 13.37 222 LEU A CA 1
ATOM 1424 C C . LEU A 1 191 ? 28.517 52.081 42.413 1.00 14.41 222 LEU A C 1
ATOM 1425 O O . LEU A 1 191 ? 28.744 50.867 42.395 1.00 13.72 222 LEU A O 1
ATOM 1430 N N . SER A 1 192 ? 27.374 52.600 42.887 1.00 15.23 223 SER A N 1
ATOM 1431 C CA . SER A 1 192 ? 26.2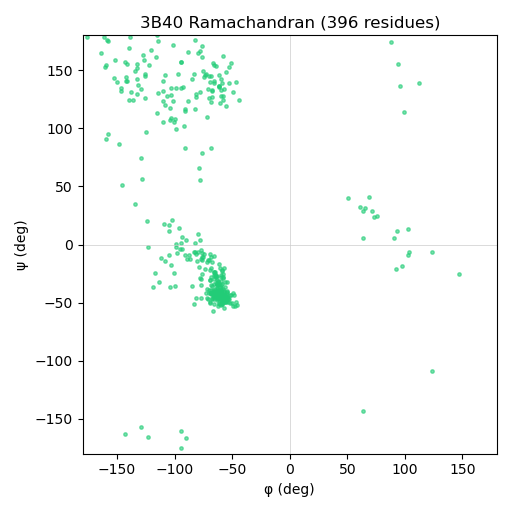33 51.756 43.244 1.00 14.93 223 SER A CA 1
ATOM 1432 C C . SER A 1 192 ? 25.557 51.331 41.944 1.00 16.02 223 SER A C 1
ATOM 1433 O O . SER A 1 192 ? 25.909 51.845 40.863 1.00 15.68 223 SER A O 1
ATOM 1436 N N . PRO A 1 193 ? 24.593 50.392 42.019 1.00 16.55 224 PRO A N 1
ATOM 1437 C CA . PRO A 1 193 ? 23.813 50.098 40.811 1.00 17.05 224 PRO A CA 1
ATOM 1438 C C . PRO A 1 193 ? 23.139 51.338 40.170 1.00 16.63 224 PRO A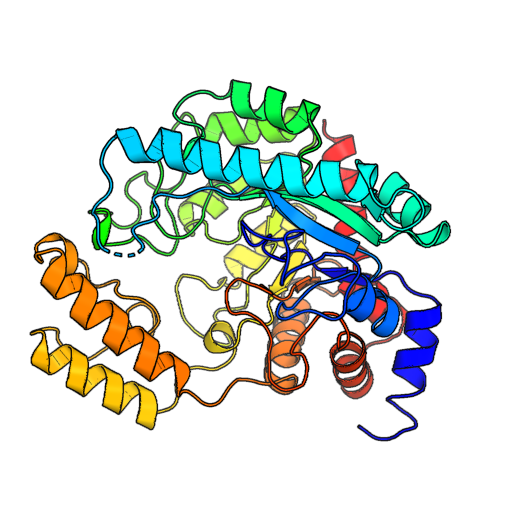 C 1
ATOM 1439 O O . PRO A 1 193 ? 23.130 51.470 38.950 1.00 16.22 224 PRO A O 1
ATOM 1443 N N . LEU A 1 194 ? 22.606 52.249 40.984 1.00 16.79 225 LEU A N 1
ATOM 1444 C CA A LEU A 1 194 ? 22.014 53.468 40.431 0.50 16.29 225 LEU A CA 1
ATOM 1445 C CA B LEU A 1 194 ? 22.034 53.514 40.497 0.50 16.01 225 LEU A CA 1
ATOM 1446 C C . LEU A 1 194 ? 23.087 54.408 39.814 1.00 15.84 225 LEU A C 1
ATOM 1447 O O . LEU A 1 194 ? 22.839 55.018 38.762 1.00 15.66 225 LEU A O 1
ATOM 1456 N N . GLY A 1 195 ? 24.286 54.483 40.406 1.00 14.79 226 GLY A N 1
ATOM 1457 C CA . GLY A 1 195 ? 25.372 55.270 39.806 1.00 14.16 226 GLY A CA 1
ATOM 1458 C C . GLY A 1 195 ? 25.770 54.727 38.434 1.00 14.73 226 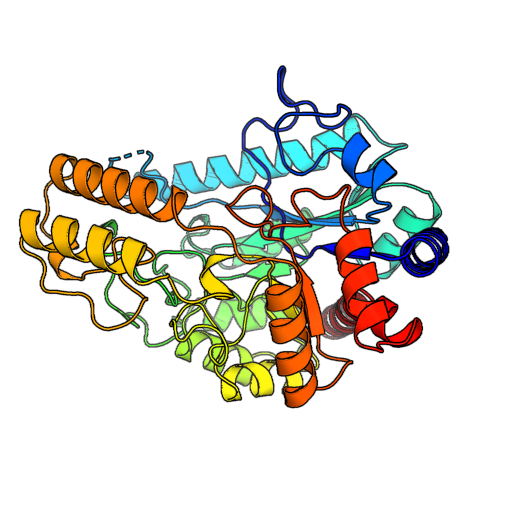GLY A C 1
ATOM 1459 O O . GLY A 1 195 ? 26.063 55.481 37.501 1.00 14.38 226 GLY A O 1
ATOM 1460 N N . LYS A 1 196 ? 25.783 53.405 38.309 1.00 13.78 227 LYS A N 1
ATOM 1461 C CA . LYS A 1 196 ? 26.050 52.743 37.033 1.00 15.29 227 LYS A CA 1
ATOM 1462 C C . LYS A 1 196 ? 24.950 53.038 35.999 1.00 15.35 227 LYS A C 1
ATOM 1463 O O . LYS A 1 196 ? 25.242 53.271 34.841 1.00 17.47 227 LYS A O 1
ATOM 1469 N N . GLN A 1 197 ? 23.699 53.031 36.435 1.00 15.14 228 GLN A N 1
ATOM 1470 C CA . GLN A 1 197 ? 22.593 53.433 35.596 1.00 15.99 228 GLN A CA 1
ATOM 1471 C C . GLN A 1 197 ? 22.686 54.930 35.252 1.00 14.81 228 GLN A C 1
ATOM 1472 O O . GLN A 1 197 ? 22.301 55.332 34.156 1.00 14.72 228 GLN A O 1
ATOM 1478 N N . ALA A 1 198 ? 23.198 55.745 36.181 1.00 12.85 229 ALA A N 1
ATOM 1479 C CA . ALA A 1 198 ? 23.420 57.184 35.908 1.00 12.63 229 ALA A CA 1
ATOM 1480 C C . ALA A 1 198 ? 24.404 57.407 34.741 1.00 12.62 229 ALA A C 1
ATOM 1481 O O . ALA A 1 198 ? 24.231 58.323 33.953 1.00 13.13 229 ALA A O 1
ATOM 1483 N N . VAL A 1 199 ? 25.417 56.564 34.621 1.00 11.65 230 VAL A N 1
ATOM 1484 C CA . VAL A 1 199 ? 26.378 56.705 33.534 1.00 12.30 230 VAL A CA 1
ATOM 1485 C C . VAL A 1 199 ? 25.722 56.518 32.139 1.00 12.12 230 VAL A C 1
ATOM 1486 O O . VAL A 1 199 ? 25.958 57.301 31.207 1.00 11.18 230 VAL A O 1
ATOM 1490 N N . GLU A 1 200 ? 24.940 55.452 32.010 1.00 12.00 231 GLU A N 1
ATOM 1491 C CA . GLU A 1 200 ? 24.125 55.233 30.811 1.00 12.44 231 GLU A CA 1
ATOM 1492 C C . GLU A 1 200 ? 23.170 56.422 30.553 1.00 12.81 231 GLU A C 1
ATOM 1493 O O . GLU A 1 200 ? 23.055 56.915 29.414 1.00 13.34 231 GLU A O 1
ATOM 1499 N N . ARG A 1 201 ? 22.480 56.889 31.595 1.00 12.50 232 ARG A N 1
ATOM 1500 C CA . ARG A 1 201 ? 21.532 58.003 31.436 1.00 12.36 232 ARG A CA 1
ATOM 1501 C C . ARG A 1 201 ? 22.213 59.277 30.971 1.00 13.02 232 ARG A C 1
ATOM 1502 O O . ARG A 1 201 ? 21.693 59.959 30.100 1.00 12.64 232 ARG A O 1
ATOM 1510 N N . LEU A 1 202 ? 23.393 59.566 31.522 1.00 12.99 233 LEU A N 1
ATOM 1511 C CA . LEU A 1 202 ? 24.171 60.760 31.126 1.00 14.41 233 LEU A CA 1
ATOM 1512 C C . LEU A 1 202 ? 24.659 60.662 29.679 1.00 14.38 233 LEU A C 1
ATOM 1513 O O . LEU A 1 202 ? 24.646 61.659 28.917 1.00 14.32 233 LEU A O 1
ATOM 1518 N N . ASN A 1 203 ? 25.121 59.467 29.304 1.00 14.44 234 ASN A N 1
ATOM 1519 C CA . ASN A 1 203 ? 25.517 59.240 27.909 1.00 14.25 234 ASN A CA 1
ATOM 1520 C C . ASN A 1 203 ? 24.334 59.546 26.978 1.00 14.04 234 ASN A C 1
ATOM 1521 O O . ASN A 1 203 ? 24.512 60.258 25.963 1.00 14.38 234 ASN A O 1
ATOM 1526 N N . ASP A 1 204 ? 23.146 59.004 27.311 1.00 13.05 235 ASP A N 1
ATOM 1527 C CA . ASP A 1 204 ? 21.921 59.171 26.517 1.00 13.01 235 ASP A CA 1
ATOM 1528 C C . ASP A 1 204 ? 21.512 60.634 26.416 1.00 13.47 235 ASP A C 1
ATOM 1529 O O . ASP A 1 204 ? 21.078 61.090 25.367 1.00 13.11 235 ASP A O 1
ATOM 1534 N N . LEU A 1 205 ? 21.590 61.343 27.537 1.00 12.69 236 LEU A N 1
ATOM 1535 C CA . LEU A 1 205 ? 21.279 62.755 27.591 1.00 12.86 236 LEU A CA 1
ATOM 1536 C C . LEU A 1 205 ? 22.294 63.677 26.896 1.00 12.67 236 LEU A C 1
ATOM 1537 O O . LEU A 1 205 ? 22.001 64.842 26.674 1.00 11.90 236 LEU A O 1
ATOM 1542 N N . GLY A 1 206 ? 23.476 63.167 26.554 1.00 12.48 237 GLY A N 1
ATOM 1543 C CA . GLY A 1 206 ? 24.525 64.034 25.989 1.00 12.54 237 GLY A CA 1
ATOM 1544 C C . GLY A 1 206 ? 25.092 65.022 27.008 1.00 13.30 237 GLY A C 1
ATOM 1545 O O . GLY A 1 206 ? 25.382 66.184 26.679 1.00 14.11 237 GLY A O 1
ATOM 1546 N N . VAL A 1 207 ? 25.290 64.550 28.235 1.00 12.69 238 VAL A N 1
ATOM 1547 C CA . VAL A 1 207 ? 25.832 65.358 29.337 1.00 13.00 238 VAL A CA 1
ATOM 1548 C C . VAL A 1 207 ? 27.223 64.845 29.628 1.00 12.92 238 VAL A C 1
ATOM 1549 O O . VAL A 1 207 ? 27.419 63.623 29.705 1.00 13.20 238 VAL A O 1
ATOM 1553 N N . ILE A 1 208 ? 28.189 65.765 29.739 1.00 12.05 239 ILE A N 1
ATOM 1554 C CA . ILE A 1 208 ? 29.572 65.387 29.977 1.00 11.48 239 ILE A CA 1
ATOM 1555 C C . ILE A 1 208 ? 29.661 64.802 31.383 1.00 11.89 239 ILE A C 1
ATOM 1556 O O . ILE A 1 208 ? 29.215 65.441 32.347 1.00 12.02 239 ILE A O 1
ATOM 1561 N N . ILE A 1 209 ? 30.214 63.601 31.497 1.00 11.20 240 ILE A N 1
ATOM 1562 C CA . ILE A 1 209 ? 30.537 63.046 32.824 1.00 10.58 240 ILE A CA 1
ATOM 1563 C C . ILE A 1 209 ? 31.862 63.583 33.363 1.00 11.11 240 ILE A C 1
ATOM 1564 O O . ILE A 1 209 ? 32.902 63.494 32.686 1.00 11.56 240 ILE A O 1
ATOM 1569 N N . ASP A 1 210 ? 31.815 64.121 34.583 1.00 11.64 241 ASP A N 1
ATOM 1570 C CA . ASP A 1 210 ? 32.970 64.740 35.260 1.00 12.55 241 ASP A CA 1
ATOM 1571 C C . ASP A 1 210 ? 33.450 63.832 36.405 1.00 13.35 241 ASP A C 1
ATOM 1572 O O . ASP A 1 210 ? 32.673 63.509 37.308 1.00 13.59 241 ASP A O 1
ATOM 1577 N N . VAL A 1 211 ? 34.710 63.390 36.335 1.00 12.23 242 VAL A N 1
ATOM 1578 C CA . VAL A 1 211 ? 35.228 62.469 37.310 1.00 13.20 242 VAL A CA 1
ATOM 1579 C C . VAL A 1 211 ? 36.066 63.112 38.428 1.00 12.79 242 VAL A C 1
ATOM 1580 O O . VAL A 1 211 ? 36.501 62.406 39.320 1.00 12.67 242 VAL A O 1
ATOM 1584 N N . SER A 1 212 ? 36.277 64.427 38.398 1.00 12.18 243 SER A N 1
ATOM 1585 C CA . SER A 1 212 ? 37.015 65.080 39.496 1.00 12.36 243 SER A CA 1
ATOM 1586 C C . SER A 1 212 ? 36.227 64.855 40.792 1.00 12.57 243 SER A C 1
ATOM 1587 O O . SER A 1 212 ? 35.011 64.979 40.762 1.00 12.68 243 SER A O 1
ATOM 1590 N N . GLN A 1 213 ? 36.927 64.488 41.883 1.00 12.34 244 GLN A N 1
ATOM 1591 C CA . GLN A 1 213 ? 36.363 64.278 43.242 1.00 12.18 244 GLN A CA 1
ATOM 1592 C C . GLN A 1 213 ? 35.938 62.816 43.538 1.00 12.43 244 GLN A C 1
ATOM 1593 O O . GLN A 1 213 ? 35.792 62.423 44.697 1.00 12.51 244 GLN A O 1
ATOM 1599 N N . MET A 1 214 ? 35.704 62.039 42.480 1.00 11.69 245 MET A N 1
ATOM 1600 C CA . MET A 1 214 ? 35.270 60.648 42.561 1.00 12.02 245 MET A CA 1
ATOM 1601 C C . MET A 1 214 ? 36.432 59.752 43.010 1.00 12.23 245 MET A C 1
ATOM 1602 O O . MET A 1 214 ? 37.569 59.996 42.641 1.00 12.82 245 MET A O 1
ATOM 1607 N N . SER A 1 215 ? 36.142 58.696 43.773 1.00 13.16 246 SER A N 1
ATOM 1608 C CA . SER A 1 215 ? 37.142 57.689 44.137 1.00 12.94 246 SER A CA 1
ATOM 1609 C C . SER A 1 215 ? 37.751 57.045 42.868 1.00 13.13 246 SER A C 1
ATOM 1610 O O . SER A 1 215 ? 37.182 57.145 41.749 1.00 13.98 246 SER A O 1
ATOM 1613 N N . THR A 1 216 ? 38.902 56.409 43.028 1.00 12.86 247 THR A N 1
ATOM 1614 C CA . THR A 1 216 ? 39.571 55.724 41.916 1.00 13.04 247 THR A CA 1
ATOM 1615 C C . THR A 1 216 ? 38.753 54.607 41.301 1.00 12.61 247 THR A C 1
ATOM 1616 O O . THR A 1 216 ? 38.666 54.512 40.074 1.00 12.13 247 THR A O 1
ATOM 1620 N N . LYS A 1 217 ? 38.142 53.780 42.140 1.00 12.55 248 LYS A N 1
ATOM 1621 C CA . LYS A 1 217 ? 37.275 52.715 41.633 1.00 13.46 248 LYS A CA 1
ATOM 1622 C C . LYS A 1 217 ? 36.058 53.218 40.880 1.00 13.33 248 LYS A C 1
ATOM 1623 O O . LYS A 1 217 ? 35.623 52.575 39.923 1.00 13.77 248 LYS A O 1
ATOM 1629 N N . ALA A 1 218 ? 35.505 54.350 41.308 1.00 13.07 249 ALA A N 1
ATOM 1630 C CA . ALA A 1 218 ? 34.308 54.886 40.671 1.00 12.54 249 ALA A CA 1
ATOM 1631 C C . ALA A 1 218 ? 34.690 55.449 39.312 1.00 13.06 249 ALA A C 1
ATOM 1632 O O . ALA A 1 218 ? 33.973 55.246 38.339 1.00 11.52 249 ALA A O 1
ATOM 1634 N N . LEU A 1 219 ? 35.828 56.142 39.271 1.00 13.48 250 LEU A N 1
ATOM 1635 C CA . LEU A 1 219 ? 36.418 56.602 38.021 1.00 13.77 250 LEU A CA 1
ATOM 1636 C C . LEU A 1 219 ? 36.578 55.424 37.069 1.00 14.45 250 LEU A C 1
ATOM 1637 O O . LEU A 1 219 ? 36.218 55.537 35.909 1.00 12.85 250 LEU A O 1
ATOM 1642 N N . GLU A 1 220 ? 37.123 54.303 37.567 1.00 14.23 251 GLU A N 1
ATOM 1643 C CA . GLU A 1 220 ? 37.418 53.163 36.711 1.00 15.83 251 GLU A CA 1
ATOM 1644 C C . GLU A 1 220 ? 36.141 52.633 36.091 1.00 15.21 251 GLU A C 1
ATOM 1645 O O . GLU A 1 220 ? 36.137 52.257 34.922 1.00 17.17 251 GLU A O 1
ATOM 1651 N N . GLN A 1 221 ? 35.069 52.609 36.888 1.00 14.97 252 GLN A N 1
ATOM 1652 C CA . GLN A 1 221 ? 33.750 52.133 36.460 1.00 15.48 252 GLN A CA 1
ATOM 1653 C C . GLN A 1 221 ? 33.094 53.105 35.500 1.00 14.96 252 GLN A C 1
ATOM 1654 O O . GLN A 1 221 ? 32.454 52.682 34.541 1.00 15.60 252 GLN A O 1
ATOM 1660 N N . VAL A 1 222 ? 33.263 54.400 35.731 1.00 13.84 253 VAL A N 1
ATOM 1661 C CA . VAL A 1 222 ? 32.753 55.370 34.757 1.00 14.59 253 VAL A CA 1
ATOM 1662 C C . VAL A 1 222 ? 33.449 55.097 33.413 1.00 14.48 253 VAL A C 1
ATOM 1663 O O . VAL A 1 222 ? 32.776 54.999 32.399 1.00 14.00 253 VAL A O 1
ATOM 1667 N N . ALA A 1 223 ? 34.781 54.950 33.428 1.00 14.32 254 ALA A N 1
ATOM 1668 C CA . ALA A 1 223 ? 35.534 54.704 32.184 1.00 15.80 254 ALA A CA 1
ATOM 1669 C C . ALA A 1 223 ? 35.057 53.428 31.434 1.00 16.52 254 ALA A C 1
ATOM 1670 O O . ALA A 1 223 ? 34.790 53.483 30.235 1.00 17.31 254 ALA A O 1
ATOM 1672 N N . ALA A 1 224 ? 34.894 52.317 32.154 1.00 15.87 255 ALA A N 1
ATOM 1673 C CA . ALA A 1 224 ? 34.421 51.052 31.570 1.00 16.34 255 ALA A CA 1
ATOM 1674 C C . ALA A 1 224 ? 32.989 51.154 31.025 1.00 16.36 255 ALA A C 1
ATOM 1675 O O . ALA A 1 224 ? 32.630 50.450 30.097 1.00 17.37 255 ALA A O 1
ATOM 1677 N N . LEU A 1 225 ? 32.188 52.049 31.591 1.00 15.67 256 LEU A N 1
ATOM 1678 C CA . LEU A 1 225 ? 30.786 52.122 31.272 1.00 15.02 256 LEU A CA 1
ATOM 1679 C C . LEU A 1 225 ? 30.430 53.240 30.285 1.00 15.66 256 LEU A C 1
ATOM 1680 O O . LEU A 1 225 ? 29.411 53.130 29.588 1.00 14.99 256 LEU A O 1
ATOM 1685 N N . SER A 1 226 ? 31.256 54.297 30.200 1.00 13.71 257 SER A N 1
ATOM 1686 C CA . SER A 1 226 ? 30.909 55.431 29.313 1.00 13.40 257 SER A CA 1
ATOM 1687 C C . SER A 1 226 ? 31.173 55.182 27.814 1.00 13.56 257 SER A C 1
ATOM 1688 O O . SER A 1 226 ? 32.243 54.746 27.440 1.00 12.10 257 SER A O 1
ATOM 1691 N N . ARG A 1 227 ? 30.197 55.476 26.955 1.00 13.63 258 ARG A N 1
ATOM 1692 C CA . ARG A 1 227 ? 30.459 55.429 25.507 1.00 14.14 258 ARG A CA 1
ATOM 1693 C C . ARG A 1 227 ? 30.964 56.776 24.935 1.00 14.39 258 ARG A C 1
ATOM 1694 O O . ARG A 1 227 ? 31.189 56.902 23.718 1.00 14.92 258 ARG A O 1
ATOM 1702 N N . ALA A 1 228 ? 31.163 57.754 25.812 1.00 13.38 259 ALA A N 1
ATOM 1703 C CA . ALA A 1 228 ? 31.453 59.135 25.405 1.00 14.33 259 ALA A CA 1
ATOM 1704 C C . ALA A 1 228 ? 32.633 59.685 26.196 1.00 14.77 259 ALA A C 1
ATOM 1705 O O . ALA A 1 228 ? 32.909 59.158 27.287 1.00 15.57 259 ALA A O 1
ATOM 1707 N N . PRO A 1 229 ? 33.359 60.696 25.637 1.00 13.74 260 PRO A N 1
ATOM 1708 C CA . PRO A 1 229 ? 34.446 61.361 26.389 1.00 14.40 260 PRO A CA 1
ATOM 1709 C C . PRO A 1 229 ? 34.064 61.751 27.808 1.00 13.84 260 PRO A C 1
ATOM 1710 O O . PRO A 1 229 ? 32.930 62.169 28.069 1.00 13.49 260 PRO A O 1
ATOM 1714 N N . ILE A 1 230 ? 35.008 61.545 28.723 1.00 13.69 261 ILE A N 1
ATOM 1715 C CA . ILE A 1 230 ? 34.834 61.969 30.101 1.00 14.12 261 ILE A CA 1
ATOM 1716 C C . ILE A 1 230 ? 35.875 63.036 30.425 1.00 13.83 261 ILE A C 1
ATOM 1717 O O . ILE A 1 230 ? 36.893 63.169 29.716 1.00 13.71 261 ILE A O 1
ATOM 1722 N N . VAL A 1 231 ? 35.617 63.793 31.479 1.00 12.38 262 VAL A N 1
ATOM 1723 C CA . VAL A 1 231 ? 36.439 64.937 31.811 1.00 13.11 262 VAL A CA 1
ATOM 1724 C C . VAL A 1 231 ? 36.742 64.922 33.308 1.00 12.62 262 VAL A C 1
ATOM 1725 O O . VAL A 1 231 ? 35.959 64.407 34.108 1.00 13.40 262 VAL A O 1
ATOM 1729 N N . ALA A 1 232 ? 37.897 65.442 33.690 1.00 11.84 263 ALA A N 1
ATOM 1730 C CA . ALA A 1 232 ? 38.137 65.789 35.064 1.00 12.00 263 ALA A CA 1
ATOM 1731 C C . ALA A 1 232 ? 38.166 67.334 35.092 1.00 11.89 263 ALA A C 1
ATOM 1732 O O . ALA A 1 232 ? 39.151 67.928 34.651 1.00 11.68 263 ALA A O 1
ATOM 1734 N N . SER A 1 233 ? 37.102 67.952 35.611 1.00 10.80 264 SER A N 1
ATOM 1735 C CA . SER A 1 233 ? 36.899 69.393 35.481 1.00 11.48 264 SER A CA 1
ATOM 1736 C C . SER A 1 233 ? 37.849 70.224 36.387 1.00 11.78 264 SER A C 1
ATOM 1737 O O . SER A 1 233 ? 38.087 71.400 36.119 1.00 11.18 264 SER A O 1
ATOM 1740 N N . HIS A 1 234 ? 38.395 69.599 37.441 1.00 11.10 265 HIS A N 1
ATOM 1741 C CA . HIS A 1 234 ? 39.381 70.251 38.307 1.00 10.99 265 HIS A CA 1
ATOM 1742 C C . HIS A 1 234 ? 40.167 69.201 39.063 1.00 11.63 265 HIS A C 1
ATOM 1743 O O . HIS A 1 234 ? 39.737 68.777 40.166 1.00 12.34 265 HIS A O 1
ATOM 1750 N N . SER A 1 235 ? 41.282 68.769 38.469 1.00 11.88 266 SER A N 1
ATOM 1751 C CA . SER A 1 235 ? 42.177 67.755 39.077 1.00 12.59 266 SER A CA 1
ATOM 1752 C C . SER A 1 235 ? 43.655 68.101 38.820 1.00 11.79 266 SER A C 1
ATOM 1753 O O . SER A 1 235 ? 43.945 68.811 37.865 1.00 12.21 266 SER A O 1
ATOM 1756 N N . ALA A 1 236 ? 44.577 67.625 39.668 1.00 11.40 267 ALA A N 1
ATOM 1757 C CA . ALA A 1 236 ? 46.037 67.773 39.450 1.00 12.13 267 ALA A CA 1
ATOM 1758 C C . ALA A 1 236 ? 46.700 66.372 39.568 1.00 13.24 267 ALA A C 1
ATOM 1759 O O . ALA A 1 236 ? 46.035 65.431 40.063 1.00 13.90 267 ALA A O 1
ATOM 1761 N N . PRO A 1 237 ? 47.963 66.206 39.073 1.00 13.12 268 PRO A N 1
ATOM 1762 C CA . PRO A 1 237 ? 48.667 64.900 39.177 1.00 13.23 268 PRO A CA 1
ATOM 1763 C C . PRO A 1 237 ? 49.205 64.504 40.546 1.00 13.77 268 PRO A C 1
ATOM 1764 O O . PRO A 1 237 ? 49.784 65.344 41.283 1.00 12.59 268 PRO A O 1
ATOM 1768 N N . ARG A 1 238 ? 49.142 63.205 40.844 1.00 12.79 269 ARG A N 1
ATOM 1769 C CA . ARG A 1 238 ? 49.763 62.741 42.075 1.00 13.75 269 ARG A CA 1
ATOM 1770 C C . ARG A 1 238 ? 51.285 62.897 42.082 1.00 14.00 269 ARG A C 1
ATOM 1771 O O . ARG A 1 238 ? 51.903 62.957 43.147 1.00 13.36 269 ARG A O 1
ATOM 1779 N N . ALA A 1 239 ? 51.878 62.947 40.893 1.00 14.81 270 ALA A N 1
ATOM 1780 C CA . ALA A 1 239 ? 53.319 63.133 40.754 1.00 15.46 270 ALA A CA 1
ATOM 1781 C C . ALA A 1 239 ? 53.775 64.427 41.432 1.00 15.25 270 ALA A C 1
ATOM 1782 O O . ALA A 1 239 ? 54.892 64.514 41.864 1.00 14.98 270 ALA A O 1
ATOM 1784 N N . LEU A 1 240 ? 52.891 65.418 41.502 1.00 15.17 271 LEU A N 1
ATOM 1785 C CA . LEU A 1 240 ? 53.148 66.643 42.257 1.00 15.83 271 LEU A CA 1
ATOM 1786 C C . LEU A 1 240 ? 52.862 66.540 43.753 1.00 15.28 271 LEU A C 1
ATOM 1787 O O . LEU A 1 240 ? 53.690 66.916 44.570 1.00 15.02 271 LEU A O 1
ATOM 1792 N N . VAL A 1 241 ? 51.678 66.068 44.104 1.00 15.28 272 VAL A N 1
ATOM 1793 C CA . VAL A 1 241 ? 51.289 65.916 45.502 1.00 15.16 272 VAL A CA 1
ATOM 1794 C C . VAL A 1 241 ? 50.550 64.591 45.525 1.00 15.50 272 VAL A C 1
ATOM 1795 O O . VAL A 1 241 ? 49.605 64.337 44.734 1.00 14.20 272 VAL A O 1
ATOM 1799 N N . ASP A 1 242 ? 51.036 63.722 46.390 1.00 16.35 273 ASP A N 1
ATOM 1800 C CA . ASP A 1 242 ? 50.560 62.360 46.432 1.00 16.56 273 ASP A CA 1
ATOM 1801 C C . ASP A 1 242 ? 49.403 62.277 47.427 1.00 16.61 273 ASP A C 1
ATOM 1802 O O . ASP A 1 242 ? 49.562 61.913 48.584 1.00 17.80 273 ASP A O 1
ATOM 1807 N N . ILE A 1 243 ? 48.216 62.638 46.949 1.00 15.71 274 ILE A N 1
ATOM 1808 C CA . ILE A 1 243 ? 47.012 62.645 47.743 1.00 13.89 274 ILE A CA 1
ATOM 1809 C C . ILE A 1 243 ? 45.961 61.946 46.884 1.00 13.70 274 ILE A C 1
ATOM 1810 O O . ILE A 1 243 ? 46.059 61.963 45.656 1.00 14.70 274 ILE A O 1
ATOM 1815 N N . LYS A 1 244 ? 44.981 61.320 47.525 1.00 13.45 275 LYS A N 1
ATOM 1816 C CA . LYS A 1 244 ? 43.900 60.581 46.832 1.00 13.02 275 LYS A CA 1
ATOM 1817 C C . LYS A 1 244 ? 43.041 61.456 45.948 1.00 12.37 275 LYS A C 1
ATOM 1818 O O . LYS A 1 244 ? 42.555 60.980 44.927 1.00 12.54 275 LYS A O 1
ATOM 1824 N N . ARG A 1 245 ? 42.886 62.719 46.345 1.00 10.96 276 ARG A N 1
ATOM 1825 C CA . ARG A 1 245 ? 42.217 63.770 45.536 1.00 11.56 276 ARG A CA 1
ATOM 1826 C C . ARG A 1 245 ? 42.844 64.009 44.153 1.00 11.56 276 ARG A C 1
ATOM 1827 O O . ARG A 1 245 ? 42.139 64.359 43.198 1.00 11.96 276 ARG A O 1
ATOM 1835 N N . ASN A 1 246 ? 44.152 63.752 44.023 1.00 12.18 277 ASN A N 1
ATOM 1836 C CA . ASN A 1 246 ? 44.875 63.876 42.746 1.00 11.39 277 ASN A CA 1
ATOM 1837 C C . ASN A 1 246 ? 44.850 62.572 41.905 1.00 12.58 277 ASN A C 1
ATOM 1838 O O . ASN A 1 246 ? 44.507 61.504 42.432 1.00 13.22 277 ASN A O 1
ATOM 1843 N N . LEU A 1 247 ? 45.219 62.667 40.618 1.00 12.16 278 LEU A N 1
ATOM 1844 C CA . LEU A 1 247 ? 45.124 61.575 39.644 1.00 11.86 278 LEU A CA 1
ATOM 1845 C C . LEU A 1 247 ? 46.442 60.751 39.491 1.00 10.91 278 LEU A C 1
ATOM 1846 O O . LEU A 1 247 ? 47.541 61.312 39.389 1.00 11.49 278 LEU A O 1
ATOM 1851 N N . SER A 1 248 ? 46.324 59.436 39.473 1.00 10.70 279 SER A N 1
ATOM 1852 C CA . SER A 1 248 ? 47.446 58.564 39.147 1.00 11.10 279 SER A CA 1
ATOM 1853 C C . SER A 1 248 ? 47.588 58.668 37.643 1.00 11.70 279 SER A C 1
ATOM 1854 O O . SER A 1 248 ? 46.648 59.091 36.968 1.00 10.52 279 SER A O 1
ATOM 1857 N N . ASP A 1 249 ? 48.749 58.278 37.119 1.00 12.45 280 ASP A N 1
ATOM 1858 C CA . ASP A 1 249 ? 48.966 58.201 35.643 1.00 14.01 280 ASP A CA 1
ATOM 1859 C C . ASP A 1 249 ? 47.915 57.335 34.975 1.00 14.04 280 ASP A C 1
ATOM 1860 O O . ASP A 1 249 ? 47.376 57.713 33.938 1.00 14.41 280 ASP A O 1
ATOM 1865 N N . HIS A 1 250 ? 47.580 56.200 35.599 1.00 14.62 281 HIS A N 1
ATOM 1866 C CA . HIS A 1 250 ? 46.575 55.289 35.036 1.00 14.87 281 HIS A CA 1
ATOM 1867 C C . HIS A 1 250 ? 45.158 55.905 34.932 1.00 15.38 281 HIS A C 1
ATOM 1868 O O . HIS A 1 250 ? 44.451 55.688 33.957 1.00 13.34 281 HIS A O 1
ATOM 1875 N N . GLU A 1 251 ? 44.749 56.673 35.947 1.00 15.42 282 GLU A N 1
ATOM 1876 C CA . GLU A 1 251 ? 43.459 57.376 35.899 1.00 15.59 282 GLU A CA 1
ATOM 1877 C C . GLU A 1 251 ? 43.413 58.373 34.726 1.00 15.06 282 GLU A C 1
ATOM 1878 O O . GLU A 1 251 ? 42.417 58.445 33.982 1.00 15.65 282 GLU A O 1
ATOM 1884 N N . MET A 1 252 ? 44.501 59.113 34.558 1.00 14.93 283 MET A N 1
ATOM 1885 C CA . MET A 1 252 ? 44.721 60.010 33.410 1.00 14.58 283 MET A CA 1
ATOM 1886 C C . MET A 1 252 ? 44.622 59.272 32.073 1.00 14.23 283 MET A C 1
ATOM 1887 O O . MET A 1 252 ? 43.985 59.754 31.130 1.00 13.30 283 MET A O 1
ATOM 1892 N N . GLN A 1 253 ? 45.227 58.088 31.980 1.00 14.82 284 GLN A N 1
ATOM 1893 C CA . GLN A 1 253 ? 45.155 57.317 30.729 1.00 14.06 284 GLN A CA 1
ATOM 1894 C C . GLN A 1 253 ? 43.709 56.939 30.395 1.00 13.45 284 GLN A C 1
ATOM 1895 O O . GLN A 1 253 ? 43.308 56.984 29.244 1.00 12.85 284 GLN A O 1
ATOM 1901 N N . LEU A 1 254 ? 42.950 56.534 31.404 1.00 12.78 285 LEU A N 1
ATOM 1902 C CA . LEU A 1 254 ? 41.537 56.234 31.228 1.00 12.89 285 LEU A CA 1
ATOM 1903 C C . LEU A 1 254 ? 40.727 57.403 30.659 1.00 12.80 285 LEU A C 1
ATOM 1904 O O . LEU A 1 254 ? 39.825 57.204 29.820 1.00 13.07 285 LEU A O 1
ATOM 1909 N N . ILE A 1 255 ? 41.023 58.611 31.137 1.00 11.96 286 ILE A N 1
ATOM 1910 C CA . ILE A 1 255 ? 40.296 59.801 30.709 1.00 12.23 286 ILE A CA 1
ATOM 1911 C C . ILE A 1 255 ? 40.722 60.074 29.286 1.00 13.41 286 ILE A C 1
ATOM 1912 O O . ILE A 1 255 ? 39.883 60.299 28.412 1.00 13.59 286 ILE A O 1
ATOM 1917 N N . LYS A 1 256 ? 42.029 60.015 29.052 1.00 14.76 287 LYS A N 1
ATOM 1918 C CA . LYS A 1 256 ? 42.604 60.189 27.697 1.00 16.55 287 LYS A CA 1
ATOM 1919 C C . LYS A 1 256 ? 41.939 59.220 26.690 1.00 16.85 287 LYS A C 1
ATOM 1920 O O . LYS A 1 256 ? 41.500 59.631 25.615 1.00 15.48 287 LYS A O 1
ATOM 1926 N N . ASP A 1 257 ? 41.869 57.943 27.066 1.00 18.21 288 ASP A N 1
ATOM 1927 C CA . ASP A 1 257 ? 41.345 56.881 26.191 1.00 18.63 288 ASP A CA 1
ATOM 1928 C C . ASP A 1 257 ? 39.870 57.049 25.858 1.00 18.44 288 ASP A C 1
ATOM 1929 O O . ASP A 1 257 ? 39.410 56.545 24.849 1.00 19.18 288 ASP A O 1
ATOM 1934 N N . SER A 1 258 ? 39.118 57.753 26.691 1.00 18.00 289 SER A N 1
ATOM 1935 C CA . SER A 1 258 ? 37.725 58.082 26.348 1.00 16.94 289 SER A CA 1
ATOM 1936 C C . SER A 1 258 ? 37.661 59.201 25.320 1.00 17.09 289 SER A C 1
ATOM 1937 O O . SER A 1 258 ? 36.584 59.473 24.792 1.00 16.52 289 SER A O 1
ATOM 1940 N N . GLY A 1 259 ? 38.798 59.867 25.055 1.00 15.47 290 GLY A N 1
ATOM 1941 C CA . GLY A 1 259 ? 38.806 61.045 24.190 1.00 15.01 290 GLY A CA 1
ATOM 1942 C C . GLY A 1 259 ? 38.657 62.330 24.979 1.00 14.60 290 GLY A C 1
ATOM 1943 O O . GLY A 1 259 ? 38.474 63.388 24.400 1.00 15.02 290 GLY A O 1
ATOM 1944 N N . GLY A 1 260 ? 38.785 62.238 26.306 1.00 14.04 291 GLY A N 1
ATOM 1945 C CA . GLY A 1 260 ? 38.414 63.326 27.183 1.00 13.75 291 GLY A CA 1
ATOM 1946 C C . GLY A 1 260 ? 39.532 64.272 27.576 1.00 13.18 291 GLY A C 1
ATOM 1947 O O . GLY A 1 260 ? 40.575 64.326 26.907 1.00 13.05 291 GLY A O 1
ATOM 1948 N N . VAL A 1 261 ? 39.331 65.018 28.671 1.00 12.66 292 VAL A N 1
ATOM 1949 C CA . VAL A 1 261 ? 40.283 66.090 29.029 1.00 12.05 292 VAL A CA 1
ATOM 1950 C C . VAL A 1 261 ? 40.497 66.179 30.525 1.00 12.09 292 VAL A C 1
ATOM 1951 O O . VAL A 1 261 ? 39.551 66.062 31.304 1.00 11.29 292 VAL A O 1
ATOM 1955 N N . ILE A 1 262 ? 41.749 66.420 30.918 1.00 12.60 293 ILE A N 1
ATOM 1956 C CA . ILE A 1 262 ? 42.113 66.655 32.319 1.00 12.79 293 ILE A CA 1
ATOM 1957 C C . ILE A 1 262 ? 42.329 68.148 32.480 1.00 11.70 293 ILE A C 1
ATOM 1958 O O . ILE A 1 262 ? 43.274 68.713 31.941 1.00 11.78 293 ILE A O 1
ATOM 1963 N N . GLN A 1 263 ? 41.405 68.797 33.172 1.00 12.23 294 GLN A N 1
ATOM 1964 C CA . GLN A 1 263 ? 41.485 70.253 33.323 1.00 13.01 294 GLN A CA 1
ATOM 1965 C C . GLN A 1 263 ? 42.261 70.521 34.608 1.00 12.82 294 GLN A C 1
ATOM 1966 O O . GLN A 1 263 ? 41.712 70.421 35.703 1.00 13.51 294 GLN A O 1
ATOM 1972 N N . VAL A 1 264 ? 43.532 70.874 34.452 1.00 13.52 295 VAL A N 1
ATOM 1973 C CA . VAL A 1 264 ? 44.481 71.003 35.569 1.00 12.80 295 VAL A CA 1
ATOM 1974 C C . VAL A 1 264 ? 44.170 72.201 36.439 1.00 13.77 295 VAL A C 1
ATOM 1975 O O . VAL A 1 264 ? 44.119 73.335 35.952 1.00 13.86 295 VAL A O 1
ATOM 1979 N N . VAL A 1 265 ? 44.019 71.961 37.736 1.00 12.59 296 VAL A N 1
ATOM 1980 C CA . VAL A 1 265 ? 43.431 72.945 38.615 1.00 12.87 296 VAL A CA 1
ATOM 1981 C C . VAL A 1 265 ? 44.481 73.759 39.392 1.00 13.46 296 VAL A C 1
ATOM 1982 O O . VAL A 1 265 ? 45.398 73.193 39.988 1.00 13.51 296 VAL A O 1
ATOM 1986 N N . GLY A 1 266 ? 44.282 75.080 39.426 1.00 12.77 297 GLY A N 1
ATOM 1987 C CA . GLY A 1 266 ? 45.119 75.986 40.231 1.00 13.73 297 GLY A CA 1
ATOM 1988 C C . GLY A 1 266 ? 44.758 75.953 41.714 1.00 14.63 297 GLY A C 1
ATOM 1989 O O . GLY A 1 266 ? 44.422 76.995 42.306 1.00 14.89 297 GLY A O 1
ATOM 1990 N N . PHE A 1 267 ? 44.784 74.760 42.307 1.00 14.07 298 PHE A N 1
ATOM 1991 C CA . PHE A 1 267 ? 44.501 74.619 43.736 1.00 15.16 298 PHE A CA 1
ATOM 1992 C C . PHE A 1 267 ? 45.825 74.408 44.476 1.00 15.15 298 PHE A C 1
ATOM 1993 O O . PHE A 1 267 ? 46.485 73.359 44.307 1.00 14.64 298 PHE A O 1
ATOM 2001 N N . PRO A 1 268 ? 46.276 75.444 45.207 1.00 15.48 299 PRO A N 1
ATOM 2002 C CA . PRO A 1 268 ? 47.675 75.450 45.677 1.00 15.39 299 PRO A CA 1
ATOM 2003 C C . PRO A 1 268 ? 48.134 74.156 46.378 1.00 15.74 299 PRO A C 1
ATOM 2004 O O . PRO A 1 268 ? 49.173 73.591 46.007 1.00 15.52 299 PRO A O 1
ATOM 2008 N N . ALA A 1 269 ? 47.367 73.669 47.351 1.00 15.04 300 ALA A N 1
ATOM 2009 C CA . ALA A 1 269 ? 47.771 72.459 48.098 1.00 16.10 300 ALA A CA 1
ATOM 2010 C C . ALA A 1 269 ? 47.761 71.154 47.306 1.00 15.80 300 ALA A C 1
ATOM 2011 O O . ALA A 1 269 ? 48.255 70.129 47.807 1.00 16.02 300 ALA A O 1
ATOM 2013 N N . TYR A 1 270 ? 47.197 71.160 46.099 1.00 15.84 301 TYR A N 1
ATOM 2014 C CA . TYR A 1 270 ? 47.217 69.965 45.266 1.00 15.17 301 TYR A CA 1
ATOM 2015 C C . TYR A 1 270 ? 48.430 70.041 44.331 1.00 15.41 301 TYR A C 1
ATOM 2016 O O . TYR A 1 270 ? 48.701 69.081 43.576 1.00 13.73 301 TYR A O 1
ATOM 2025 N N . LEU A 1 271 ? 49.151 71.170 44.387 1.00 14.09 302 LEU A N 1
ATOM 2026 C CA . LEU A 1 271 ? 50.256 71.455 43.466 1.00 14.71 302 LEU A CA 1
ATOM 2027 C C . LEU A 1 271 ? 51.616 71.499 44.149 1.00 15.46 302 LEU A C 1
ATOM 2028 O O . LEU A 1 271 ? 52.632 71.193 43.534 1.00 16.25 302 LEU A O 1
ATOM 2033 N N . ARG A 1 272 ? 51.626 71.935 45.404 1.00 15.70 303 ARG A N 1
ATOM 2034 C CA . ARG A 1 272 ? 52.825 71.921 46.233 1.00 16.54 303 ARG A CA 1
ATOM 2035 C C . ARG A 1 272 ? 52.559 71.181 47.557 1.00 16.15 303 ARG A C 1
ATOM 2036 O O . ARG A 1 272 ? 51.618 71.548 48.263 1.00 16.19 303 ARG A O 1
ATOM 2044 N N . PRO A 1 273 ? 53.389 70.164 47.897 1.00 16.55 304 PRO A N 1
ATOM 2045 C CA . PRO A 1 273 ? 53.294 69.477 49.197 1.00 17.48 304 PRO A CA 1
ATOM 2046 C C . PRO A 1 273 ? 53.497 70.466 50.366 1.00 18.15 304 PRO A C 1
ATOM 2047 O O . PRO A 1 273 ? 54.303 71.372 50.251 1.00 19.32 304 PRO A O 1
ATOM 2051 N N . LEU A 1 274 ? 52.765 70.296 51.461 1.00 18.53 305 LEU A N 1
ATOM 2052 C CA . LEU A 1 274 ? 52.865 71.207 52.600 1.00 19.23 305 LEU A CA 1
ATOM 2053 C C . LEU A 1 274 ? 54.296 71.276 53.124 1.00 19.90 305 LEU A C 1
ATOM 2054 O O . LEU A 1 274 ? 54.971 70.243 53.267 1.00 20.32 305 LEU A O 1
ATOM 2059 N N . SER A 1 275 ? 54.761 72.500 53.368 1.00 20.77 306 SER A N 1
ATOM 2060 C CA . SER A 1 275 ? 56.098 72.755 53.917 1.00 21.36 306 SER A CA 1
ATOM 2061 C C . SER A 1 275 ? 56.217 72.220 55.336 1.00 21.99 306 SER A C 1
ATOM 2062 O O . SER A 1 275 ? 55.213 72.089 56.043 1.00 22.59 306 SER A O 1
ATOM 2065 N N . LYS A 1 276 ? 57.446 71.914 55.752 1.00 23.05 307 LYS A N 1
ATOM 2066 C CA . LYS A 1 276 ? 57.689 71.356 57.093 1.00 24.24 307 LYS A CA 1
ATOM 2067 C C . LYS A 1 276 ? 57.125 72.191 58.255 1.00 24.36 307 LYS A C 1
ATOM 2068 O O . LYS A 1 276 ? 56.529 71.620 59.190 1.00 24.02 307 LYS A O 1
ATOM 2074 N N . PRO A 1 277 ? 57.298 73.545 58.218 1.00 24.63 308 PRO A N 1
ATOM 2075 C CA . PRO A 1 277 ? 56.690 74.334 59.313 1.00 24.58 308 PRO A CA 1
ATOM 2076 C C . PRO A 1 277 ? 55.186 74.131 59.486 1.00 24.61 308 PRO A C 1
ATOM 2077 O O . PRO A 1 277 ? 54.668 74.221 60.608 1.00 24.63 308 PRO A O 1
ATOM 2081 N N . THR A 1 278 ? 54.490 73.869 58.384 1.00 24.23 309 THR A N 1
ATOM 2082 C CA . THR A 1 278 ? 53.046 73.665 58.417 1.00 23.78 309 THR A CA 1
ATOM 2083 C C . THR A 1 278 ? 52.766 72.253 58.956 1.00 23.59 309 THR A C 1
ATOM 2084 O O . THR A 1 278 ? 51.917 72.085 59.821 1.00 22.71 309 THR A O 1
ATOM 2088 N N . LEU A 1 279 ? 53.497 71.257 58.445 1.00 23.63 310 LEU A N 1
ATOM 2089 C CA . LEU A 1 279 ? 53.418 69.881 58.955 1.00 23.68 310 LEU A CA 1
ATOM 2090 C C . LEU A 1 279 ? 53.687 69.790 60.458 1.00 24.31 310 LEU A C 1
ATOM 2091 O O . LEU A 1 279 ? 52.962 69.110 61.174 1.00 24.53 310 LEU A O 1
ATOM 2096 N N . ASP A 1 280 ? 54.726 70.480 60.924 1.00 25.02 311 ASP A N 1
ATOM 2097 C CA . ASP A 1 280 ? 55.023 70.589 62.357 1.00 25.40 311 ASP A CA 1
ATOM 2098 C C . ASP A 1 280 ? 53.836 71.158 63.139 1.00 24.98 311 ASP A C 1
ATOM 2099 O O . ASP A 1 280 ? 53.418 70.603 64.152 1.00 25.00 311 ASP A O 1
ATOM 2104 N N . LYS A 1 281 ? 53.266 72.247 62.638 1.00 24.82 312 LYS A N 1
ATOM 2105 C CA . LYS A 1 281 ? 52.058 72.821 63.233 1.00 23.70 312 LYS A CA 1
ATOM 2106 C C . LYS A 1 281 ? 50.893 71.819 63.277 1.00 23.55 312 LYS A C 1
ATOM 2107 O O . LYS A 1 281 ? 50.209 71.675 64.306 1.00 22.43 312 LYS A O 1
ATOM 2113 N N . LEU A 1 282 ? 50.649 71.128 62.159 1.00 22.95 313 LEU A N 1
ATOM 2114 C CA . LEU A 1 282 ? 49.572 70.136 62.141 1.00 22.84 313 LEU A CA 1
ATOM 2115 C C . LEU A 1 282 ? 49.827 69.013 63.137 1.00 23.01 313 LEU A C 1
ATOM 2116 O O . LEU A 1 282 ? 48.911 68.612 63.847 1.00 23.37 313 LEU A O 1
ATOM 2121 N N . ASP A 1 283 ? 51.056 68.509 63.188 1.00 22.70 314 ASP A N 1
ATOM 2122 C CA . ASP A 1 283 ? 51.372 67.421 64.136 1.00 23.87 314 ASP A CA 1
ATOM 2123 C C . ASP A 1 283 ? 51.153 67.793 65.609 1.00 24.10 314 ASP A C 1
ATOM 2124 O O . ASP A 1 283 ? 50.595 66.993 66.384 1.00 24.80 314 ASP A O 1
ATOM 2129 N N . ALA A 1 284 ? 51.525 69.020 65.985 1.00 24.45 315 ALA A N 1
ATOM 2130 C CA . ALA A 1 284 ? 51.265 69.507 67.350 1.00 24.61 315 ALA A CA 1
ATOM 2131 C C . ALA A 1 284 ? 49.769 69.529 67.625 1.00 24.71 315 ALA A C 1
ATOM 2132 O O . ALA A 1 284 ? 49.339 69.156 68.714 1.00 24.84 315 ALA A O 1
ATOM 2134 N N . LEU A 1 285 ? 48.969 69.949 66.637 1.00 24.19 316 LEU A N 1
ATOM 2135 C CA . LEU A 1 285 ? 47.514 69.990 66.805 1.00 23.12 316 LEU A CA 1
ATOM 2136 C C . LEU A 1 285 ? 46.933 68.582 66.910 1.00 22.46 316 LEU A C 1
ATOM 2137 O O . LEU A 1 285 ? 46.071 68.330 67.736 1.00 22.82 316 LEU A O 1
ATOM 2142 N N . ARG A 1 286 ? 47.416 67.684 66.067 1.00 22.02 317 ARG A N 1
ATOM 2143 C CA . ARG A 1 286 ? 46.948 66.306 66.046 1.00 22.12 317 ARG A CA 1
ATOM 2144 C C . ARG A 1 286 ? 47.203 65.650 67.423 1.00 23.09 317 ARG A C 1
ATOM 2145 O O . ARG A 1 286 ? 46.299 65.086 68.033 1.00 23.40 317 ARG A O 1
ATOM 2153 N N . ALA A 1 287 ? 48.430 65.780 67.915 1.00 24.35 318 ALA A N 1
ATOM 2154 C CA . ALA A 1 287 ? 48.808 65.397 69.283 1.00 25.01 318 ALA A CA 1
ATOM 2155 C C . ALA A 1 287 ? 47.875 65.904 70.412 1.00 25.33 318 ALA A C 1
ATOM 2156 O O . ALA A 1 287 ? 47.535 65.137 71.312 1.00 25.28 318 ALA A O 1
ATOM 2158 N N . ARG A 1 288 ? 47.431 67.162 70.381 1.00 26.45 319 ARG A N 1
ATOM 2159 C CA . ARG A 1 288 ? 46.471 67.592 71.428 1.00 27.50 319 ARG A CA 1
ATOM 2160 C C . ARG A 1 288 ? 45.046 67.083 71.267 1.00 26.48 319 ARG A C 1
ATOM 2161 O O . ARG A 1 288 ? 44.239 67.214 72.191 1.00 26.31 319 ARG A O 1
ATOM 2169 N N . PHE A 1 289 ? 44.730 66.496 70.110 1.00 25.33 320 PHE A N 1
ATOM 2170 C CA . PHE A 1 289 ? 43.426 65.850 69.917 1.00 23.74 320 PHE A CA 1
ATOM 2171 C C . PHE A 1 289 ? 43.544 64.327 69.855 1.00 23.34 320 PHE A C 1
ATOM 2172 O O . PHE A 1 289 ? 42.641 63.656 69.381 1.00 22.88 320 PHE A O 1
ATOM 2180 N N . ASP A 1 290 ? 44.663 63.798 70.336 1.00 23.91 321 ASP A N 1
ATOM 2181 C CA . ASP A 1 290 ? 44.879 62.352 70.471 1.00 24.48 321 ASP A CA 1
ATOM 2182 C C . ASP A 1 290 ? 44.935 61.603 69.127 1.00 24.54 321 ASP A C 1
ATOM 2183 O O . ASP A 1 290 ? 44.587 60.420 69.044 1.00 24.96 321 ASP A O 1
ATOM 2188 N N . LEU A 1 291 ? 45.426 62.280 68.095 1.00 23.99 322 LEU A N 1
ATOM 2189 C CA . LEU A 1 291 ? 45.655 61.660 66.816 1.00 24.10 322 LEU A CA 1
ATOM 2190 C C . LEU A 1 291 ? 47.147 61.523 66.610 1.00 24.96 322 LEU A C 1
ATOM 2191 O O . LEU A 1 291 ? 47.910 62.408 67.039 1.00 25.22 322 LEU A O 1
ATOM 2196 N N . PRO A 1 292 ? 47.579 60.433 65.930 1.00 24.89 323 PRO A N 1
ATOM 2197 C CA . PRO A 1 292 ? 48.997 60.120 65.789 1.00 24.81 323 PRO A CA 1
ATOM 2198 C C . PRO A 1 292 ? 49.616 61.011 64.725 1.00 25.05 323 PRO A C 1
ATOM 2199 O O . PRO A 1 292 ? 48.879 61.671 63.986 1.00 25.01 323 PRO A O 1
ATOM 2203 N N . PRO A 1 293 ? 50.959 61.064 64.656 1.00 25.24 324 PRO A N 1
ATOM 2204 C CA . PRO A 1 293 ? 51.575 61.981 63.684 1.00 24.87 324 PRO A CA 1
ATOM 2205 C C . PRO A 1 293 ? 51.192 61.628 62.245 1.00 24.17 324 PRO A C 1
ATOM 2206 O O . PRO A 1 293 ? 51.007 60.456 61.918 1.00 23.76 324 PRO A O 1
ATOM 2210 N N . LEU A 1 294 ? 51.066 62.651 61.405 1.00 24.07 325 LEU A N 1
ATOM 2211 C CA . LEU A 1 294 ? 50.689 62.470 60.007 1.00 24.15 325 LEU A CA 1
ATOM 2212 C C . LEU A 1 294 ? 51.563 61.470 59.254 1.00 24.66 325 LEU A C 1
ATOM 2213 O O . LEU A 1 294 ? 52.767 61.438 59.440 1.00 25.28 325 LEU A O 1
ATOM 2218 N N . GLU A 1 295 ? 50.942 60.648 58.420 1.00 25.84 326 GLU A N 1
ATOM 2219 C CA . GLU A 1 295 ? 51.657 59.857 57.409 1.00 26.75 326 GLU A CA 1
ATOM 2220 C C . GLU A 1 295 ? 51.027 60.193 56.081 1.00 26.11 326 GLU A C 1
ATOM 2221 O O . GLU A 1 295 ? 49.966 59.660 55.737 1.00 27.07 326 GLU A O 1
ATOM 2227 N N . GLY A 1 296 ? 51.632 61.111 55.354 1.00 25.13 327 GLY A N 1
ATOM 2228 C CA . GLY A 1 296 ? 51.081 61.529 54.069 1.00 23.30 327 GLY A CA 1
ATOM 2229 C C . GLY A 1 296 ? 50.096 62.663 54.261 1.00 22.04 327 GLY A C 1
ATOM 2230 O O . GLY A 1 296 ? 49.735 63.029 55.392 1.00 21.56 327 GLY A O 1
ATOM 2231 N N . LEU A 1 297 ? 49.625 63.202 53.145 1.00 20.10 328 LEU A N 1
ATOM 2232 C CA . LEU A 1 297 ? 48.948 64.501 53.196 1.00 19.57 328 LEU A CA 1
ATOM 2233 C C . LEU A 1 297 ? 47.430 64.449 53.228 1.00 18.52 328 LEU A C 1
ATOM 2234 O O . LEU A 1 297 ? 46.794 65.483 53.394 1.00 17.81 328 LEU A O 1
ATOM 2239 N N . ASP A 1 298 ? 46.843 63.259 53.066 1.00 17.96 329 ASP A N 1
ATOM 2240 C CA . ASP A 1 298 ? 45.392 63.171 52.933 1.00 16.46 329 ASP A CA 1
ATOM 2241 C C . ASP A 1 298 ? 44.641 63.730 54.147 1.00 17.33 329 ASP A C 1
ATOM 2242 O O . ASP A 1 298 ? 43.608 64.402 54.002 1.00 15.52 329 ASP A O 1
ATOM 2247 N N . TYR A 1 299 ? 45.173 63.457 55.338 1.00 17.47 330 TYR A N 1
ATOM 2248 C CA . TYR A 1 299 ? 44.548 63.911 56.581 1.00 17.54 330 TYR A CA 1
ATOM 2249 C C . TYR A 1 299 ? 45.132 65.229 57.079 1.00 17.88 330 TYR A C 1
ATOM 2250 O O . TYR A 1 299 ? 44.754 65.698 58.158 1.00 17.82 330 TYR A O 1
ATOM 2259 N N . ALA A 1 300 ? 46.079 65.783 56.312 1.00 17.26 331 ALA A N 1
ATOM 2260 C CA . ALA A 1 300 ? 46.669 67.080 56.587 1.00 17.56 331 ALA A CA 1
ATOM 2261 C C . ALA A 1 300 ? 45.778 68.148 55.984 1.00 18.10 331 ALA A C 1
ATOM 2262 O O . ALA A 1 300 ? 45.646 69.242 56.543 1.00 18.85 331 ALA A O 1
ATOM 2264 N N . LEU A 1 301 ? 45.180 67.832 54.833 1.00 18.02 332 LEU A N 1
ATOM 2265 C CA . LEU A 1 301 ? 44.438 68.840 54.042 1.00 18.05 332 LEU A CA 1
ATOM 2266 C C . LEU A 1 301 ? 42.975 68.904 54.411 1.00 18.31 332 LEU A C 1
ATOM 2267 O O . LEU A 1 301 ? 42.250 69.792 53.974 1.00 17.25 332 LEU A O 1
ATOM 2272 N N . MET A 1 302 ? 42.532 67.946 55.226 1.00 19.82 333 MET A N 1
ATOM 2273 C CA . MET A 1 302 ? 41.153 67.899 55.656 1.00 21.22 333 MET A CA 1
ATOM 2274 C C . MET A 1 302 ? 41.097 67.025 56.909 1.00 20.92 333 MET A C 1
ATOM 2275 O O . MET A 1 302 ? 41.981 66.187 57.110 1.00 21.19 333 MET A O 1
ATOM 2280 N N . PRO A 1 303 ? 40.115 67.262 57.796 1.00 20.62 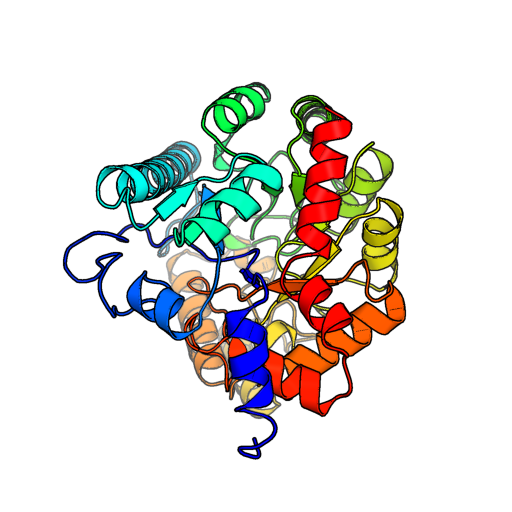334 PRO A N 1
ATOM 2281 C CA . PRO A 1 303 ? 39.924 66.355 58.931 1.00 20.20 334 PRO A CA 1
ATOM 2282 C C . PRO A 1 303 ? 39.426 64.971 58.506 1.00 19.48 334 PRO A C 1
ATOM 2283 O O . PRO A 1 303 ? 38.231 64.706 58.580 1.00 19.89 334 PRO A O 1
ATOM 2287 N N . GLY A 1 304 ? 40.343 64.100 58.097 1.00 18.39 335 GLY A N 1
ATOM 2288 C CA . GLY A 1 304 ? 39.975 62.822 57.449 1.00 17.07 335 GLY A CA 1
ATOM 2289 C C . GLY A 1 304 ? 40.117 61.564 58.301 1.00 16.12 335 GLY A C 1
ATOM 2290 O O . GLY A 1 304 ? 39.680 60.471 57.914 1.00 16.62 335 GLY A O 1
ATOM 2291 N N . ASP A 1 305 ? 40.719 61.690 59.469 1.00 16.91 336 ASP A N 1
ATOM 2292 C CA . ASP A 1 305 ? 40.949 60.515 60.337 1.00 16.88 336 ASP A CA 1
ATOM 2293 C C . ASP A 1 305 ? 39.642 59.828 60.676 1.00 16.09 336 ASP A C 1
ATOM 2294 O O . ASP A 1 305 ? 38.692 60.483 61.127 1.00 16.60 336 ASP A O 1
ATOM 2299 N N . PRO A 1 306 ? 39.555 58.525 60.382 1.00 15.97 337 PRO A N 1
ATOM 2300 C CA . PRO A 1 306 ? 38.353 57.702 60.579 1.00 15.38 337 PRO A CA 1
ATOM 2301 C C . PRO A 1 306 ? 37.746 57.787 61.978 1.00 15.56 337 PRO A C 1
ATOM 2302 O O . PRO A 1 306 ? 36.530 57.881 62.104 1.00 14.72 337 PRO A O 1
ATOM 2306 N N . ILE A 1 307 ? 38.588 57.756 63.005 1.00 15.75 338 ILE A N 1
ATOM 2307 C CA . ILE A 1 307 ? 38.122 57.838 64.406 1.00 16.15 338 ILE A CA 1
ATOM 2308 C C . ILE A 1 307 ? 37.330 59.123 64.685 1.00 16.20 338 ILE A C 1
ATOM 2309 O O . ILE A 1 307 ? 36.519 59.152 65.602 1.00 16.27 338 ILE A O 1
ATOM 2314 N N . ILE A 1 308 ? 37.527 60.165 63.866 1.00 16.40 339 ILE A N 1
ATOM 2315 C CA . ILE A 1 308 ? 36.824 61.459 64.072 1.00 15.58 339 ILE A CA 1
ATOM 2316 C C . ILE A 1 308 ? 35.291 61.237 64.070 1.00 16.13 339 ILE A C 1
ATOM 2317 O O . ILE A 1 308 ? 34.531 62.017 64.646 1.00 16.93 339 ILE A O 1
ATOM 2322 N N . THR A 1 309 ? 34.819 60.132 63.501 1.00 14.94 340 THR A N 1
ATOM 2323 C CA . THR A 1 309 ? 33.365 59.892 63.507 1.00 14.75 340 THR A CA 1
ATOM 2324 C C . THR A 1 309 ? 32.737 59.804 64.924 1.00 14.49 340 THR A C 1
ATOM 2325 O O . THR A 1 309 ? 31.541 60.099 65.095 1.00 13.21 340 THR A O 1
ATOM 2329 N N . ILE A 1 310 ? 33.538 59.423 65.923 1.00 14.84 341 ILE A N 1
ATOM 2330 C CA . ILE A 1 310 ? 33.035 59.314 67.324 1.00 16.03 341 ILE A CA 1
ATOM 2331 C C . ILE A 1 310 ? 33.112 60.610 68.147 1.00 16.91 341 ILE A C 1
ATOM 2332 O O . ILE A 1 310 ? 32.545 60.679 69.247 1.00 17.00 341 ILE A O 1
ATOM 2337 N N . TRP A 1 311 ? 33.773 61.635 67.613 1.00 17.62 342 TRP A N 1
ATOM 2338 C CA . TRP A 1 311 ? 33.886 62.936 68.277 1.00 18.04 342 TRP A CA 1
ATOM 2339 C C . TRP A 1 311 ? 32.558 63.704 68.428 1.00 18.83 342 TRP A C 1
ATOM 2340 O O . TRP A 1 311 ? 31.738 63.758 67.496 1.00 19.14 342 TRP A O 1
ATOM 2351 N N . PRO A 1 312 ? 32.370 64.373 69.579 1.00 19.41 343 PRO A N 1
ATOM 2352 C CA . PRO A 1 312 ? 31.223 65.301 69.652 1.00 19.98 343 PRO A CA 1
ATOM 2353 C C . PRO A 1 312 ? 31.384 66.451 68.647 1.00 20.09 343 PRO A C 1
ATOM 2354 O O . PRO A 1 312 ? 32.499 66.768 68.259 1.00 19.63 343 PRO A O 1
ATOM 2358 N N . GLU A 1 313 ? 30.284 67.043 68.191 1.00 21.17 344 GLU A N 1
ATOM 2359 C CA . GLU A 1 313 ? 30.381 68.127 67.182 1.00 23.72 344 GLU A CA 1
ATOM 2360 C C . GLU A 1 313 ? 31.303 69.264 67.616 1.00 23.42 344 GLU A C 1
ATOM 2361 O O . GLU A 1 313 ? 32.094 69.767 66.815 1.00 23.97 344 GLU A O 1
ATOM 2367 N N . GLN A 1 314 ? 31.222 69.632 68.896 1.00 23.83 345 GLN A N 1
ATOM 2368 C CA . GLN A 1 314 ? 32.005 70.731 69.453 1.00 24.12 345 GLN A CA 1
ATOM 2369 C C . GLN A 1 314 ? 33.502 70.423 69.284 1.00 23.86 345 GLN A C 1
ATOM 2370 O O . GLN A 1 314 ? 34.297 71.307 68.950 1.00 23.14 345 GLN A O 1
ATOM 2376 N N . ARG A 1 315 ? 33.874 69.159 69.478 1.00 22.12 346 ARG A N 1
ATOM 2377 C CA . ARG A 1 315 ? 35.289 68.762 69.381 1.00 22.28 346 ARG A CA 1
ATOM 2378 C C . ARG A 1 315 ? 35.782 68.816 67.929 1.00 21.40 346 ARG A C 1
ATOM 2379 O O . ARG A 1 315 ? 36.905 69.261 67.651 1.00 20.81 346 ARG A O 1
ATOM 2387 N N . PHE A 1 316 ? 34.927 68.353 67.014 1.00 21.66 347 PHE A N 1
ATOM 2388 C CA . PHE A 1 316 ? 35.204 68.437 65.588 1.00 21.55 347 PHE A CA 1
ATOM 2389 C C . PHE A 1 316 ? 35.382 69.890 65.156 1.00 21.38 347 PHE A C 1
ATOM 2390 O O . PHE A 1 316 ? 36.382 70.230 64.513 1.00 20.59 347 PHE A O 1
ATOM 2398 N N . GLY A 1 317 ? 34.399 70.733 65.508 1.00 21.07 348 GLY A N 1
ATOM 2399 C CA . GLY A 1 317 ? 34.460 72.159 65.243 1.00 21.41 348 GLY A CA 1
ATOM 2400 C C . GLY A 1 317 ? 35.783 72.794 65.621 1.00 21.86 348 GLY A C 1
ATOM 2401 O O . GLY A 1 317 ? 36.388 73.485 64.815 1.00 21.68 348 GLY A O 1
ATOM 2402 N N . GLU A 1 318 ? 36.249 72.527 66.841 1.00 23.17 349 GLU A N 1
ATOM 2403 C CA . GLU A 1 318 ? 37.514 73.069 67.328 1.00 23.99 349 GLU A CA 1
ATOM 2404 C C . GLU A 1 318 ? 38.721 72.617 66.517 1.00 23.73 349 GLU A C 1
ATOM 2405 O O . GLU A 1 318 ? 39.594 73.414 66.156 1.00 24.09 349 GLU A O 1
ATOM 2411 N N . TYR A 1 319 ? 38.773 71.320 66.252 1.00 22.53 350 TYR A N 1
ATOM 2412 C CA . TYR A 1 319 ? 39.861 70.737 65.494 1.00 21.48 350 TYR A CA 1
ATOM 2413 C C . TYR A 1 319 ? 39.880 71.213 64.029 1.00 21.61 350 TYR A C 1
ATOM 2414 O O . TYR A 1 319 ? 40.905 71.741 63.571 1.00 22.08 350 TYR A O 1
ATOM 2423 N N . ALA A 1 320 ? 38.768 70.993 63.310 1.00 21.05 351 ALA A N 1
ATOM 2424 C CA . ALA A 1 320 ? 38.570 71.502 61.930 1.00 21.37 351 ALA A CA 1
ATOM 2425 C C . ALA A 1 320 ? 38.949 72.985 61.802 1.00 21.49 351 ALA A C 1
ATOM 2426 O O . ALA A 1 320 ? 39.762 73.360 60.950 1.00 21.58 351 ALA A O 1
ATOM 2428 N N . SER A 1 321 ? 38.381 73.834 62.666 1.00 22.33 352 SER A N 1
ATOM 2429 C CA . SER A 1 321 ? 38.708 75.284 62.619 1.00 21.82 352 SER A CA 1
ATOM 2430 C C . SER A 1 321 ? 40.194 75.516 62.743 1.00 20.49 352 SER A C 1
ATOM 2431 O O . SER A 1 321 ? 40.784 76.212 61.915 1.00 20.35 352 SER A O 1
ATOM 2434 N N . ALA A 1 322 ? 40.810 74.898 63.743 1.00 19.30 353 ALA A N 1
ATOM 2435 C CA . ALA A 1 322 ? 42.252 75.021 63.940 1.00 19.09 353 ALA A CA 1
ATOM 2436 C C . ALA A 1 322 ? 43.090 74.486 62.790 1.00 19.46 353 ALA A C 1
ATOM 2437 O O . ALA A 1 322 ? 44.130 75.062 62.465 1.00 19.93 353 ALA A O 1
ATOM 2439 N N . LEU A 1 323 ? 42.678 73.356 62.217 1.00 19.48 354 LEU A N 1
ATOM 2440 C CA . LEU A 1 323 ? 43.398 72.758 61.087 1.00 20.17 354 LEU A CA 1
ATOM 2441 C C . LEU A 1 323 ? 43.382 73.751 59.913 1.00 20.81 354 LEU A C 1
ATOM 2442 O O . LEU A 1 323 ? 44.429 74.086 59.361 1.00 20.63 354 LEU A O 1
ATOM 2447 N N . TYR A 1 324 ? 42.197 74.248 59.575 1.00 22.27 355 TYR A N 1
ATOM 2448 C CA . TYR A 1 324 ? 42.056 75.145 58.449 1.00 24.00 355 TYR A CA 1
ATOM 2449 C C . TYR A 1 324 ? 42.773 76.487 58.641 1.00 24.73 355 TYR A C 1
ATOM 2450 O O . TYR A 1 324 ? 43.192 77.112 57.660 1.00 26.07 355 TYR A O 1
ATOM 2459 N N . GLY A 1 325 ? 42.930 76.917 59.888 1.00 24.71 356 GLY A N 1
ATOM 2460 C CA . GLY A 1 325 ? 43.692 78.136 60.202 1.00 24.33 356 GLY A CA 1
ATOM 2461 C C . GLY A 1 325 ? 45.163 77.964 59.878 1.00 23.95 356 GLY A C 1
ATOM 2462 O O . GLY A 1 325 ? 45.803 78.870 59.335 1.00 23.59 356 GLY A O 1
ATOM 2463 N N . ILE A 1 326 ? 45.696 76.799 60.244 1.00 23.21 357 ILE A N 1
ATOM 2464 C CA . ILE A 1 326 ? 47.081 76.413 59.983 1.00 22.47 357 ILE A CA 1
ATOM 2465 C C . ILE A 1 326 ? 47.341 76.299 58.481 1.00 23.06 357 ILE A C 1
ATOM 2466 O O . ILE A 1 326 ? 48.406 76.717 57.990 1.00 22.33 357 ILE A O 1
ATOM 2471 N N . LEU A 1 327 ? 46.368 75.734 57.750 1.00 23.31 358 LEU A N 1
ATOM 2472 C CA . LEU A 1 327 ? 46.468 75.582 56.297 1.00 22.92 358 LEU A CA 1
ATOM 2473 C C . LEU A 1 327 ? 46.496 76.943 55.620 1.00 24.14 358 LEU A C 1
ATOM 2474 O O . LEU A 1 327 ? 47.237 77.145 54.638 1.00 23.08 358 LEU A O 1
ATOM 2479 N N . GLU A 1 328 ? 45.702 77.881 56.161 1.00 25.13 359 GLU A N 1
ATOM 2480 C CA . GLU A 1 328 ? 45.648 79.249 55.653 1.00 26.53 359 GLU A CA 1
ATOM 2481 C C . GLU A 1 328 ? 47.014 79.940 55.706 1.00 26.33 359 GLU A C 1
ATOM 2482 O O . GLU A 1 328 ? 47.267 80.845 54.919 1.00 27.00 359 GLU A O 1
ATOM 2488 N N . GLU A 1 329 ? 47.908 79.473 56.579 1.00 25.92 360 GLU A N 1
ATOM 2489 C CA . GLU A 1 329 ? 49.242 80.073 56.745 1.00 26.20 360 GLU A CA 1
ATOM 2490 C C . GLU A 1 329 ? 50.308 79.484 55.821 1.00 25.07 360 GLU A C 1
ATOM 2491 O O . GLU A 1 329 ? 51.428 80.017 55.736 1.00 24.72 360 GLU A O 1
ATOM 2497 N N . GLU A 1 330 ? 49.999 78.361 55.175 1.00 23.65 361 GLU A N 1
ATOM 2498 C CA . GLU A 1 330 ? 50.933 77.763 54.227 1.00 22.63 361 GLU A CA 1
ATOM 2499 C C . GLU A 1 330 ? 51.182 78.773 53.111 1.00 22.11 361 GLU A C 1
ATOM 2500 O O . GLU A 1 330 ? 50.217 79.238 52.485 1.00 21.58 361 GLU A O 1
ATOM 2506 N N . PRO A 1 331 ? 52.454 79.169 52.893 1.00 21.75 362 PRO A N 1
ATOM 2507 C CA . PRO A 1 331 ? 52.748 79.990 51.698 1.00 21.25 362 PRO A CA 1
ATOM 2508 C C . PRO A 1 331 ? 52.134 79.362 50.425 1.00 21.28 362 PRO A C 1
ATOM 2509 O O . PRO A 1 331 ? 52.324 78.176 50.190 1.00 21.45 362 PRO A O 1
ATOM 2513 N N . LYS A 1 332 ? 51.428 80.153 49.612 1.00 20.64 363 LYS A N 1
ATOM 2514 C CA . LYS A 1 332 ? 50.746 79.634 48.398 1.00 20.60 363 LYS A CA 1
ATOM 2515 C C . LYS A 1 332 ? 51.682 79.222 47.263 1.00 20.05 363 LYS A C 1
ATOM 2516 O O . LYS A 1 332 ? 52.579 79.995 46.874 1.00 19.09 363 LYS A O 1
ATOM 2522 N N . ALA A 1 333 ? 51.409 78.040 46.690 1.00 18.84 364 ALA A N 1
ATOM 2523 C CA . ALA A 1 333 ? 51.951 77.623 45.391 1.00 18.70 364 ALA A CA 1
ATOM 2524 C C . ALA A 1 333 ? 51.714 78.703 44.350 1.00 17.93 364 ALA A C 1
ATOM 2525 O O . ALA A 1 333 ? 50.791 79.508 44.490 1.00 17.66 364 ALA A O 1
ATOM 2527 N N . GLY A 1 334 ? 52.532 78.714 43.301 1.00 18.01 365 GLY A N 1
ATOM 2528 C CA . GLY A 1 334 ? 52.452 79.767 42.288 1.00 17.29 365 GLY A CA 1
ATOM 2529 C C . GLY A 1 334 ? 52.227 79.246 40.883 1.00 17.78 365 GLY A C 1
ATOM 2530 O O . GLY A 1 334 ? 51.876 78.089 40.682 1.00 17.95 365 GLY A O 1
ATOM 2531 N N . LEU A 1 335 ? 52.450 80.115 39.901 1.00 17.33 366 LEU A N 1
ATOM 2532 C CA . LEU A 1 335 ? 52.327 79.754 38.499 1.00 17.33 366 LEU A CA 1
ATOM 2533 C C . LEU A 1 335 ? 53.344 78.696 38.097 1.00 16.53 366 LEU A C 1
ATOM 2534 O O . LEU A 1 335 ? 53.075 77.905 37.203 1.00 16.81 366 LEU A O 1
ATOM 2539 N N . LYS A 1 336 ? 54.491 78.652 38.759 1.00 16.44 367 LYS A N 1
ATOM 2540 C CA . LYS A 1 336 ? 55.490 77.639 38.420 1.00 18.39 367 LYS A CA 1
ATOM 2541 C C . LYS A 1 336 ? 54.887 76.244 38.591 1.00 17.11 367 LYS A C 1
ATOM 2542 O O . LYS A 1 336 ? 54.964 75.416 37.691 1.00 18.03 367 LYS A O 1
ATOM 2548 N N . GLU A 1 337 ? 54.297 76.006 39.756 1.00 16.79 368 GLU A N 1
ATOM 2549 C CA . GLU A 1 337 ? 53.677 74.712 40.099 1.00 16.50 368 GLU A CA 1
ATOM 2550 C C . GLU A 1 337 ? 52.472 74.372 39.229 1.00 16.33 368 GLU A C 1
ATOM 2551 O O . GLU A 1 337 ? 52.316 73.240 38.779 1.00 16.58 368 GLU A O 1
ATOM 2557 N N . LEU A 1 338 ? 51.623 75.363 38.982 1.00 15.57 369 LEU A N 1
ATOM 2558 C CA . LEU A 1 338 ? 50.504 75.140 38.110 1.00 15.15 369 LEU A CA 1
ATOM 2559 C C . LEU A 1 338 ? 50.976 74.638 36.744 1.00 14.86 369 LEU A C 1
ATOM 2560 O O . LEU A 1 338 ? 50.416 73.684 36.211 1.00 15.13 369 LEU A O 1
ATOM 2565 N N . VAL A 1 339 ? 51.986 75.275 36.173 1.00 14.31 370 VAL A N 1
ATOM 2566 C CA . VAL A 1 339 ? 52.437 74.849 34.834 1.00 14.21 370 VAL A CA 1
ATOM 2567 C C . VAL A 1 339 ? 53.297 73.566 34.854 1.00 13.28 370 VAL A C 1
ATOM 2568 O O . VAL A 1 339 ? 53.303 72.803 33.884 1.00 12.90 370 VAL A O 1
ATOM 2572 N N . ASP A 1 340 ? 54.026 73.333 35.941 1.00 13.19 371 ASP A N 1
ATOM 2573 C CA . ASP A 1 340 ? 54.657 72.000 36.159 1.00 12.71 371 ASP A CA 1
ATOM 2574 C C . ASP A 1 340 ? 53.591 70.908 36.024 1.00 13.89 371 ASP A C 1
ATOM 2575 O O . ASP A 1 340 ? 53.794 69.900 35.335 1.00 14.13 371 ASP A O 1
ATOM 2580 N N . ALA A 1 341 ? 52.445 71.125 36.684 1.00 13.62 372 ALA A N 1
ATOM 2581 C CA . ALA A 1 341 ? 51.332 70.182 36.625 1.00 13.62 372 ALA A CA 1
ATOM 2582 C C . ALA A 1 341 ? 50.806 70.066 35.201 1.00 14.07 372 ALA A C 1
ATOM 2583 O O . ALA A 1 341 ? 50.555 68.955 34.710 1.00 15.56 372 ALA A O 1
ATOM 2585 N N . ILE A 1 342 ? 50.656 71.192 34.507 1.00 13.71 373 ILE A N 1
ATOM 2586 C CA . ILE A 1 342 ? 50.263 71.141 33.092 1.00 13.41 373 ILE A CA 1
ATOM 2587 C C . ILE A 1 342 ? 51.285 70.339 32.258 1.00 14.15 373 ILE A C 1
ATOM 2588 O O . ILE A 1 342 ? 50.899 69.464 31.481 1.00 13.99 373 ILE A O 1
ATOM 2593 N N . ASP A 1 343 ? 52.568 70.645 32.448 1.00 14.25 374 ASP A N 1
ATOM 2594 C CA . ASP A 1 343 ? 53.679 70.009 31.762 1.00 14.84 374 ASP A CA 1
ATOM 2595 C C . ASP A 1 343 ? 53.610 68.491 31.963 1.00 14.82 374 ASP A C 1
ATOM 2596 O O . ASP A 1 343 ? 53.712 67.740 31.011 1.00 16.14 374 ASP A O 1
ATOM 2601 N N . TYR A 1 344 ? 53.448 68.059 33.207 1.00 14.94 375 TYR A N 1
ATOM 2602 C CA . TYR A 1 344 ? 53.376 66.630 33.550 1.00 14.23 375 TYR A CA 1
ATOM 2603 C C . TYR A 1 344 ? 52.214 65.921 32.877 1.00 14.35 375 TYR A C 1
ATOM 2604 O O . TYR A 1 344 ? 52.361 64.803 32.392 1.00 14.96 375 TYR A O 1
ATOM 2613 N N . THR A 1 345 ? 51.049 66.562 32.890 1.00 14.08 376 THR A N 1
ATOM 2614 C CA . THR A 1 345 ? 49.835 65.969 32.378 1.00 13.30 376 THR A CA 1
ATOM 2615 C C . THR A 1 345 ? 49.953 65.825 30.864 1.00 14.07 376 THR A C 1
ATOM 2616 O O . THR A 1 345 ? 49.590 64.782 30.307 1.00 14.00 376 THR A O 1
ATOM 2620 N N . VAL A 1 346 ? 50.509 66.854 30.217 1.00 13.26 377 VAL A N 1
ATOM 2621 C CA . VAL A 1 346 ? 50.753 66.836 28.793 1.00 12.98 377 VAL A CA 1
ATOM 2622 C C . VAL A 1 346 ? 51.740 65.713 28.421 1.00 13.47 377 VAL A C 1
ATOM 2623 O O . VAL A 1 346 ? 51.482 64.976 27.479 1.00 12.83 377 VAL A O 1
ATOM 2627 N N . LYS A 1 347 ? 52.838 65.561 29.168 1.00 13.73 378 LYS A N 1
ATOM 2628 C CA . LYS A 1 347 ? 53.752 64.421 28.984 1.00 14.01 378 LYS A CA 1
ATOM 2629 C C . LYS A 1 347 ? 53.051 63.087 28.943 1.00 14.16 378 LYS A C 1
ATOM 2630 O O . LYS A 1 347 ? 53.426 62.193 28.161 1.00 14.91 378 LYS A O 1
ATOM 2636 N N . LYS A 1 348 ? 52.076 62.935 29.841 1.00 13.31 379 LYS A N 1
ATOM 2637 C CA . LYS A 1 348 ? 51.374 61.688 30.028 1.00 12.92 379 LYS A CA 1
ATOM 2638 C C . LYS A 1 348 ? 50.249 61.452 28.990 1.00 13.17 379 LYS A C 1
ATOM 2639 O O . LYS A 1 348 ? 50.162 60.362 28.422 1.00 11.97 379 LYS A O 1
ATOM 2645 N N . VAL A 1 349 ? 49.403 62.458 28.727 1.00 11.99 380 VAL A N 1
ATOM 2646 C CA . VAL A 1 349 ? 48.258 62.242 27.829 1.00 12.53 380 VAL A CA 1
ATOM 2647 C C . VAL A 1 349 ? 48.278 62.965 26.471 1.00 13.17 380 VAL A C 1
ATOM 2648 O O . VAL A 1 349 ? 47.464 62.661 25.607 1.00 13.71 380 VAL A O 1
ATOM 2652 N N . GLY A 1 350 ? 49.194 63.916 26.296 1.00 13.44 381 GLY A N 1
ATOM 2653 C CA . GLY A 1 350 ? 49.324 64.667 25.047 1.00 13.37 381 GLY A CA 1
ATOM 2654 C C . GLY A 1 350 ? 48.546 65.966 25.081 1.00 14.10 381 GLY A C 1
ATOM 2655 O O . GLY A 1 350 ? 47.533 66.080 25.808 1.00 14.77 381 GLY A O 1
ATOM 2656 N N . ILE A 1 351 ? 48.984 66.934 24.269 1.00 13.45 382 ILE A N 1
ATOM 2657 C CA . ILE A 1 351 ? 48.455 68.308 24.346 1.00 14.18 382 ILE A CA 1
ATOM 2658 C C . ILE A 1 351 ? 46.943 68.338 24.142 1.00 14.41 382 ILE A C 1
ATOM 2659 O O . ILE A 1 351 ? 46.282 69.248 24.615 1.00 14.45 382 ILE A O 1
ATOM 2664 N N . ASP A 1 352 ? 46.406 67.341 23.441 1.00 13.91 383 ASP A N 1
ATOM 2665 C CA . ASP A 1 352 ? 44.982 67.354 23.069 1.00 14.15 383 ASP A CA 1
ATOM 2666 C C . ASP A 1 352 ? 44.040 66.973 24.231 1.00 13.40 383 ASP A C 1
ATOM 2667 O O . ASP A 1 352 ? 42.791 67.026 24.110 1.00 13.36 383 ASP A O 1
ATOM 2672 N N . HIS A 1 353 ? 44.622 66.588 25.358 1.00 12.92 384 HIS A N 1
ATOM 2673 C CA . HIS A 1 353 ? 43.822 66.037 26.453 1.00 12.20 384 HIS A CA 1
ATOM 2674 C C . HIS A 1 353 ? 43.981 66.757 27.760 1.00 12.56 384 HIS A C 1
ATOM 2675 O O . HIS A 1 353 ? 43.665 66.186 28.842 1.00 12.48 384 HIS A O 1
ATOM 2682 N N . VAL A 1 354 ? 44.463 67.997 27.660 1.00 11.00 385 VAL A N 1
ATOM 2683 C CA . VAL A 1 354 ? 44.712 68.838 28.820 1.00 10.67 385 VAL A CA 1
ATOM 2684 C C . VAL A 1 354 ? 43.994 70.217 28.720 1.00 10.05 385 VAL A C 1
ATOM 2685 O O . VAL A 1 354 ? 43.854 70.810 27.637 1.00 9.95 385 VAL A O 1
ATOM 2689 N N . GLY A 1 355 ? 43.545 70.704 29.872 1.00 10.46 386 GLY A N 1
ATOM 2690 C CA . GLY A 1 355 ? 42.897 72.031 29.989 1.00 10.85 386 GLY A CA 1
ATOM 2691 C C . GLY A 1 355 ? 43.298 72.673 31.298 1.00 11.22 386 GLY A C 1
ATOM 2692 O O . GLY A 1 355 ? 44.253 72.237 31.924 1.00 11.04 386 GLY A O 1
ATOM 2693 N N . ILE A 1 356 ? 42.547 73.690 31.728 1.00 11.30 387 ILE A N 1
ATOM 2694 C CA . ILE A 1 356 ? 42.945 74.536 32.856 1.00 12.30 387 ILE A CA 1
ATOM 2695 C C . ILE A 1 356 ? 41.691 74.867 33.635 1.00 11.71 387 ILE A C 1
ATOM 2696 O O . ILE A 1 356 ? 40.627 75.048 33.055 1.00 12.56 387 ILE A O 1
ATOM 2701 N N . SER A 1 357 ? 41.816 74.948 34.950 1.00 12.96 388 SER A N 1
ATOM 2702 C CA . SER A 1 357 ? 40.683 75.326 35.812 1.00 13.01 388 SER A CA 1
ATOM 2703 C C . SER A 1 357 ? 41.254 75.980 37.048 1.00 12.80 388 SER A C 1
ATOM 2704 O O . SER A 1 357 ? 42.414 75.767 37.347 1.00 14.34 388 SER A O 1
ATOM 2707 N N . SER A 1 358 ? 40.450 76.774 37.747 1.00 12.30 389 SER A N 1
ATOM 2708 C CA . SER A 1 358 ? 40.909 77.521 38.935 1.00 13.05 389 SER A CA 1
ATOM 2709 C C . SER A 1 358 ? 40.507 76.997 40.307 1.00 13.43 389 SER A C 1
ATOM 2710 O O . SER A 1 358 ? 41.301 77.055 41.279 1.00 13.40 389 SER A O 1
ATOM 2713 N N . ASP A 1 359 ? 39.292 76.476 40.375 1.00 13.20 390 ASP A N 1
ATOM 2714 C CA . ASP A 1 359 ? 38.592 76.213 41.649 1.00 14.70 390 ASP A CA 1
ATOM 2715 C C . ASP A 1 359 ? 38.342 77.547 42.362 1.00 13.98 390 ASP A C 1
ATOM 2716 O O . ASP A 1 359 ? 38.234 77.593 43.582 1.00 12.85 390 ASP A O 1
ATOM 2721 N N . PHE A 1 360 ? 38.197 78.612 41.574 1.00 12.84 391 PHE A N 1
ATOM 2722 C CA . PHE A 1 360 ? 37.901 79.918 42.143 1.00 13.51 391 PHE A CA 1
ATOM 2723 C C . PHE A 1 360 ? 36.635 79.822 43.001 1.00 13.13 391 PHE A C 1
ATOM 2724 O O . PHE A 1 360 ? 35.725 79.059 42.693 1.00 13.09 391 PHE A O 1
ATOM 2732 N N . ASN A 1 361 ? 36.578 80.634 44.057 1.00 13.92 392 ASN A N 1
ATOM 2733 C CA . ASN A 1 361 ? 35.454 80.669 45.026 1.00 14.31 392 ASN A CA 1
ATOM 2734 C C . ASN A 1 361 ? 35.251 79.376 45.835 1.00 14.59 392 ASN A C 1
ATOM 2735 O O . ASN A 1 361 ? 34.293 79.278 46.583 1.00 14.05 392 ASN A O 1
ATOM 2740 N N . ASP A 1 362 ? 36.143 78.393 45.698 1.00 15.22 393 ASP A N 1
ATOM 2741 C CA . ASP A 1 362 ? 36.161 77.289 46.649 1.00 16.56 393 ASP A CA 1
ATOM 2742 C C . ASP A 1 362 ? 37.605 77.006 47.064 1.00 16.50 393 ASP A C 1
ATOM 2743 O O . ASP A 1 362 ? 37.967 75.867 47.272 1.00 17.10 393 ASP A O 1
ATOM 2748 N N . GLY A 1 363 ? 38.439 78.060 47.154 1.00 16.04 394 GLY A N 1
ATOM 2749 C CA . GLY A 1 363 ? 39.817 77.925 47.658 1.00 14.86 394 GLY A CA 1
ATOM 2750 C C . GLY A 1 363 ? 40.949 77.944 46.634 1.00 15.52 394 GLY A C 1
ATOM 2751 O O . GLY A 1 363 ? 42.122 77.953 47.012 1.00 15.50 394 GLY A O 1
ATOM 2752 N N . GLY A 1 364 ? 40.602 77.949 45.344 1.00 14.14 395 GLY A N 1
ATOM 2753 C CA . GLY A 1 364 ? 41.583 77.915 44.286 1.00 14.04 395 GLY A CA 1
ATOM 2754 C C . GLY A 1 364 ? 42.170 79.283 43.964 1.00 14.82 395 GLY A C 1
ATOM 2755 O O . GLY A 1 364 ? 41.722 80.315 44.474 1.00 14.37 395 GLY A O 1
ATOM 2756 N N . GLY A 1 365 ? 43.133 79.289 43.056 1.00 14.93 396 GLY A N 1
ATOM 2757 C CA . GLY A 1 365 ? 43.916 80.484 42.774 1.00 16.14 396 GLY A CA 1
ATOM 2758 C C . GLY A 1 365 ? 45.306 80.186 43.261 1.00 15.97 396 GLY A C 1
ATOM 2759 O O . GLY A 1 365 ? 45.492 79.575 44.325 1.00 16.21 396 GLY A O 1
ATOM 2760 N N . VAL A 1 366 ? 46.298 80.594 42.483 1.00 16.34 397 VAL A N 1
ATOM 2761 C CA . VAL A 1 366 ? 47.695 80.455 42.915 1.00 16.68 397 VAL A CA 1
ATOM 2762 C C . VAL A 1 366 ? 48.351 81.851 42.957 1.00 18.47 397 VAL A C 1
ATOM 2763 O O . VAL A 1 366 ? 47.811 82.821 42.395 1.00 17.96 397 VAL A O 1
ATOM 2767 N N . ASP A 1 367 ? 49.523 81.944 43.577 1.00 18.82 398 ASP A N 1
ATOM 2768 C CA . ASP A 1 367 ? 50.304 83.170 43.514 1.00 20.79 398 ASP A CA 1
ATOM 2769 C C . ASP A 1 367 ? 50.536 83.519 42.040 1.00 19.77 398 ASP A C 1
ATOM 2770 O O . ASP A 1 367 ? 51.123 82.742 41.302 1.00 20.52 398 ASP A O 1
ATOM 2775 N N . GLY A 1 368 ? 50.049 84.681 41.616 1.00 19.64 399 GLY A N 1
ATOM 2776 C CA . GLY A 1 368 ? 50.193 85.140 40.234 1.00 18.83 399 GLY A CA 1
ATOM 2777 C C . GLY A 1 368 ? 48.907 84.969 39.434 1.00 18.25 399 GLY A C 1
ATOM 2778 O O . GLY A 1 368 ? 48.799 85.453 38.304 1.00 17.59 399 GLY A O 1
ATOM 2779 N N . TRP A 1 369 ? 47.927 84.275 40.030 1.00 17.82 400 TRP A N 1
ATOM 2780 C CA . TRP A 1 369 ? 46.591 84.049 39.427 1.00 15.90 400 TRP A CA 1
ATOM 2781 C C . TRP A 1 369 ? 45.546 83.977 40.515 1.00 15.91 400 TRP A C 1
ATOM 2782 O O . TRP A 1 369 ? 45.182 82.900 40.954 1.00 15.28 400 TRP A O 1
ATOM 2793 N N . LYS A 1 370 ? 45.030 85.134 40.907 1.00 16.17 401 LYS A N 1
ATOM 2794 C CA . LYS A 1 370 ? 44.243 85.219 42.109 1.00 16.54 401 LYS A CA 1
ATOM 2795 C C . LYS A 1 370 ? 42.774 85.438 41.817 1.00 15.48 401 LYS A C 1
ATOM 2796 O O . LYS A 1 370 ? 41.933 85.317 42.707 1.00 14.45 401 LYS A O 1
ATOM 2802 N N . ASP A 1 371 ? 42.481 85.799 40.573 1.00 14.19 402 ASP A N 1
ATOM 2803 C CA . ASP A 1 371 ? 41.102 85.900 40.112 1.00 14.54 402 ASP A CA 1
ATOM 2804 C C . ASP A 1 371 ? 41.052 85.870 38.569 1.00 13.84 402 ASP A C 1
ATOM 2805 O O . ASP A 1 371 ? 42.094 85.774 37.902 1.00 13.86 402 ASP A O 1
ATOM 2810 N N . VAL A 1 372 ? 39.851 85.928 38.003 1.00 13.84 403 VAL A N 1
ATOM 2811 C CA . VAL A 1 372 ? 39.677 85.682 36.557 1.00 13.90 403 VAL A CA 1
ATOM 2812 C C . VAL A 1 372 ? 40.314 86.765 35.701 1.00 15.30 403 VAL A C 1
ATOM 2813 O O . VAL A 1 372 ? 40.498 86.566 34.501 1.00 14.02 403 VAL A O 1
ATOM 2817 N N . SER A 1 373 ? 40.639 87.903 36.326 1.00 15.99 404 SER A N 1
ATOM 2818 C CA . SER A 1 373 ? 41.206 89.030 35.587 1.00 17.63 404 SER A CA 1
ATOM 2819 C C . SER A 1 373 ? 42.676 88.746 35.269 1.00 17.72 404 SER A C 1
ATOM 2820 O O . SER A 1 373 ? 43.278 89.435 34.426 1.00 17.93 404 SER A O 1
ATOM 2823 N N . GLU A 1 374 ? 43.233 87.724 35.930 1.00 17.87 405 GLU A N 1
ATOM 2824 C CA . GLU A 1 374 ? 44.688 87.395 35.842 1.00 17.79 405 GLU A CA 1
ATOM 2825 C C . GLU A 1 374 ? 45.034 86.156 34.963 1.00 16.88 405 GLU A C 1
ATOM 2826 O O . GLU A 1 374 ? 46.190 85.671 34.924 1.00 15.73 405 GLU A O 1
ATOM 2832 N N . ILE A 1 375 ? 44.060 85.674 34.200 1.00 16.01 406 ILE A N 1
ATOM 2833 C CA . ILE A 1 375 ? 44.304 84.492 33.329 1.00 15.89 406 ILE A CA 1
ATOM 2834 C C . ILE A 1 375 ? 45.494 84.623 32.378 1.00 16.96 406 ILE A C 1
ATOM 2835 O O . ILE A 1 375 ? 46.164 83.634 32.070 1.00 16.45 406 ILE A O 1
ATOM 2840 N N . ARG A 1 376 ? 45.783 85.846 31.908 1.00 17.43 407 ARG A N 1
ATOM 2841 C CA . ARG A 1 376 ? 46.862 86.024 30.947 1.00 18.25 407 ARG A CA 1
ATOM 2842 C C . ARG A 1 376 ? 48.229 85.780 31.578 1.00 16.44 407 ARG A C 1
ATOM 2843 O O . ARG A 1 376 ? 49.194 85.525 30.875 1.00 16.25 407 ARG A O 1
ATOM 2851 N N . ASN A 1 377 ? 48.304 85.904 32.904 1.00 16.15 408 ASN A N 1
ATOM 2852 C CA . ASN A 1 377 ? 49.473 85.508 33.689 1.00 15.19 408 ASN A CA 1
ATOM 2853 C C . ASN A 1 377 ? 49.790 84.013 33.517 1.00 14.42 408 ASN A C 1
ATOM 2854 O O . ASN A 1 377 ? 50.958 83.643 33.467 1.00 14.20 408 ASN A O 1
ATOM 2859 N N . VAL A 1 378 ? 48.751 83.178 33.417 1.00 12.91 409 VAL A N 1
ATOM 2860 C CA . VAL A 1 378 ? 48.911 81.728 33.201 1.00 13.42 409 VAL A CA 1
ATOM 2861 C C . VAL A 1 378 ? 49.478 81.574 31.811 1.00 13.94 409 VAL A C 1
ATOM 2862 O O . VAL A 1 378 ? 50.475 80.854 31.600 1.00 13.90 409 VAL A O 1
ATOM 2866 N N . THR A 1 379 ? 48.878 82.294 30.858 1.00 13.60 410 THR A N 1
ATOM 2867 C CA . THR A 1 379 ? 49.385 82.288 29.486 1.00 15.20 410 THR A CA 1
ATOM 2868 C C . THR A 1 379 ? 50.847 82.745 29.360 1.00 15.25 410 THR A C 1
ATOM 2869 O O . THR A 1 379 ? 51.609 82.201 28.566 1.00 16.33 410 THR A O 1
ATOM 2873 N N . ALA A 1 380 ? 51.227 83.749 30.141 1.00 15.49 411 ALA A N 1
ATOM 2874 C CA . ALA A 1 380 ? 52.612 84.234 30.159 1.00 15.56 411 ALA A CA 1
ATOM 2875 C C . ALA A 1 380 ? 53.612 83.157 30.612 1.00 15.95 411 ALA A C 1
ATOM 2876 O O . ALA A 1 380 ? 54.715 83.053 30.058 1.00 16.51 411 ALA A O 1
ATOM 2878 N N . GLU A 1 381 ? 53.241 82.390 31.639 1.00 16.93 412 GLU A N 1
ATOM 2879 C CA . GLU A 1 381 ? 54.061 81.238 32.091 1.00 16.45 412 GLU A CA 1
ATOM 2880 C C . GLU A 1 381 ? 54.126 80.140 31.025 1.00 15.74 412 GLU A C 1
ATOM 2881 O O . GLU A 1 381 ? 55.187 79.558 30.821 1.00 15.98 412 GLU A O 1
ATOM 2887 N N . LEU A 1 382 ? 52.989 79.837 30.386 1.00 15.19 413 LEU A N 1
ATOM 2888 C CA . LEU A 1 382 ? 52.948 78.928 29.222 1.00 14.65 413 LEU A CA 1
ATOM 2889 C C . LEU A 1 382 ? 53.845 79.377 28.054 1.00 15.38 413 LEU A C 1
ATOM 2890 O O . LEU A 1 382 ? 54.644 78.593 27.517 1.00 15.93 413 LEU A O 1
ATOM 2895 N N . ILE A 1 383 ? 53.726 80.635 27.656 1.00 16.00 414 ILE A N 1
ATOM 2896 C CA . ILE A 1 383 ? 54.649 81.186 26.643 1.00 17.40 414 ILE A CA 1
ATOM 2897 C C . ILE A 1 383 ? 56.125 80.933 27.045 1.00 18.51 414 ILE A C 1
ATOM 2898 O O . ILE A 1 383 ? 56.922 80.381 26.284 1.00 18.51 414 ILE A O 1
ATOM 2903 N N . THR A 1 384 ? 56.451 81.292 28.274 1.00 19.77 415 THR A N 1
ATOM 2904 C CA . THR A 1 384 ? 57.801 81.176 28.813 1.00 20.93 415 THR A CA 1
ATOM 2905 C C . THR A 1 384 ? 58.343 79.732 28.729 1.00 22.11 415 THR A C 1
ATOM 2906 O O . THR A 1 384 ? 59.532 79.512 28.463 1.00 22.02 415 THR A O 1
ATOM 2910 N N . ARG A 1 385 ? 57.471 78.751 28.925 1.00 22.64 416 ARG A N 1
ATOM 2911 C CA . ARG A 1 385 ? 57.917 77.366 28.854 1.00 23.35 416 ARG A CA 1
ATOM 2912 C C . ARG A 1 385 ? 57.999 76.806 27.461 1.00 23.15 416 ARG A C 1
ATOM 2913 O O . ARG A 1 385 ? 58.470 75.684 27.286 1.00 24.41 416 ARG A O 1
ATOM 2921 N N . GLY A 1 386 ? 57.538 77.559 26.475 1.00 21.98 417 GLY A N 1
ATOM 2922 C CA . GLY A 1 386 ? 57.680 77.152 25.080 1.00 20.96 417 GLY A CA 1
ATOM 2923 C C . GLY A 1 386 ? 56.445 76.577 24.397 1.00 20.53 417 GLY A C 1
ATOM 2924 O O . GLY A 1 386 ? 56.552 76.003 23.310 1.00 20.03 417 GLY A O 1
ATOM 2925 N N . TYR A 1 387 ? 55.273 76.730 25.014 1.00 19.64 418 TYR A N 1
ATOM 2926 C CA . TYR A 1 387 ? 54.016 76.353 24.350 1.00 19.12 418 TYR A CA 1
ATOM 2927 C C . TYR A 1 387 ? 53.681 77.307 23.183 1.00 19.14 418 TYR A C 1
ATOM 2928 O O . TYR A 1 387 ? 53.839 78.532 23.301 1.00 18.55 418 TYR A O 1
ATOM 2937 N N . SER A 1 388 ? 53.187 76.739 22.086 1.00 18.36 419 SER A N 1
ATOM 2938 C CA . SER A 1 388 ? 52.822 77.525 20.932 1.00 19.03 419 SER A CA 1
ATOM 2939 C C . SER A 1 388 ? 51.467 78.143 21.164 1.00 18.89 419 SER A C 1
ATOM 2940 O O . SER A 1 388 ? 50.747 77.730 22.056 1.00 19.25 419 SER A O 1
ATOM 2943 N N . ASP A 1 389 ? 51.126 79.134 20.353 1.00 19.05 420 ASP A N 1
ATOM 2944 C CA . ASP A 1 389 ? 49.801 79.733 20.377 1.00 20.03 420 ASP A CA 1
ATOM 2945 C C . ASP A 1 389 ? 48.686 78.717 20.179 1.00 19.83 420 ASP A C 1
ATOM 2946 O O . ASP A 1 389 ? 47.715 78.721 20.941 1.00 19.74 420 ASP A O 1
ATOM 2951 N N . ALA A 1 390 ? 48.855 77.816 19.211 1.00 19.74 421 ALA A N 1
ATOM 2952 C CA . ALA A 1 390 ? 47.905 76.715 18.984 1.00 19.35 421 ALA A CA 1
ATOM 2953 C C . ALA A 1 390 ? 47.704 75.845 20.232 1.00 18.77 421 ALA A C 1
ATOM 2954 O O . ALA A 1 390 ? 46.560 75.520 20.582 1.00 18.82 421 ALA A O 1
ATOM 2956 N N . ASP A 1 391 ? 48.804 75.459 20.878 1.00 18.11 422 ASP A N 1
ATOM 2957 C CA . ASP A 1 391 ? 48.752 74.613 22.085 1.00 18.19 422 ASP A CA 1
ATOM 2958 C C . ASP A 1 391 ? 48.089 75.323 23.247 1.00 17.60 422 ASP A C 1
ATOM 2959 O O . ASP A 1 391 ? 47.270 74.729 23.953 1.00 18.57 422 ASP A O 1
ATOM 2964 N N . ILE A 1 392 ? 48.418 76.599 23.425 1.00 16.22 423 ILE A N 1
ATOM 2965 C CA . ILE A 1 392 ? 47.745 77.428 24.426 1.00 16.45 423 ILE A CA 1
ATOM 2966 C C . ILE A 1 392 ? 46.219 77.552 24.184 1.00 15.75 423 ILE A C 1
ATOM 2967 O O . ILE A 1 392 ? 45.435 77.489 25.144 1.00 16.01 423 ILE A O 1
ATOM 2972 N N . ALA A 1 393 ? 45.804 77.715 22.923 1.00 14.82 424 ALA A N 1
ATOM 2973 C CA . ALA A 1 393 ? 44.386 77.757 22.593 1.00 14.78 424 ALA A CA 1
ATOM 2974 C C . ALA A 1 393 ? 43.671 76.431 22.939 1.00 15.47 424 ALA A C 1
ATOM 2975 O O . ALA A 1 393 ? 42.489 76.430 23.348 1.00 17.06 424 ALA A O 1
ATOM 2977 N N . LYS A 1 394 ? 44.365 75.310 22.778 1.00 14.80 425 LYS A N 1
ATOM 2978 C CA . LYS A 1 394 ? 43.801 73.995 23.124 1.00 14.15 425 LYS A CA 1
ATOM 2979 C C . LYS A 1 394 ? 43.647 73.888 24.649 1.00 12.99 425 LYS A C 1
ATOM 2980 O O . LYS A 1 394 ? 42.577 73.558 25.136 1.00 12.84 425 LYS A O 1
ATOM 2986 N N . LEU A 1 395 ? 44.716 74.224 25.386 1.00 12.42 426 LEU A N 1
ATOM 2987 C CA . LEU A 1 395 ? 44.710 74.285 26.858 1.00 12.12 426 LEU A CA 1
ATOM 2988 C C . LEU A 1 395 ? 43.604 75.151 27.418 1.00 12.59 426 LEU A C 1
ATOM 2989 O O . LEU A 1 395 ? 42.918 74.750 28.355 1.00 13.87 426 LEU A O 1
ATOM 2994 N N . TRP A 1 396 ? 43.422 76.339 26.850 1.00 14.19 427 TRP A N 1
ATOM 2995 C CA . TRP A 1 396 ? 42.431 77.310 27.358 1.00 12.97 427 TRP A CA 1
ATOM 2996 C C . TRP A 1 396 ? 40.982 77.060 26.946 1.00 13.09 427 TRP A C 1
ATOM 2997 O O . TRP A 1 396 ? 40.087 77.907 27.173 1.00 11.79 427 TRP A O 1
ATOM 3008 N N . GLY A 1 397 ? 40.723 75.902 26.335 1.00 13.19 428 GLY A N 1
ATOM 3009 C CA . GLY A 1 397 ? 39.341 75.556 26.009 1.00 11.95 428 GLY A CA 1
ATOM 3010 C C . GLY A 1 397 ? 39.080 74.751 24.749 1.00 13.18 428 GLY A C 1
ATOM 3011 O O . GLY A 1 397 ? 38.049 74.069 24.659 1.00 13.55 428 GLY A O 1
ATOM 3012 N N . GLY A 1 398 ? 39.980 74.832 23.768 1.00 12.85 429 GLY A N 1
ATOM 3013 C CA . GLY A 1 398 ? 39.829 74.072 22.509 1.00 13.08 429 GLY A CA 1
ATOM 3014 C C . GLY A 1 398 ? 39.579 72.579 22.737 1.00 13.49 429 GLY A C 1
ATOM 3015 O O . GLY A 1 398 ? 38.742 71.968 22.076 1.00 13.20 429 GLY A O 1
ATOM 3016 N N . ASN A 1 399 ? 40.325 71.991 23.671 1.00 12.85 430 ASN A N 1
ATOM 3017 C CA . ASN A 1 399 ? 40.192 70.560 23.956 1.00 12.98 430 ASN A CA 1
ATOM 3018 C C . ASN A 1 399 ? 38.850 70.250 24.586 1.00 12.20 430 ASN A C 1
ATOM 3019 O O . ASN A 1 399 ? 38.161 69.284 24.185 1.00 11.74 430 ASN A O 1
ATOM 3024 N N . PHE A 1 400 ? 38.474 71.061 25.580 1.00 11.52 431 PHE A N 1
ATOM 3025 C CA . PHE A 1 400 ? 37.162 70.911 26.230 1.00 11.28 431 PHE A CA 1
ATOM 3026 C C . PHE A 1 400 ? 36.026 71.009 25.226 1.00 10.90 431 PHE A C 1
ATOM 3027 O O . PHE A 1 400 ? 35.088 70.221 25.273 1.00 9.88 431 PHE A O 1
ATOM 3035 N N . LEU A 1 401 ? 36.080 72.015 24.351 1.00 11.62 432 LEU A N 1
ATOM 3036 C CA . LEU A 1 401 ? 35.020 72.218 23.364 1.00 11.59 432 LEU A CA 1
ATOM 3037 C C . LEU A 1 401 ? 34.917 71.036 22.383 1.00 12.37 432 LEU A C 1
ATOM 3038 O O . LEU A 1 401 ? 33.823 70.660 22.013 1.00 11.41 432 LEU A O 1
ATOM 3043 N N . ARG A 1 402 ? 36.054 70.446 21.978 1.00 13.34 433 ARG A N 1
ATOM 3044 C CA . ARG A 1 402 ? 36.038 69.244 21.097 1.00 13.83 433 ARG A CA 1
ATOM 3045 C C . ARG A 1 402 ? 35.333 68.096 21.814 1.00 14.33 433 ARG A C 1
ATOM 3046 O O . ARG A 1 402 ? 34.399 67.462 21.281 1.00 14.73 433 ARG A O 1
ATOM 3054 N N . ALA A 1 403 ? 35.797 67.812 23.022 1.00 13.75 434 ALA A N 1
ATOM 3055 C CA . ALA A 1 403 ? 35.231 66.688 23.799 1.00 13.84 434 ALA A CA 1
ATOM 3056 C C . ALA A 1 403 ? 33.734 66.899 24.043 1.00 13.98 434 ALA A C 1
ATOM 3057 O O . ALA A 1 403 ? 32.948 65.962 23.956 1.00 13.37 434 ALA A O 1
ATOM 3059 N N . TRP A 1 404 ? 33.348 68.135 24.363 1.00 12.83 435 TRP A N 1
ATOM 3060 C CA . TRP A 1 404 ? 31.940 68.467 24.562 1.00 13.31 435 TRP A CA 1
ATOM 3061 C C . TRP A 1 404 ? 31.144 68.152 23.309 1.00 13.76 435 TRP A C 1
ATOM 3062 O O . TRP A 1 404 ? 30.046 67.591 23.397 1.00 13.58 435 TRP A O 1
ATOM 3073 N N . GLY A 1 405 ? 31.674 68.517 22.141 1.00 13.94 436 GLY A N 1
ATOM 3074 C CA . GLY A 1 405 ? 30.969 68.226 20.914 1.00 14.44 436 GLY A CA 1
ATOM 3075 C C . GLY A 1 405 ? 30.776 66.730 20.718 1.00 15.39 436 GLY A C 1
ATOM 3076 O O . GLY A 1 405 ? 29.701 66.301 20.281 1.00 15.77 436 GLY A O 1
ATOM 3077 N N . GLU A 1 406 ? 31.817 65.940 21.018 1.00 15.88 437 GLU A N 1
ATOM 3078 C CA . GLU A 1 406 ? 31.759 64.468 20.850 1.00 17.28 437 GLU A CA 1
ATOM 3079 C C . GLU A 1 406 ? 30.749 63.802 21.790 1.00 16.44 437 GLU A C 1
ATOM 3080 O O . GLU A 1 406 ? 29.968 62.936 21.376 1.00 18.12 437 GLU A O 1
ATOM 3086 N N . VAL A 1 407 ? 30.760 64.212 23.053 1.00 14.85 438 VAL A N 1
ATOM 3087 C CA . VAL A 1 407 ? 29.707 63.854 24.008 1.00 13.57 438 VAL A CA 1
ATOM 3088 C C . VAL A 1 407 ? 28.261 64.087 23.493 1.00 13.90 438 VAL A C 1
ATOM 3089 O O . VAL A 1 407 ? 27.400 63.196 23.568 1.00 12.49 438 VAL A O 1
ATOM 3093 N N . GLN A 1 408 ? 27.975 65.295 23.017 1.00 14.54 439 GLN A N 1
ATOM 3094 C CA . GLN A 1 408 ? 26.635 65.561 22.457 1.00 15.53 439 GLN A CA 1
ATOM 3095 C C . GLN A 1 408 ? 26.307 64.699 21.219 1.00 16.65 439 GLN A C 1
ATOM 3096 O O . GLN A 1 408 ? 25.156 64.334 21.013 1.00 16.48 439 GLN A O 1
ATOM 3102 N N . LYS A 1 409 ? 27.316 64.360 20.419 1.00 18.29 440 LYS A N 1
ATOM 3103 C CA . LYS A 1 409 ? 27.125 63.468 19.256 1.00 20.31 440 LYS A CA 1
ATOM 3104 C C . LYS A 1 409 ? 26.696 62.058 19.658 1.00 20.68 440 LYS A C 1
ATOM 3105 O O . LYS A 1 409 ? 25.924 61.412 18.941 1.00 20.16 440 LYS A O 1
ATOM 3111 N N . ARG A 1 410 ? 27.174 61.599 20.815 1.00 20.89 441 ARG A N 1
ATOM 3112 C CA . ARG A 1 410 ? 26.824 60.280 21.344 1.00 21.58 441 ARG A CA 1
ATOM 3113 C C . ARG A 1 410 ? 25.470 60.234 22.101 1.00 21.74 441 ARG A C 1
ATOM 3114 O O . ARG A 1 410 ? 25.088 59.181 22.610 1.00 21.20 441 ARG A O 1
ATOM 3122 N N . ALA A 1 411 ? 24.752 61.355 22.186 1.00 22.22 442 ALA A N 1
ATOM 3123 C CA . ALA A 1 411 ? 23.415 61.373 22.824 1.00 21.86 442 ALA A CA 1
ATOM 3124 C C . ALA A 1 411 ? 22.449 60.367 22.185 1.00 22.80 442 ALA A C 1
ATOM 3125 O O . ALA A 1 411 ? 22.558 60.096 20.981 1.00 22.25 442 ALA A O 1
#

CATH classification: 3.20.20.140 (+1 more: 1.10.287.650)

B-factor: mean 20.3, std 7.47, range [5.27, 55.06]